Protein AF-A0A2E5RDK3-F1 (afdb_monomer_lite)

Sequence (400 aa):
MTGFHTRFQLRRRMIDSYEERNHGEEAGLKGEEIARKNLEKKLGPQGWHFLTGVLIPDPNRPVGRFEIDIVAISPKGIVLIEVKHWKGKIEVSEDGMKQTKGGVDYPFGRLDDRINQVSRILRPSIILSGVAEDSPPIKAAIILTHRSSEVSADTMGQHKILNLKNSTAIKSLFDGEDKMNNETRNHILEKLMLFGTWDTIQHKGREESGLIRWGQIPEEKQEMIVEGIDILDRTRVSGFTIEPICGWFRTLFKTPYLKILIKLRTNETIESEISIDSRIPWIQPGIGHMSEGIPLIGVKHLDYGRETDEDPRDFARLEGIPYSKGDVIRGTVDGWHDKHGLFIELQPNMNGLIPMSLLPSLGLDNLKILYPRGTSVRVVVTRVDHRRSRIALNFPEGDE

Radius of gyration: 25.57 Å; chains: 1; bounding box: 62×56×75 Å

Structure (mmCIF, N/CA/C/O backbone):
data_AF-A0A2E5RDK3-F1
#
_entry.id   AF-A0A2E5RDK3-F1
#
loop_
_atom_site.group_PDB
_atom_site.id
_atom_site.type_symbol
_atom_site.label_atom_id
_atom_site.label_alt_id
_atom_site.label_comp_id
_atom_site.label_asym_id
_atom_site.label_entity_id
_atom_site.label_seq_id
_atom_site.pdbx_PDB_ins_code
_atom_site.Cartn_x
_atom_site.Cartn_y
_atom_site.Cartn_z
_atom_site.occupancy
_atom_site.B_iso_or_equiv
_atom_site.auth_seq_id
_atom_site.auth_comp_id
_atom_site.auth_asym_id
_atom_site.auth_atom_id
_atom_site.pdbx_PDB_model_num
ATOM 1 N N . MET A 1 1 ? -30.916 -11.237 33.607 1.00 56.81 1 MET A N 1
ATOM 2 C CA . MET A 1 1 ? -30.306 -9.894 33.760 1.00 56.81 1 MET A CA 1
ATOM 3 C C . MET A 1 1 ? -28.859 -10.069 34.181 1.00 56.81 1 MET A C 1
ATOM 5 O O . MET A 1 1 ? -28.605 -10.836 35.100 1.00 56.81 1 MET A O 1
ATOM 9 N N . THR A 1 2 ? -27.919 -9.406 33.511 1.00 70.94 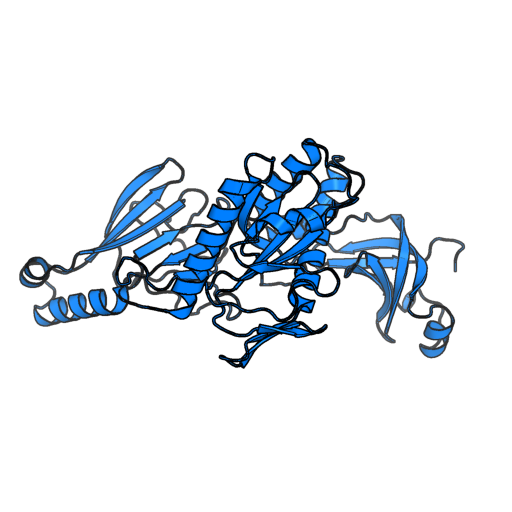2 THR A N 1
ATOM 10 C CA . THR A 1 2 ? -26.493 -9.459 33.860 1.00 70.94 2 THR A CA 1
ATOM 11 C C . THR A 1 2 ? -26.251 -8.764 35.206 1.00 70.94 2 THR A C 1
ATOM 13 O O . THR A 1 2 ? -26.741 -7.656 35.434 1.00 70.94 2 THR A O 1
ATOM 16 N N . GLY A 1 3 ? -25.515 -9.412 36.114 1.00 82.31 3 GLY A N 1
ATOM 17 C CA . GLY A 1 3 ? -25.262 -8.895 37.462 1.00 82.31 3 GLY A CA 1
ATOM 18 C C . GLY A 1 3 ? -24.516 -7.555 37.468 1.00 82.31 3 GLY A C 1
ATOM 19 O O . GLY A 1 3 ? -23.805 -7.213 36.523 1.00 82.31 3 GLY A O 1
ATOM 20 N N . PHE A 1 4 ? -24.665 -6.779 38.546 1.00 81.81 4 PHE A N 1
ATOM 21 C CA . PHE A 1 4 ? -24.020 -5.466 38.699 1.00 81.81 4 PHE A CA 1
ATOM 22 C C . PHE A 1 4 ? -22.495 -5.550 38.528 1.00 81.81 4 PHE A C 1
ATOM 24 O O . PHE A 1 4 ? -21.931 -4.839 37.704 1.00 81.81 4 PHE A O 1
ATOM 31 N N . HIS A 1 5 ? -21.842 -6.488 39.221 1.00 84.88 5 HIS A N 1
ATOM 32 C CA . HIS A 1 5 ? -20.398 -6.710 39.114 1.00 84.88 5 HIS A CA 1
ATOM 33 C C . HIS A 1 5 ? -19.955 -7.002 37.670 1.00 84.88 5 HIS A C 1
ATOM 35 O O . HIS A 1 5 ? -19.014 -6.387 37.170 1.00 84.88 5 HIS A O 1
ATOM 41 N N . THR A 1 6 ? -20.696 -7.859 36.962 1.00 88.94 6 THR A N 1
ATOM 42 C CA . THR A 1 6 ? -20.432 -8.214 35.561 1.00 88.94 6 THR A CA 1
ATOM 43 C C . THR A 1 6 ? -20.524 -7.003 34.632 1.00 88.94 6 THR A C 1
ATOM 45 O O . THR A 1 6 ? -19.697 -6.855 33.739 1.00 88.94 6 THR A O 1
ATOM 48 N N . ARG A 1 7 ? -21.477 -6.087 34.858 1.00 92.12 7 ARG A N 1
ATOM 49 C CA . ARG A 1 7 ? -21.611 -4.861 34.050 1.00 92.12 7 ARG A CA 1
ATOM 50 C C . ARG A 1 7 ? -20.418 -3.918 34.222 1.00 92.12 7 ARG A C 1
ATOM 52 O O . ARG A 1 7 ? -19.940 -3.364 33.235 1.00 92.12 7 ARG A O 1
ATOM 59 N N . PHE A 1 8 ? -19.900 -3.771 35.441 1.00 91.25 8 PHE A N 1
ATOM 60 C CA . PHE A 1 8 ? -18.705 -2.957 35.695 1.00 91.25 8 PHE A CA 1
ATOM 61 C C . PHE A 1 8 ? -17.424 -3.591 35.150 1.00 91.25 8 PHE A C 1
ATOM 63 O O . PHE A 1 8 ? -16.589 -2.878 34.590 1.00 91.25 8 PHE A O 1
ATOM 70 N N . GLN A 1 9 ? -17.286 -4.915 35.247 1.00 91.38 9 GLN A N 1
ATOM 71 C CA . GLN A 1 9 ? -16.199 -5.641 34.585 1.00 91.38 9 GLN A CA 1
ATOM 72 C C . GLN A 1 9 ? -16.250 -5.455 33.063 1.00 91.38 9 GLN A C 1
ATOM 74 O O . GLN A 1 9 ? -15.221 -5.187 32.446 1.00 91.38 9 GLN A O 1
ATOM 79 N N . LEU A 1 10 ? -17.447 -5.528 32.470 1.00 90.94 10 LEU A N 1
ATOM 80 C CA . LEU A 1 10 ? -17.644 -5.323 31.038 1.00 90.94 10 LEU A CA 1
ATOM 81 C C . LEU A 1 10 ? -17.253 -3.906 30.613 1.00 90.94 10 LEU A C 1
ATOM 83 O O . LEU A 1 10 ? -16.480 -3.740 29.676 1.00 90.94 10 LEU A O 1
ATOM 87 N N . ARG A 1 11 ? -17.709 -2.888 31.355 1.00 92.31 11 ARG A N 1
ATOM 88 C CA . ARG A 1 11 ? -17.303 -1.495 31.134 1.00 92.31 11 ARG A CA 1
ATOM 89 C C . ARG A 1 11 ? -15.783 -1.342 31.157 1.00 92.31 11 ARG A C 1
ATOM 91 O O . ARG A 1 11 ? -15.237 -0.650 30.306 1.00 92.31 11 ARG A O 1
ATOM 98 N N . ARG A 1 12 ? -15.109 -1.954 32.135 1.00 91.12 12 ARG A N 1
ATOM 99 C CA . ARG A 1 12 ? -13.649 -1.882 32.249 1.00 91.12 12 ARG A CA 1
ATOM 100 C C . ARG A 1 12 ? -12.962 -2.530 31.046 1.00 91.12 12 ARG A C 1
ATOM 102 O O . ARG A 1 12 ? -12.135 -1.872 30.434 1.00 91.12 12 ARG A O 1
ATOM 109 N N . ARG A 1 13 ? -13.371 -3.746 30.656 1.00 90.56 13 ARG A N 1
ATOM 110 C CA . ARG A 1 13 ? -12.889 -4.411 29.429 1.00 90.56 13 ARG A CA 1
ATOM 111 C C . ARG A 1 13 ? -13.036 -3.507 28.201 1.00 90.56 13 ARG A C 1
ATOM 113 O O . ARG A 1 13 ? -12.082 -3.362 27.453 1.00 90.56 13 ARG A O 1
ATOM 120 N N . MET A 1 14 ? -14.201 -2.878 28.022 1.00 90.06 14 MET A N 1
ATOM 121 C CA . MET A 1 14 ? -14.455 -1.992 26.880 1.00 90.06 14 MET A CA 1
ATOM 122 C C . MET A 1 14 ? -13.534 -0.770 26.873 1.00 90.06 14 MET A C 1
ATOM 124 O O . MET A 1 14 ? -13.018 -0.420 25.825 1.00 90.06 14 MET A O 1
ATOM 128 N N . ILE A 1 15 ? -13.305 -0.125 28.020 1.00 87.44 15 ILE A N 1
ATOM 129 C CA . ILE A 1 15 ? -12.426 1.053 28.095 1.00 87.44 15 ILE A CA 1
ATOM 130 C C . ILE A 1 15 ? -10.967 0.658 27.858 1.00 87.44 15 ILE A C 1
ATOM 132 O O . ILE A 1 15 ? -10.303 1.275 27.031 1.00 87.44 15 ILE A O 1
ATOM 136 N N . ASP A 1 16 ? -10.495 -0.382 28.547 1.00 86.81 16 ASP A N 1
ATOM 137 C CA . ASP A 1 16 ? -9.093 -0.798 28.501 1.00 86.81 16 ASP A CA 1
ATOM 138 C C . ASP A 1 16 ? -8.708 -1.286 27.089 1.00 86.81 16 ASP A C 1
ATOM 140 O O . ASP A 1 16 ? -7.649 -0.921 26.582 1.00 86.81 16 ASP A O 1
ATOM 144 N N . SER A 1 17 ? -9.575 -2.061 26.419 1.00 83.12 17 SER A N 1
ATOM 145 C CA . SER A 1 17 ? -9.332 -2.532 25.046 1.00 83.12 17 SER A CA 1
ATOM 146 C C . SER A 1 17 ? -9.433 -1.425 24.000 1.00 83.12 17 SER A C 1
ATOM 148 O O . SER A 1 17 ? -8.718 -1.463 23.002 1.00 83.12 17 SER A O 1
ATOM 150 N N . TYR A 1 18 ? -10.316 -0.447 24.205 1.00 76.94 18 TYR A N 1
ATOM 151 C CA . TYR A 1 18 ? -10.529 0.628 23.242 1.00 76.94 18 TYR A CA 1
ATOM 152 C C . TYR A 1 18 ? -9.359 1.617 23.208 1.00 76.94 18 TYR A C 1
ATOM 154 O O . TYR A 1 18 ? -9.153 2.235 22.175 1.00 76.94 18 TYR A O 1
ATOM 162 N N . GLU A 1 19 ? -8.585 1.757 24.292 1.00 77.06 19 GLU A N 1
ATOM 163 C CA . GLU A 1 19 ? -7.492 2.737 24.431 1.00 77.06 19 GLU A CA 1
ATOM 164 C C . GLU A 1 19 ? -6.083 2.246 24.000 1.00 77.06 19 GLU A C 1
ATOM 166 O O . GLU A 1 19 ? -5.082 2.846 24.408 1.00 77.06 19 GLU A O 1
ATOM 171 N N . GLU A 1 20 ? -5.961 1.180 23.196 1.00 72.12 20 GLU A N 1
ATOM 172 C CA . GLU A 1 20 ? -4.661 0.618 22.766 1.00 72.12 20 GLU A CA 1
ATOM 173 C C . GLU A 1 20 ? -3.815 1.616 21.929 1.00 72.12 20 GLU A C 1
ATOM 175 O O . GLU A 1 20 ? -4.323 2.302 21.035 1.00 72.12 20 GLU A O 1
ATOM 180 N N . ARG A 1 21 ? -2.500 1.706 22.208 1.00 68.38 21 ARG A N 1
ATOM 181 C CA . ARG A 1 21 ? -1.585 2.720 21.630 1.00 68.38 21 ARG A CA 1
ATOM 182 C C . ARG A 1 21 ? -0.314 2.136 21.033 1.00 68.38 21 ARG A C 1
ATOM 184 O O . ARG A 1 21 ? 0.235 1.175 21.571 1.00 68.38 21 ARG A O 1
ATOM 191 N N . ASN A 1 22 ? 0.224 2.825 20.024 1.00 68.06 22 ASN A N 1
ATOM 192 C CA . ASN A 1 22 ? 1.581 2.609 19.529 1.00 68.06 22 ASN A CA 1
ATOM 193 C C . ASN A 1 22 ? 2.189 3.917 19.001 1.00 68.06 22 ASN A C 1
ATOM 195 O O . ASN A 1 22 ? 2.038 4.287 17.838 1.00 68.06 22 ASN A O 1
ATOM 199 N N . HIS A 1 23 ? 2.949 4.597 19.861 1.00 69.25 23 HIS A N 1
ATOM 200 C CA . HIS A 1 23 ? 3.534 5.906 19.561 1.00 69.25 23 HIS A CA 1
ATOM 201 C C . HIS A 1 23 ? 4.469 5.928 18.340 1.00 69.25 23 HIS A C 1
ATOM 203 O O . HIS A 1 23 ? 4.610 6.976 17.709 1.00 69.25 23 HIS A O 1
ATOM 209 N N . GLY A 1 24 ? 5.127 4.809 18.018 1.00 67.88 24 GLY A N 1
ATOM 210 C CA . GLY A 1 24 ? 6.018 4.720 16.860 1.00 67.88 24 GLY A CA 1
ATOM 211 C C . GLY A 1 24 ? 5.243 4.685 15.544 1.00 67.88 24 GLY A C 1
ATOM 212 O O . GLY A 1 24 ? 5.521 5.476 14.644 1.00 67.88 24 GLY A O 1
ATOM 213 N N . GLU A 1 25 ? 4.238 3.815 15.461 1.00 68.50 25 GLU A N 1
ATOM 214 C CA . GLU A 1 25 ? 3.378 3.673 14.278 1.00 68.50 25 GLU A CA 1
ATOM 215 C C . GLU A 1 25 ? 2.501 4.908 14.061 1.00 68.50 25 GLU A C 1
ATOM 217 O O . GLU A 1 25 ? 2.415 5.407 12.942 1.00 68.50 25 GLU A O 1
ATOM 222 N N . GLU A 1 26 ? 1.948 5.484 15.135 1.00 69.12 26 GLU A N 1
ATOM 223 C CA . GLU A 1 26 ? 1.200 6.747 15.078 1.00 69.12 26 GLU A CA 1
ATOM 224 C C . GLU A 1 26 ? 2.029 7.876 14.446 1.00 69.12 26 GLU A C 1
ATOM 226 O O . GLU A 1 26 ? 1.515 8.683 13.668 1.00 69.12 26 GLU A O 1
ATOM 231 N N . ALA A 1 27 ? 3.319 7.957 14.783 1.00 72.94 27 ALA A N 1
ATOM 232 C CA . ALA A 1 27 ? 4.221 8.957 14.224 1.00 72.94 27 ALA A CA 1
ATOM 233 C C . ALA A 1 27 ? 4.603 8.648 12.765 1.00 72.94 27 ALA A C 1
ATOM 235 O O . ALA A 1 27 ? 4.730 9.579 11.968 1.00 72.94 27 ALA A O 1
ATOM 236 N N . GLY A 1 28 ? 4.753 7.365 12.416 1.00 75.75 28 GLY A N 1
ATOM 237 C CA . GLY A 1 28 ? 4.987 6.894 11.046 1.00 75.75 28 GLY A CA 1
ATOM 238 C C . GLY A 1 28 ? 3.848 7.279 10.103 1.00 75.75 28 GLY A C 1
ATOM 239 O O . GLY A 1 28 ? 4.072 8.039 9.163 1.00 75.75 28 GLY A O 1
ATOM 240 N N . LEU A 1 29 ? 2.621 6.886 10.450 1.00 72.56 29 LEU A N 1
ATOM 241 C CA . LEU A 1 29 ? 1.393 7.181 9.701 1.00 72.56 29 LEU A CA 1
ATOM 242 C C . LEU A 1 29 ? 1.131 8.679 9.544 1.00 72.56 29 LEU A C 1
ATOM 244 O O . LEU A 1 29 ? 0.831 9.170 8.455 1.00 72.56 29 LEU A O 1
ATOM 248 N N . LYS A 1 30 ? 1.298 9.449 10.628 1.00 78.00 30 LYS A N 1
ATOM 249 C CA . LYS A 1 30 ? 1.235 10.917 10.543 1.00 78.00 30 LYS A CA 1
ATOM 250 C C . LYS A 1 30 ? 2.305 11.452 9.590 1.00 78.00 30 LYS A C 1
ATOM 252 O O . LYS A 1 30 ? 2.040 12.399 8.854 1.00 78.00 30 LYS A O 1
ATOM 257 N N . GLY A 1 31 ? 3.500 10.864 9.598 1.00 84.38 31 GLY A N 1
ATOM 258 C CA . GLY A 1 31 ? 4.575 11.182 8.665 1.00 84.38 31 GLY A CA 1
ATOM 259 C C . GLY A 1 31 ? 4.175 10.951 7.207 1.00 84.38 31 GLY A C 1
ATOM 260 O O . GLY A 1 31 ? 4.334 11.864 6.397 1.00 84.38 31 GLY A O 1
ATOM 261 N N . GLU A 1 32 ? 3.630 9.780 6.887 1.00 87.25 32 GLU A N 1
ATOM 262 C CA . GLU A 1 32 ? 3.136 9.417 5.550 1.00 87.25 32 GLU A CA 1
ATOM 263 C C . GLU A 1 32 ? 2.085 10.401 5.042 1.00 87.25 32 GLU A C 1
ATOM 265 O O . GLU A 1 32 ? 2.254 10.988 3.970 1.00 87.25 32 GLU A O 1
ATOM 270 N N . GLU A 1 33 ? 1.063 10.692 5.850 1.00 83.00 33 GLU A N 1
ATOM 271 C CA . GLU A 1 33 ? -0.002 11.615 5.453 1.00 83.00 33 GLU A CA 1
ATOM 272 C C . GLU A 1 33 ? 0.517 13.051 5.276 1.00 83.00 33 GLU A C 1
ATOM 274 O O . GLU A 1 33 ? 0.128 13.764 4.345 1.00 83.00 33 GLU A O 1
ATOM 279 N N . ILE A 1 34 ? 1.447 13.491 6.132 1.00 89.88 34 ILE A N 1
ATOM 280 C CA . ILE A 1 34 ? 2.115 14.790 5.981 1.00 89.88 34 ILE A CA 1
ATOM 281 C C . ILE A 1 34 ? 2.926 14.834 4.679 1.00 89.88 34 ILE A C 1
ATOM 283 O O . ILE A 1 34 ? 2.874 15.845 3.970 1.00 89.88 34 ILE A O 1
ATOM 287 N N . ALA A 1 35 ? 3.671 13.773 4.356 1.00 93.38 35 ALA A N 1
ATOM 288 C CA . ALA A 1 35 ? 4.450 13.683 3.125 1.00 93.38 35 ALA A CA 1
ATOM 289 C C . ALA A 1 35 ? 3.539 13.739 1.893 1.00 93.38 35 ALA A C 1
ATOM 291 O O . ALA A 1 35 ? 3.755 14.583 1.018 1.00 93.38 35 ALA A O 1
ATOM 292 N N . ARG A 1 36 ? 2.475 12.928 1.877 1.00 93.56 36 ARG A N 1
ATOM 293 C CA . ARG A 1 36 ? 1.466 12.884 0.814 1.00 93.56 36 ARG A CA 1
ATOM 294 C C . ARG A 1 36 ? 0.824 14.250 0.585 1.00 93.56 36 ARG A C 1
ATOM 296 O O . ARG A 1 36 ? 0.933 14.787 -0.516 1.00 93.56 36 ARG A O 1
ATOM 303 N N . LYS A 1 37 ? 0.250 14.875 1.625 1.00 91.88 37 LYS A N 1
ATOM 304 C CA . LYS A 1 37 ? -0.361 16.218 1.522 1.00 91.88 37 LYS A CA 1
ATOM 305 C C . LYS A 1 37 ? 0.633 17.269 1.033 1.00 91.88 37 LYS A C 1
ATOM 307 O O . LYS A 1 37 ? 0.265 18.167 0.277 1.00 91.88 37 LYS A O 1
ATOM 312 N N . ASN A 1 38 ? 1.891 17.198 1.478 1.00 95.12 38 ASN A N 1
ATOM 313 C CA . ASN A 1 38 ? 2.922 18.146 1.058 1.00 95.12 38 ASN A CA 1
ATOM 314 C C . ASN A 1 38 ? 3.239 18.019 -0.435 1.00 95.12 38 ASN A C 1
ATOM 316 O O . ASN A 1 38 ? 3.326 19.037 -1.126 1.00 95.12 38 ASN A O 1
ATOM 320 N N . LEU A 1 39 ? 3.407 16.785 -0.913 1.00 97.06 39 LEU A N 1
ATOM 321 C CA . LEU A 1 39 ? 3.675 16.481 -2.312 1.00 97.06 39 LEU A CA 1
ATOM 322 C C . LEU A 1 39 ? 2.485 16.843 -3.197 1.00 97.06 39 LEU A C 1
ATOM 324 O O . LEU A 1 39 ? 2.663 17.586 -4.157 1.00 97.06 39 LEU A O 1
ATOM 328 N N . GLU A 1 40 ? 1.279 16.409 -2.838 1.00 96.38 40 GLU A N 1
ATOM 329 C CA . GLU A 1 40 ? 0.053 16.691 -3.586 1.00 96.38 40 GLU A CA 1
ATOM 330 C C . GLU A 1 40 ? -0.191 18.197 -3.714 1.00 96.38 40 GLU A C 1
ATOM 332 O O . GLU A 1 40 ? -0.358 18.707 -4.820 1.00 96.38 40 GLU A O 1
ATOM 337 N N . LYS A 1 41 ? -0.083 18.949 -2.611 1.00 96.62 41 LYS A N 1
ATOM 338 C CA . LYS A 1 41 ? -0.240 20.410 -2.633 1.00 96.62 41 LYS A CA 1
ATOM 339 C C . LYS A 1 41 ? 0.742 21.097 -3.588 1.00 96.62 41 LYS A C 1
ATOM 341 O O . LYS A 1 41 ? 0.393 22.098 -4.208 1.00 96.62 41 LYS A O 1
ATOM 346 N N . LYS A 1 42 ? 1.988 20.621 -3.663 1.00 96.81 42 LYS A N 1
ATOM 347 C CA . LYS A 1 42 ? 3.057 21.286 -4.427 1.00 96.81 42 LYS A CA 1
ATOM 348 C C . LYS A 1 42 ? 3.160 20.796 -5.871 1.00 96.81 42 LYS A C 1
ATOM 350 O O . LYS A 1 42 ? 3.516 21.581 -6.748 1.00 96.81 42 LYS A O 1
ATOM 355 N N . LEU A 1 43 ? 2.913 19.512 -6.111 1.00 97.69 43 LEU A N 1
ATOM 356 C CA . LEU A 1 43 ? 3.146 18.834 -7.388 1.00 97.69 43 LEU A CA 1
ATOM 357 C C . LEU A 1 43 ? 1.855 18.422 -8.094 1.00 97.69 43 LEU A C 1
ATOM 359 O O . LEU A 1 43 ? 1.876 18.291 -9.314 1.00 97.69 43 LEU A O 1
ATOM 363 N N . GLY A 1 44 ? 0.737 18.288 -7.378 1.00 95.94 44 GLY A N 1
ATOM 364 C CA . GLY A 1 44 ? -0.577 17.994 -7.959 1.00 95.94 44 GLY A CA 1
ATOM 365 C C . GLY A 1 44 ? -0.952 18.934 -9.111 1.00 95.94 44 GLY A C 1
ATOM 366 O O . GLY A 1 44 ? -1.220 18.450 -10.210 1.00 95.94 44 GLY A O 1
ATOM 367 N N . PRO A 1 45 ? -0.829 20.270 -8.953 1.00 97.31 45 PRO A N 1
ATOM 368 C CA . PRO A 1 45 ? -1.071 21.224 -10.044 1.00 97.31 45 PRO A CA 1
ATOM 369 C C . PRO A 1 45 ? -0.153 21.058 -11.267 1.00 97.31 45 PRO A C 1
ATOM 371 O O . PRO A 1 45 ? -0.420 21.621 -12.321 1.00 97.31 45 PRO A O 1
ATOM 374 N N . GLN A 1 46 ? 0.942 20.305 -11.135 1.00 95.75 46 GLN A N 1
ATOM 375 C CA . GLN A 1 46 ? 1.899 20.009 -12.206 1.00 95.75 46 GLN A CA 1
ATOM 376 C C . GLN A 1 46 ? 1.606 18.653 -12.878 1.00 95.75 46 GLN A C 1
ATOM 378 O O . GLN A 1 46 ? 2.454 18.137 -13.606 1.00 95.75 46 GLN A O 1
ATOM 383 N N . GLY A 1 47 ? 0.437 18.056 -12.620 1.00 94.44 47 GLY A N 1
ATOM 384 C CA . GLY A 1 47 ? 0.018 16.776 -13.193 1.00 94.44 47 GLY A CA 1
ATOM 385 C C . GLY A 1 47 ? 0.587 15.553 -12.474 1.00 94.44 47 GLY A C 1
ATOM 386 O O . GLY A 1 47 ? 0.705 14.493 -13.083 1.00 94.44 47 GLY A O 1
ATOM 387 N N . TRP A 1 48 ? 0.987 15.687 -11.209 1.00 97.19 48 TRP A N 1
ATOM 388 C CA . TRP A 1 48 ? 1.358 14.534 -10.389 1.00 97.19 48 TRP A CA 1
ATOM 389 C C . TRP A 1 48 ? 0.128 13.969 -9.679 1.00 97.19 48 TRP A C 1
ATOM 391 O O . TRP A 1 48 ? -0.645 14.725 -9.095 1.00 97.19 48 TRP A O 1
ATOM 401 N N . HIS A 1 49 ? -0.010 12.648 -9.674 1.00 96.50 49 HIS A N 1
ATOM 402 C CA . HIS A 1 49 ? -1.029 11.931 -8.908 1.00 96.50 49 HIS A CA 1
ATOM 403 C C . HIS A 1 49 ? -0.354 11.098 -7.822 1.00 96.50 49 HIS A C 1
ATOM 405 O O . HIS A 1 49 ? 0.704 10.522 -8.065 1.00 96.50 49 HIS A O 1
ATOM 411 N N . PHE A 1 50 ? -0.945 11.046 -6.630 1.00 94.56 50 PHE A N 1
ATOM 412 C CA . PHE A 1 50 ? -0.378 10.354 -5.474 1.00 94.56 50 PHE A CA 1
ATOM 413 C C . PHE A 1 50 ? -1.395 9.353 -4.939 1.00 94.56 50 PHE A C 1
ATOM 415 O O . PHE A 1 50 ? -2.474 9.746 -4.504 1.00 94.56 50 PHE A O 1
ATOM 422 N N . LEU A 1 51 ? -1.033 8.077 -4.969 1.00 90.44 51 LEU A N 1
ATOM 423 C CA . LEU A 1 51 ? -1.796 6.977 -4.389 1.00 90.44 51 LEU A CA 1
ATOM 424 C C . LEU A 1 51 ? -1.082 6.509 -3.124 1.00 90.44 51 LEU A C 1
ATOM 426 O O . LEU A 1 51 ? 0.146 6.473 -3.110 1.00 90.44 51 LEU A O 1
ATOM 430 N N . THR A 1 52 ? -1.814 6.150 -2.076 1.00 85.94 52 THR A N 1
ATOM 431 C CA . THR A 1 52 ? -1.217 5.733 -0.797 1.00 85.94 52 THR A CA 1
ATOM 432 C C . THR A 1 52 ? -1.618 4.347 -0.381 1.00 85.94 52 THR A C 1
ATOM 434 O O . THR A 1 52 ? -2.728 3.921 -0.682 1.00 85.94 52 THR A O 1
ATOM 437 N N . GLY A 1 53 ? -0.714 3.673 0.330 1.00 79.12 53 GLY A N 1
ATOM 438 C CA . GLY A 1 53 ? -0.941 2.325 0.839 1.00 79.12 53 GLY A CA 1
ATOM 439 C C . GLY A 1 53 ? -1.235 1.315 -0.270 1.00 79.12 53 GLY A C 1
ATOM 440 O O . GLY A 1 53 ? -1.950 0.344 -0.032 1.00 79.12 53 GLY A O 1
ATOM 441 N N . VAL A 1 54 ? -0.747 1.563 -1.494 1.00 83.88 54 VAL A N 1
ATOM 442 C CA . VAL A 1 54 ? -1.058 0.724 -2.657 1.00 83.88 54 VAL A CA 1
ATOM 443 C C . VAL A 1 54 ? -0.466 -0.660 -2.435 1.00 83.88 54 VAL A C 1
ATOM 445 O O . VAL A 1 54 ? 0.727 -0.806 -2.143 1.00 83.88 54 VAL A O 1
ATOM 448 N N . LEU A 1 55 ? -1.304 -1.680 -2.606 1.00 81.19 55 LEU A N 1
ATOM 449 C CA . LEU A 1 55 ? -0.916 -3.071 -2.449 1.00 81.19 55 LEU A CA 1
ATOM 450 C C . LEU A 1 55 ? -0.398 -3.650 -3.736 1.00 81.19 55 LEU A C 1
ATOM 452 O O . LEU A 1 55 ? -1.155 -4.170 -4.542 1.00 81.19 55 LEU A O 1
ATOM 456 N N . ILE A 1 56 ? 0.910 -3.670 -3.904 1.00 79.19 56 ILE A N 1
ATOM 457 C CA . ILE A 1 56 ? 1.451 -4.314 -5.087 1.00 79.19 56 ILE A CA 1
ATOM 458 C C . ILE A 1 56 ? 1.411 -5.840 -4.884 1.00 79.19 56 ILE A C 1
ATOM 460 O O . ILE A 1 56 ? 1.985 -6.352 -3.909 1.00 79.19 56 ILE A O 1
ATOM 464 N N . PRO A 1 57 ? 0.703 -6.587 -5.756 1.00 73.81 57 PRO A N 1
ATOM 465 C CA . PRO A 1 57 ? 0.638 -8.037 -5.652 1.00 73.81 57 PRO A CA 1
ATOM 466 C C . PRO A 1 57 ? 2.007 -8.653 -5.957 1.00 73.81 57 PRO A C 1
ATOM 468 O O . PRO A 1 57 ? 2.661 -8.255 -6.910 1.00 73.81 57 PRO A O 1
ATOM 471 N N . ASP A 1 58 ? 2.434 -9.668 -5.205 1.00 70.94 58 ASP A N 1
ATOM 472 C CA . ASP A 1 58 ? 3.576 -10.498 -5.611 1.00 70.94 58 ASP A CA 1
ATOM 473 C C . ASP A 1 58 ? 3.043 -11.783 -6.269 1.00 70.94 58 ASP A C 1
ATOM 475 O O . ASP A 1 58 ? 2.539 -12.667 -5.563 1.00 70.94 58 ASP A O 1
ATOM 479 N N . PRO A 1 59 ? 3.121 -11.924 -7.608 1.00 60.25 59 PRO A N 1
ATOM 480 C CA . PRO A 1 59 ? 2.574 -13.090 -8.297 1.00 60.25 59 PRO A CA 1
ATOM 481 C C . PRO A 1 59 ? 3.306 -14.388 -7.930 1.00 60.25 59 PRO A C 1
ATOM 483 O O . PRO A 1 59 ? 2.736 -15.467 -8.088 1.00 60.25 59 PRO A O 1
ATOM 486 N N . ASN A 1 60 ? 4.542 -14.309 -7.419 1.00 59.47 60 ASN A N 1
ATOM 487 C CA . ASN A 1 60 ? 5.356 -15.477 -7.076 1.00 59.47 60 ASN A CA 1
ATOM 488 C C . ASN A 1 60 ? 5.128 -15.972 -5.642 1.00 59.47 60 ASN A C 1
ATOM 490 O O . ASN A 1 60 ? 5.563 -17.075 -5.306 1.00 59.47 60 ASN A O 1
ATOM 494 N N . ARG A 1 61 ? 4.454 -15.192 -4.787 1.00 55.78 61 ARG A N 1
ATOM 495 C CA . ARG A 1 61 ? 4.148 -15.609 -3.415 1.00 55.78 61 ARG A CA 1
ATOM 496 C C . ARG A 1 61 ? 2.729 -16.178 -3.313 1.00 55.78 61 ARG A C 1
ATOM 498 O O . ARG A 1 61 ? 1.779 -15.564 -3.809 1.00 55.78 61 ARG A O 1
ATOM 505 N N . PRO A 1 62 ? 2.538 -17.325 -2.630 1.00 48.41 62 PRO A N 1
ATOM 506 C CA . PRO A 1 62 ? 1.203 -17.860 -2.361 1.00 48.41 62 PRO A CA 1
ATOM 507 C C . PRO A 1 62 ? 0.413 -16.950 -1.411 1.00 48.41 62 PRO A C 1
ATOM 509 O O . PRO A 1 62 ? -0.797 -16.814 -1.568 1.00 48.41 62 PRO A O 1
ATOM 512 N N . VAL A 1 63 ? 1.105 -16.269 -0.489 1.00 51.12 63 VAL A N 1
ATOM 513 C CA . VAL A 1 63 ? 0.584 -15.241 0.424 1.00 51.12 63 VAL A CA 1
ATOM 514 C C . VAL A 1 63 ? 1.618 -14.124 0.523 1.00 51.12 63 VAL A C 1
ATOM 516 O O . VAL A 1 63 ? 2.812 -14.394 0.647 1.00 51.12 63 VAL A O 1
ATOM 519 N N . GLY A 1 64 ? 1.169 -12.875 0.467 1.00 53.88 64 GLY A N 1
ATOM 520 C CA . GLY A 1 64 ? 2.043 -11.717 0.605 1.00 53.88 64 GLY A CA 1
ATOM 521 C C . GLY A 1 64 ? 1.767 -10.665 -0.454 1.00 53.88 64 GLY A C 1
ATOM 522 O O . GLY A 1 64 ? 1.736 -10.945 -1.650 1.00 53.88 64 GLY A O 1
ATOM 523 N N . ARG A 1 65 ? 1.580 -9.444 0.026 1.00 65.00 65 ARG A N 1
ATOM 524 C CA . ARG A 1 65 ? 1.620 -8.206 -0.745 1.00 65.00 65 ARG A CA 1
ATOM 525 C C . ARG A 1 65 ? 2.635 -7.322 -0.048 1.00 65.00 65 ARG A C 1
ATOM 527 O O . ARG A 1 65 ? 2.899 -7.511 1.145 1.00 65.00 65 ARG A O 1
ATOM 534 N N . PHE A 1 66 ? 3.183 -6.365 -0.769 1.00 70.75 66 PHE A N 1
ATOM 535 C CA . PHE A 1 66 ? 3.960 -5.322 -0.133 1.00 70.75 66 PHE A CA 1
ATOM 536 C C . PHE A 1 66 ? 3.239 -3.997 -0.291 1.00 70.75 66 PHE A C 1
ATOM 538 O O . PHE A 1 66 ? 2.697 -3.673 -1.346 1.00 70.75 66 PHE A O 1
ATOM 545 N N . GLU A 1 67 ? 3.244 -3.239 0.792 1.00 77.06 67 GLU A N 1
ATOM 546 C CA . GLU A 1 67 ? 2.721 -1.887 0.801 1.00 77.06 67 GLU A CA 1
ATOM 547 C C . GLU A 1 67 ? 3.783 -0.932 0.305 1.00 77.06 67 GLU A C 1
ATOM 549 O O . GLU A 1 67 ? 4.920 -0.966 0.791 1.00 77.06 67 GLU A O 1
ATOM 554 N N . ILE A 1 68 ? 3.415 -0.095 -0.654 1.00 86.19 68 ILE A N 1
ATOM 555 C CA . ILE A 1 68 ? 4.164 1.117 -0.952 1.00 86.19 68 ILE A CA 1
ATOM 556 C C . ILE A 1 68 ? 3.420 2.280 -0.305 1.00 86.19 68 ILE A C 1
ATOM 558 O O . ILE A 1 68 ? 2.270 2.541 -0.664 1.00 86.19 68 ILE A O 1
ATOM 562 N N . ASP A 1 69 ? 4.099 2.984 0.602 1.00 89.50 69 ASP A N 1
ATOM 563 C CA . ASP A 1 69 ? 3.520 4.088 1.370 1.00 89.50 69 ASP A CA 1
ATOM 564 C C . ASP A 1 69 ? 2.879 5.122 0.433 1.00 89.50 69 ASP A C 1
ATOM 566 O O . ASP A 1 69 ? 1.714 5.487 0.602 1.00 89.50 69 ASP A O 1
ATOM 570 N N . ILE A 1 70 ? 3.614 5.559 -0.601 1.00 93.00 70 ILE A N 1
ATOM 571 C CA . ILE A 1 70 ? 3.096 6.454 -1.640 1.00 93.00 70 ILE A CA 1
ATOM 572 C C . ILE A 1 70 ? 3.608 6.026 -3.026 1.00 93.00 70 ILE A C 1
ATOM 574 O O . ILE A 1 70 ? 4.812 5.955 -3.269 1.00 93.00 70 ILE A O 1
ATOM 578 N N . VAL A 1 71 ? 2.700 5.819 -3.978 1.00 94.75 71 VAL A N 1
ATOM 579 C CA . VAL A 1 71 ? 3.006 5.699 -5.410 1.00 94.75 71 VAL A CA 1
ATOM 580 C C . VAL A 1 71 ? 2.675 7.023 -6.088 1.00 94.75 71 VAL A C 1
ATOM 582 O O . VAL A 1 71 ? 1.524 7.459 -6.099 1.00 94.75 71 VAL A O 1
ATOM 585 N N . ALA A 1 72 ? 3.685 7.681 -6.653 1.00 96.31 72 ALA A N 1
ATOM 586 C CA . ALA A 1 72 ? 3.522 8.939 -7.364 1.00 96.31 72 ALA A CA 1
ATOM 587 C C . ALA A 1 72 ? 3.606 8.726 -8.880 1.00 96.31 72 ALA A C 1
ATOM 589 O O . ALA A 1 72 ? 4.635 8.295 -9.397 1.00 96.31 72 ALA A O 1
ATOM 590 N N . ILE A 1 73 ? 2.547 9.080 -9.604 1.00 96.81 73 ILE A N 1
ATOM 591 C CA . ILE A 1 73 ? 2.501 9.055 -11.068 1.00 96.81 73 ILE A CA 1
ATOM 592 C C . ILE A 1 73 ? 2.749 10.478 -11.558 1.00 96.81 73 ILE A C 1
ATOM 594 O O . ILE A 1 73 ? 1.904 11.364 -11.409 1.00 96.81 73 ILE A O 1
ATOM 598 N N . SER A 1 74 ? 3.927 10.711 -12.124 1.00 96.81 74 SER A N 1
ATOM 599 C CA . SER A 1 74 ? 4.298 12.001 -12.705 1.00 96.81 74 SER A CA 1
ATOM 600 C C . SER A 1 74 ? 3.909 12.076 -14.189 1.00 96.81 74 SER A C 1
ATOM 602 O O . SER A 1 74 ? 3.452 11.091 -14.767 1.00 96.81 74 SER A O 1
ATOM 604 N N . PRO A 1 75 ? 4.133 13.215 -14.863 1.00 96.81 75 PRO A N 1
ATOM 605 C CA . PRO A 1 75 ? 4.048 13.273 -16.321 1.00 96.81 75 PRO A CA 1
ATOM 606 C C . PRO A 1 75 ? 5.108 12.448 -17.073 1.00 96.81 75 PRO A C 1
ATOM 608 O O . PRO A 1 75 ? 4.958 12.277 -18.276 1.00 96.81 75 PRO A O 1
ATOM 611 N N . LYS A 1 76 ? 6.186 11.987 -16.420 1.00 96.81 76 LYS A N 1
ATOM 612 C CA . LYS A 1 76 ? 7.345 11.344 -17.079 1.00 96.81 76 LYS A CA 1
ATOM 613 C C . LYS A 1 76 ? 7.641 9.905 -16.633 1.00 96.81 76 LYS A C 1
ATOM 615 O O . LYS A 1 76 ? 8.323 9.174 -17.329 1.00 96.81 76 LYS A O 1
ATOM 620 N N . GLY A 1 77 ? 7.129 9.493 -15.481 1.00 96.12 77 GLY A N 1
ATOM 621 C CA . GLY A 1 77 ? 7.261 8.130 -14.976 1.00 96.12 77 GLY A CA 1
ATOM 622 C C . GLY A 1 77 ? 6.644 7.961 -13.592 1.00 96.12 77 GLY A C 1
ATOM 623 O O . GLY A 1 77 ? 5.907 8.836 -13.117 1.00 96.12 77 GLY A O 1
ATOM 624 N N . ILE A 1 78 ? 6.966 6.848 -12.935 1.00 96.75 78 ILE A N 1
ATOM 625 C CA . ILE A 1 78 ? 6.436 6.464 -11.620 1.00 96.75 78 ILE A CA 1
ATOM 626 C C . ILE A 1 78 ? 7.537 6.591 -10.561 1.00 96.75 78 ILE A C 1
ATOM 628 O O . ILE A 1 78 ? 8.666 6.157 -10.782 1.00 96.75 78 ILE A O 1
ATOM 632 N N . VAL A 1 79 ? 7.219 7.162 -9.396 1.00 96.50 79 VAL A N 1
ATOM 633 C CA . VAL A 1 79 ? 8.099 7.149 -8.217 1.00 96.50 79 VAL A CA 1
ATOM 634 C C . VAL A 1 79 ? 7.446 6.345 -7.104 1.00 96.50 79 VAL A C 1
ATOM 636 O O . VAL A 1 79 ? 6.355 6.687 -6.647 1.00 96.50 79 VAL A O 1
ATOM 639 N N . LEU A 1 80 ? 8.136 5.309 -6.639 1.00 95.19 80 LEU A N 1
ATOM 640 C CA . LEU A 1 80 ? 7.782 4.570 -5.432 1.00 95.19 80 LEU A CA 1
ATOM 641 C C . LEU A 1 80 ? 8.430 5.284 -4.245 1.00 95.19 80 LEU A C 1
ATOM 643 O O . LEU A 1 80 ? 9.655 5.385 -4.166 1.00 95.19 80 LEU A O 1
ATOM 647 N N . ILE A 1 81 ? 7.617 5.847 -3.361 1.00 95.50 81 ILE A N 1
ATOM 648 C CA . ILE A 1 81 ? 8.083 6.683 -2.261 1.00 95.50 81 ILE A CA 1
ATOM 649 C C . ILE A 1 81 ? 7.871 5.928 -0.954 1.00 95.50 81 ILE A C 1
ATOM 651 O O . ILE A 1 81 ? 6.739 5.647 -0.564 1.00 95.50 81 ILE A O 1
ATOM 655 N N . GLU A 1 82 ? 8.972 5.654 -0.265 1.00 93.94 82 GLU A N 1
ATOM 656 C CA . GLU A 1 82 ? 8.963 5.165 1.110 1.00 93.94 82 GLU A CA 1
ATOM 657 C C . GLU A 1 82 ? 9.083 6.360 2.065 1.00 93.94 82 GLU A C 1
ATOM 659 O O . GLU A 1 82 ? 9.896 7.267 1.864 1.00 93.94 82 GLU A O 1
ATOM 664 N N . VAL A 1 83 ? 8.301 6.375 3.135 1.00 92.81 83 VAL A N 1
ATOM 665 C CA . VAL A 1 83 ? 8.314 7.430 4.140 1.00 92.81 83 VAL A CA 1
ATOM 666 C C . VAL A 1 83 ? 8.915 6.896 5.436 1.00 92.81 83 VAL A C 1
ATOM 668 O O . VAL A 1 83 ? 8.652 5.780 5.891 1.00 92.81 83 VAL A O 1
ATOM 671 N N . LYS A 1 84 ? 9.784 7.701 6.053 1.00 91.88 84 LYS A N 1
ATOM 672 C CA . LYS A 1 84 ? 10.426 7.364 7.326 1.00 91.88 84 LYS A CA 1
ATOM 673 C C . LYS A 1 84 ? 10.381 8.545 8.286 1.00 91.88 84 LYS A C 1
ATOM 675 O O . LYS A 1 84 ? 10.791 9.661 7.969 1.00 91.88 84 LYS A O 1
ATOM 680 N N . HIS A 1 85 ? 9.905 8.299 9.504 1.00 90.62 85 HIS A N 1
ATOM 681 C CA . HIS A 1 85 ? 9.849 9.305 10.568 1.00 90.62 85 HIS A CA 1
ATOM 682 C C . HIS A 1 85 ? 11.055 9.203 11.521 1.00 90.62 85 HIS A C 1
ATOM 684 O O . HIS A 1 85 ? 10.914 9.025 12.729 1.00 90.62 85 HIS A O 1
ATOM 690 N N . TRP A 1 86 ? 12.272 9.266 10.976 1.00 91.00 86 TRP A N 1
ATOM 691 C CA . TRP A 1 86 ? 13.505 9.016 11.734 1.00 91.00 86 TRP A CA 1
ATOM 692 C C . TRP A 1 86 ? 14.108 10.279 12.339 1.00 91.00 86 TRP A C 1
ATOM 694 O O . TRP A 1 86 ? 14.415 11.240 11.641 1.00 91.00 86 TRP A O 1
ATOM 704 N N . LYS A 1 87 ? 14.345 10.278 13.649 1.00 90.25 87 LYS A N 1
ATOM 705 C CA . LYS A 1 87 ? 14.952 11.403 14.370 1.00 90.25 87 LYS A CA 1
ATOM 706 C C . LYS A 1 87 ? 16.481 11.306 14.404 1.00 90.25 87 LYS A C 1
ATOM 708 O O . LYS A 1 87 ? 17.016 10.286 14.829 1.00 90.25 87 LYS A O 1
ATOM 713 N N . GLY A 1 88 ? 17.169 12.410 14.113 1.00 91.62 88 GLY A N 1
ATOM 714 C CA . GLY A 1 88 ? 18.617 12.545 14.293 1.00 91.62 88 GLY A CA 1
ATOM 715 C C . GLY A 1 88 ? 19.415 12.191 13.041 1.00 91.62 88 GLY A C 1
ATOM 716 O O . GLY A 1 88 ? 18.888 12.261 11.932 1.00 91.62 88 GLY A O 1
ATOM 717 N N . LYS A 1 89 ? 20.688 11.837 13.247 1.00 93.69 89 LYS A N 1
ATOM 718 C CA . LYS A 1 89 ? 21.632 11.506 12.176 1.00 93.69 89 LYS A CA 1
ATOM 719 C C . LYS A 1 89 ? 21.294 10.174 11.508 1.00 93.69 89 LYS A C 1
ATOM 721 O O . LYS A 1 89 ? 20.944 9.204 12.189 1.00 93.69 89 LYS A O 1
ATOM 726 N N . ILE A 1 90 ? 21.391 10.170 10.185 1.00 95.06 90 ILE A N 1
ATOM 727 C CA . ILE A 1 90 ? 21.111 9.047 9.298 1.00 95.06 90 ILE A CA 1
ATOM 728 C C . ILE A 1 90 ? 22.295 8.934 8.344 1.00 95.06 90 ILE A C 1
ATOM 730 O O . ILE A 1 90 ? 22.532 9.814 7.515 1.00 95.06 90 ILE A O 1
ATOM 734 N N . GLU A 1 91 ? 23.053 7.862 8.508 1.00 93.56 91 GLU A N 1
ATOM 735 C CA . GLU A 1 91 ? 24.183 7.530 7.653 1.00 93.56 91 GLU A CA 1
ATOM 736 C C . GLU A 1 91 ? 23.674 6.778 6.428 1.00 93.56 91 GLU A C 1
ATOM 738 O O . GLU A 1 91 ? 22.796 5.924 6.535 1.00 93.56 91 GLU A O 1
ATOM 743 N N . VAL A 1 92 ? 24.206 7.124 5.263 1.00 92.81 92 VAL A N 1
ATOM 744 C CA . VAL A 1 92 ? 23.867 6.510 3.978 1.00 92.81 92 VAL A CA 1
ATOM 745 C C . VAL A 1 92 ? 25.116 5.835 3.430 1.00 92.81 92 VAL A C 1
ATOM 747 O O . VAL A 1 92 ? 26.168 6.469 3.337 1.00 92.81 92 VAL A O 1
ATOM 750 N N . SER A 1 93 ? 24.986 4.568 3.058 1.00 90.69 93 SER A N 1
ATOM 751 C CA . SER A 1 93 ? 25.993 3.767 2.363 1.00 90.69 93 SER A CA 1
ATOM 752 C C . SER A 1 93 ? 25.385 3.152 1.103 1.00 90.69 93 SER A C 1
ATOM 754 O O . SER A 1 93 ? 24.187 3.282 0.867 1.00 90.69 93 SER A O 1
ATOM 756 N N . GLU A 1 94 ? 26.198 2.478 0.289 1.00 86.06 94 GLU A N 1
ATOM 757 C CA . GLU A 1 94 ? 25.710 1.758 -0.897 1.00 86.06 94 GLU A CA 1
ATOM 758 C C . GLU A 1 94 ? 24.657 0.696 -0.542 1.00 86.06 94 GLU A C 1
ATOM 760 O O . GLU A 1 94 ? 23.688 0.519 -1.274 1.00 86.06 94 GLU A O 1
ATOM 765 N N . ASP A 1 95 ? 24.794 0.053 0.620 1.00 85.38 95 ASP A N 1
ATOM 766 C CA . ASP A 1 95 ? 23.876 -0.995 1.075 1.00 85.38 95 ASP A CA 1
ATOM 767 C C . ASP A 1 95 ? 22.521 -0.455 1.563 1.00 85.38 95 ASP A C 1
ATOM 769 O O . ASP A 1 95 ? 21.528 -1.191 1.597 1.00 85.38 95 ASP A O 1
ATOM 773 N N . GLY A 1 96 ? 22.449 0.812 1.984 1.00 90.06 96 GLY A N 1
ATOM 774 C CA . GLY A 1 96 ? 21.243 1.345 2.606 1.00 90.06 96 GLY A CA 1
ATOM 775 C C . GLY A 1 96 ? 21.441 2.577 3.482 1.00 90.06 96 GLY A C 1
ATOM 776 O O . GLY A 1 96 ? 22.395 3.342 3.360 1.00 90.06 96 GLY A O 1
ATOM 777 N N . MET A 1 97 ? 20.498 2.766 4.403 1.00 92.88 97 MET A N 1
ATOM 778 C CA . MET A 1 97 ? 20.532 3.828 5.404 1.00 92.88 97 MET A CA 1
ATOM 779 C C . MET A 1 97 ? 20.535 3.259 6.816 1.00 92.88 97 MET A C 1
ATOM 781 O O . MET A 1 97 ? 19.813 2.307 7.106 1.00 92.88 97 MET A O 1
ATOM 785 N N . LYS A 1 98 ? 21.251 3.922 7.719 1.00 92.25 98 LYS A N 1
ATOM 786 C CA . LYS A 1 98 ? 21.341 3.564 9.132 1.00 92.25 98 LYS A CA 1
ATOM 787 C C . LYS A 1 98 ? 21.057 4.757 10.026 1.00 92.25 98 LYS A C 1
ATOM 789 O O . LYS A 1 98 ? 21.718 5.792 9.944 1.00 92.25 98 LYS A O 1
ATOM 794 N N . GLN A 1 99 ? 20.095 4.614 10.931 1.00 91.50 99 GLN A N 1
ATOM 795 C CA . GLN A 1 99 ? 19.822 5.631 11.941 1.00 91.50 99 GLN A CA 1
ATOM 796 C C . GLN A 1 99 ? 20.787 5.482 13.126 1.00 91.50 99 GLN A C 1
ATOM 798 O O . GLN A 1 99 ? 20.700 4.520 13.897 1.00 91.50 99 GLN A O 1
ATOM 803 N N . THR A 1 100 ? 21.652 6.479 13.344 1.00 81.75 100 THR A N 1
ATOM 804 C CA . THR A 1 100 ? 22.667 6.452 14.415 1.00 81.75 100 THR A CA 1
ATOM 805 C C . THR A 1 100 ? 22.030 6.314 15.803 1.00 81.75 100 THR A C 1
ATOM 807 O O . THR A 1 100 ? 22.523 5.588 16.663 1.00 81.75 100 THR A O 1
ATOM 810 N N . LYS A 1 101 ? 20.904 7.003 16.036 1.00 68.44 101 LYS A N 1
ATOM 811 C CA . LYS A 1 101 ? 20.152 6.956 17.297 1.00 68.44 101 LYS A CA 1
ATOM 812 C C . LYS A 1 101 ? 18.898 6.101 17.119 1.00 68.44 101 LYS A C 1
ATOM 814 O O . LYS A 1 101 ? 17.837 6.631 16.813 1.00 68.44 101 LYS A O 1
ATOM 819 N N . GLY A 1 102 ? 19.045 4.793 17.303 1.00 65.56 102 GLY A N 1
ATOM 820 C CA . GLY A 1 102 ? 17.959 3.816 17.166 1.00 65.56 102 GLY A CA 1
ATOM 821 C C . GLY A 1 102 ? 18.435 2.458 16.659 1.00 65.56 102 GLY A C 1
ATOM 822 O O . GLY A 1 102 ? 17.799 1.457 16.962 1.00 65.56 102 GLY A O 1
ATOM 823 N N . GLY A 1 103 ? 19.568 2.419 15.943 1.00 74.12 103 GLY A N 1
ATOM 824 C CA . GLY A 1 103 ? 20.127 1.176 15.405 1.00 74.12 103 GLY A CA 1
ATOM 825 C C . GLY A 1 103 ? 19.237 0.531 14.341 1.00 74.12 103 GLY A C 1
ATOM 826 O O . GLY A 1 103 ? 19.281 -0.682 14.175 1.00 74.12 103 GLY A O 1
ATOM 827 N N . VAL A 1 104 ? 18.397 1.329 13.674 1.00 79.44 104 VAL A N 1
ATOM 828 C CA . VAL A 1 104 ? 17.490 0.862 12.623 1.00 79.44 104 VAL A CA 1
ATOM 829 C C . VAL A 1 104 ? 18.187 1.002 11.278 1.00 79.44 104 VAL A C 1
ATOM 831 O O . VAL A 1 104 ? 18.629 2.098 10.926 1.00 79.44 104 VAL A O 1
ATOM 834 N N . ASP A 1 105 ? 18.231 -0.100 10.537 1.00 86.50 105 ASP A N 1
ATOM 835 C CA . ASP A 1 105 ? 18.806 -0.181 9.199 1.00 86.50 105 ASP A CA 1
ATOM 836 C C . ASP A 1 105 ? 17.683 -0.304 8.153 1.00 86.50 105 ASP A C 1
ATOM 838 O O . ASP A 1 105 ? 16.659 -0.958 8.377 1.00 86.50 105 ASP A O 1
ATOM 842 N N . TYR A 1 106 ? 17.864 0.336 6.999 1.00 87.94 106 TYR A N 1
ATOM 843 C CA . TYR A 1 106 ? 16.987 0.226 5.836 1.00 87.94 106 TYR A CA 1
ATOM 844 C C . TYR A 1 106 ? 17.825 -0.134 4.603 1.00 87.94 106 TYR A C 1
ATOM 846 O O . TYR A 1 106 ? 18.526 0.740 4.090 1.00 87.94 106 TYR A O 1
ATOM 854 N N . PRO A 1 107 ? 17.771 -1.386 4.119 1.00 89.00 107 PRO A N 1
ATOM 855 C CA . PRO A 1 107 ? 18.550 -1.814 2.961 1.00 89.00 107 PRO A CA 1
ATOM 856 C C . PRO A 1 107 ? 17.936 -1.306 1.650 1.00 89.00 107 PRO A C 1
ATOM 858 O O . PRO A 1 107 ? 16.724 -1.427 1.446 1.00 89.00 107 PRO A O 1
ATOM 861 N N . PHE A 1 108 ? 18.760 -0.792 0.732 1.00 88.12 108 PHE A N 1
ATOM 862 C CA . PHE A 1 108 ? 18.275 -0.290 -0.562 1.00 88.12 108 PHE A CA 1
ATOM 863 C C . PHE A 1 108 ? 17.793 -1.382 -1.511 1.00 88.12 108 PHE A C 1
ATOM 865 O O . PHE A 1 108 ? 16.847 -1.130 -2.254 1.00 88.12 108 PHE A O 1
ATOM 872 N N . GLY A 1 109 ? 18.293 -2.617 -1.377 1.00 83.88 109 GLY A N 1
ATOM 873 C CA . GLY A 1 109 ? 17.774 -3.759 -2.142 1.00 83.88 109 GLY A CA 1
ATOM 874 C C . GLY A 1 109 ? 16.254 -3.940 -2.008 1.00 83.88 109 GLY A C 1
ATOM 875 O O . GLY A 1 109 ? 15.593 -4.361 -2.950 1.00 83.88 109 GLY A O 1
ATOM 876 N N . ARG A 1 110 ? 15.652 -3.500 -0.889 1.00 83.44 110 ARG A N 1
ATOM 877 C CA . ARG A 1 110 ? 14.190 -3.491 -0.725 1.00 83.44 110 ARG A CA 1
ATOM 878 C C . ARG A 1 110 ? 13.484 -2.564 -1.722 1.00 83.44 110 ARG A C 1
ATOM 880 O O . ARG A 1 110 ? 12.375 -2.873 -2.143 1.00 83.44 110 ARG A O 1
ATOM 887 N N . LEU A 1 111 ? 14.063 -1.413 -2.059 1.00 85.44 111 LEU A N 1
ATOM 888 C CA . LEU A 1 111 ? 13.488 -0.496 -3.049 1.00 85.44 111 LEU A CA 1
ATOM 889 C C . LEU A 1 111 ? 13.651 -1.036 -4.464 1.00 85.44 111 LEU A C 1
ATOM 891 O O . LEU A 1 111 ? 12.704 -0.949 -5.243 1.00 85.44 111 LEU A O 1
ATOM 895 N N . ASP A 1 112 ? 14.809 -1.616 -4.772 1.00 84.56 112 ASP A N 1
ATOM 896 C CA . ASP A 1 112 ? 15.058 -2.252 -6.066 1.00 84.56 112 ASP A CA 1
ATOM 897 C C . ASP A 1 112 ? 14.070 -3.396 -6.320 1.00 84.56 112 ASP A C 1
ATOM 899 O O . ASP A 1 112 ? 13.440 -3.450 -7.377 1.00 84.56 112 ASP A O 1
ATOM 903 N N . ASP A 1 113 ? 13.839 -4.246 -5.316 1.00 81.50 113 ASP A N 1
ATOM 904 C CA . ASP A 1 113 ? 12.835 -5.311 -5.376 1.00 81.50 113 ASP A CA 1
ATOM 905 C C . ASP A 1 113 ? 11.441 -4.759 -5.701 1.00 81.50 113 ASP A C 1
ATOM 907 O O . ASP A 1 113 ? 10.753 -5.280 -6.583 1.00 81.50 113 ASP A O 1
ATOM 911 N N . ARG A 1 114 ? 11.036 -3.662 -5.044 1.00 83.69 114 ARG A N 1
ATOM 912 C CA . ARG A 1 114 ? 9.739 -3.008 -5.287 1.00 83.69 114 ARG A CA 1
ATOM 913 C C . ARG A 1 114 ? 9.646 -2.444 -6.707 1.00 83.69 114 ARG A C 1
ATOM 915 O O . ARG A 1 114 ? 8.612 -2.617 -7.349 1.00 83.69 114 ARG A O 1
ATOM 922 N N . ILE A 1 115 ? 10.698 -1.784 -7.206 1.00 86.88 115 ILE A N 1
ATOM 923 C CA . ILE A 1 115 ? 10.755 -1.265 -8.585 1.00 86.88 115 ILE A CA 1
ATOM 924 C C . ILE A 1 115 ? 10.557 -2.412 -9.577 1.00 86.88 115 ILE A C 1
ATOM 926 O O . ILE A 1 115 ? 9.690 -2.336 -10.450 1.00 86.88 115 ILE A O 1
ATOM 930 N N . ASN A 1 116 ? 11.322 -3.490 -9.407 1.00 80.88 116 ASN A N 1
ATOM 931 C CA . ASN A 1 116 ? 11.267 -4.663 -10.270 1.00 80.88 116 ASN A CA 1
ATOM 932 C C . ASN A 1 116 ? 9.881 -5.320 -10.249 1.00 80.88 116 ASN A C 1
ATOM 934 O O . ASN A 1 116 ? 9.346 -5.684 -11.296 1.00 80.88 116 ASN A O 1
ATOM 938 N N . GLN A 1 117 ? 9.266 -5.428 -9.071 1.00 79.06 117 GLN A N 1
ATOM 939 C CA . GLN A 1 117 ? 7.928 -5.994 -8.910 1.00 79.06 117 GLN A CA 1
ATOM 940 C C . GLN A 1 117 ? 6.854 -5.139 -9.588 1.00 79.06 117 GLN A C 1
ATOM 942 O O . GLN A 1 117 ? 6.057 -5.675 -10.355 1.00 79.06 117 GLN A O 1
ATOM 947 N N . VAL A 1 118 ? 6.847 -3.820 -9.367 1.00 85.06 118 VAL A N 1
ATOM 948 C CA . VAL A 1 118 ? 5.885 -2.923 -10.030 1.00 85.06 118 VAL A CA 1
ATOM 949 C C . VAL A 1 118 ? 6.074 -2.961 -11.548 1.00 85.06 118 VAL A C 1
ATOM 951 O O . VAL A 1 118 ? 5.088 -3.082 -12.273 1.00 85.06 118 VAL A O 1
ATOM 954 N N . SER A 1 119 ? 7.322 -2.940 -12.029 1.00 84.06 119 SER A N 1
ATOM 955 C CA . SER A 1 119 ? 7.640 -3.067 -13.458 1.00 84.06 119 SER A CA 1
ATOM 956 C C . SER A 1 119 ? 7.067 -4.357 -14.048 1.00 84.06 119 SER A C 1
ATOM 958 O O . SER A 1 119 ? 6.330 -4.320 -15.033 1.00 84.06 119 SER A O 1
ATOM 960 N N . ARG A 1 120 ? 7.302 -5.496 -13.386 1.00 76.69 120 ARG A N 1
ATOM 961 C CA . ARG A 1 120 ? 6.811 -6.813 -13.816 1.00 76.69 120 ARG A CA 1
ATOM 962 C C . ARG A 1 120 ? 5.289 -6.887 -13.936 1.00 76.69 120 ARG A C 1
ATOM 964 O O . ARG A 1 120 ? 4.788 -7.655 -14.750 1.00 76.69 120 ARG A O 1
ATOM 971 N N . ILE A 1 121 ? 4.559 -6.133 -13.123 1.00 78.56 121 ILE A N 1
ATOM 972 C CA . ILE A 1 121 ? 3.093 -6.165 -13.104 1.00 78.56 121 ILE A CA 1
ATOM 973 C C . ILE A 1 121 ? 2.508 -5.180 -14.113 1.00 78.56 121 ILE A C 1
ATOM 975 O O . ILE A 1 121 ? 1.550 -5.506 -14.812 1.00 78.56 121 ILE A O 1
ATOM 979 N N . LEU A 1 122 ? 3.065 -3.971 -14.195 1.00 83.81 122 LEU A N 1
ATOM 980 C CA . LEU A 1 122 ? 2.530 -2.933 -15.069 1.00 83.81 122 LEU A CA 1
ATOM 981 C C . LEU A 1 122 ? 2.893 -3.181 -16.532 1.00 83.81 122 LEU A C 1
ATOM 983 O O . LEU A 1 122 ? 2.020 -3.038 -17.390 1.00 83.81 122 LEU A O 1
ATOM 987 N N . ARG A 1 123 ? 4.138 -3.595 -16.812 1.00 83.69 123 ARG A N 1
ATOM 988 C CA . ARG A 1 123 ? 4.667 -3.754 -18.173 1.00 83.69 123 ARG A CA 1
ATOM 989 C C . ARG A 1 123 ? 3.793 -4.652 -19.059 1.00 83.69 123 ARG A C 1
ATOM 991 O O . ARG A 1 123 ? 3.420 -4.185 -20.132 1.00 83.69 123 ARG A O 1
ATOM 998 N N . PRO A 1 124 ? 3.403 -5.879 -18.650 1.00 76.62 124 PRO A N 1
ATOM 999 C CA . PRO A 1 124 ? 2.543 -6.724 -19.476 1.00 76.62 124 PRO A CA 1
ATOM 1000 C C . PRO A 1 124 ? 1.203 -6.061 -19.780 1.00 76.62 124 PRO A C 1
ATOM 1002 O O . PRO A 1 124 ? 0.783 -6.047 -20.931 1.00 76.62 124 PRO A O 1
ATOM 1005 N N . SER A 1 125 ? 0.564 -5.457 -18.772 1.00 80.69 125 SER A N 1
ATOM 1006 C CA . SER A 1 125 ? -0.743 -4.824 -18.966 1.00 80.69 125 SER A CA 1
ATOM 1007 C C . SER A 1 125 ? -0.674 -3.636 -19.929 1.00 80.69 125 SER A C 1
ATOM 1009 O O . SER A 1 125 ? -1.608 -3.442 -20.692 1.00 80.69 125 SER A O 1
ATOM 1011 N N . ILE A 1 126 ? 0.430 -2.877 -19.913 1.00 83.88 126 ILE A N 1
ATOM 1012 C CA . ILE A 1 126 ? 0.675 -1.723 -20.790 1.00 83.88 126 ILE A CA 1
ATOM 1013 C C . ILE A 1 126 ? 0.871 -2.170 -22.245 1.00 83.88 126 ILE A C 1
ATOM 1015 O O . ILE A 1 126 ? 0.295 -1.584 -23.159 1.00 83.88 126 ILE A O 1
ATOM 1019 N N . ILE A 1 127 ? 1.673 -3.217 -22.457 1.00 79.44 127 ILE A N 1
ATOM 1020 C CA . ILE A 1 127 ? 1.960 -3.738 -23.799 1.00 79.44 127 ILE A CA 1
ATOM 1021 C C . ILE A 1 127 ? 0.712 -4.405 -24.387 1.00 79.44 127 ILE A C 1
ATOM 1023 O O . ILE A 1 127 ? 0.355 -4.149 -25.534 1.00 79.44 127 ILE A O 1
ATOM 1027 N N . LEU A 1 128 ? 0.020 -5.237 -23.600 1.00 75.94 128 LEU A N 1
ATOM 1028 C CA . LEU A 1 128 ? -1.168 -5.969 -24.049 1.00 75.94 128 LEU A CA 1
ATOM 1029 C C . LEU A 1 128 ? -2.363 -5.052 -24.328 1.00 75.94 128 LEU A C 1
ATOM 1031 O O . LEU A 1 128 ? -3.151 -5.355 -25.221 1.00 75.94 128 LEU A O 1
ATOM 1035 N N . SER A 1 129 ? -2.501 -3.937 -23.600 1.00 81.25 129 SER A N 1
ATOM 1036 C CA . SER A 1 129 ? -3.522 -2.928 -23.904 1.00 81.25 129 SER A CA 1
ATOM 1037 C C . SER A 1 129 ? -3.157 -2.043 -25.099 1.00 81.25 129 SER A C 1
ATOM 1039 O O . SER A 1 129 ? -4.008 -1.301 -25.582 1.00 81.25 129 SER A O 1
ATOM 1041 N N . GLY A 1 130 ? -1.918 -2.125 -25.598 1.00 81.25 130 GLY A N 1
ATOM 1042 C CA . GLY A 1 130 ? -1.435 -1.336 -26.730 1.00 81.25 130 GLY A CA 1
ATOM 1043 C C . GLY A 1 130 ? -1.184 0.139 -26.406 1.00 81.25 130 GLY A C 1
ATOM 1044 O O . GLY A 1 130 ? -0.968 0.924 -27.326 1.00 81.25 130 GLY A O 1
ATOM 1045 N N . VAL A 1 131 ? -1.196 0.534 -25.126 1.00 88.38 131 VAL A N 1
ATOM 1046 C CA . VAL A 1 131 ? -1.067 1.950 -24.724 1.00 88.38 131 VAL A CA 1
ATOM 1047 C C . VAL A 1 131 ? 0.380 2.456 -24.746 1.00 88.38 131 VAL A C 1
ATOM 1049 O O . VAL A 1 131 ? 0.600 3.670 -24.776 1.00 88.38 131 VAL A O 1
ATOM 1052 N N . ALA A 1 132 ? 1.369 1.555 -24.695 1.00 86.56 132 ALA A N 1
ATOM 1053 C CA . ALA A 1 132 ? 2.782 1.841 -24.956 1.00 86.56 132 ALA A CA 1
ATOM 1054 C C . ALA A 1 132 ? 3.566 0.560 -25.297 1.00 86.56 132 ALA A C 1
ATOM 1056 O O . ALA A 1 132 ? 3.159 -0.545 -24.945 1.00 86.56 132 ALA A O 1
ATOM 1057 N N . GLU A 1 133 ? 4.722 0.721 -25.945 1.00 80.19 133 GLU A N 1
ATOM 1058 C CA . GLU A 1 133 ? 5.622 -0.389 -26.298 1.00 80.19 133 GLU A CA 1
ATOM 1059 C C . GLU A 1 133 ? 6.397 -0.949 -25.091 1.00 80.19 133 GLU A C 1
ATOM 1061 O O . GLU A 1 133 ? 6.871 -2.084 -25.133 1.00 80.19 133 GLU A O 1
ATOM 1066 N N . ASP A 1 134 ? 6.526 -0.173 -24.009 1.00 82.50 134 ASP A N 1
ATOM 1067 C CA . ASP A 1 134 ? 7.209 -0.590 -22.784 1.00 82.50 134 ASP A CA 1
ATOM 1068 C C . ASP A 1 134 ? 6.658 0.122 -21.531 1.00 82.50 134 ASP A C 1
ATOM 1070 O O . ASP A 1 134 ? 5.908 1.099 -21.617 1.00 82.50 134 ASP A O 1
ATOM 1074 N N . SER A 1 135 ? 7.041 -0.365 -20.348 1.00 84.25 135 SER A N 1
ATOM 1075 C CA . SER A 1 135 ? 6.786 0.303 -19.072 1.00 84.25 135 SER A CA 1
ATOM 1076 C C . SER A 1 135 ? 7.535 1.635 -19.004 1.00 84.25 135 SER A C 1
ATOM 1078 O O . SER A 1 135 ? 8.703 1.701 -19.392 1.00 84.25 135 SER A O 1
ATOM 1080 N N . PRO A 1 136 ? 6.927 2.690 -18.433 1.00 91.12 136 PRO A N 1
ATOM 1081 C CA . PRO A 1 136 ? 7.647 3.931 -18.199 1.00 91.12 136 PRO A CA 1
ATOM 1082 C C . PRO A 1 136 ? 8.770 3.747 -17.169 1.00 91.12 136 PRO A C 1
ATOM 1084 O O . PRO A 1 136 ? 8.757 2.772 -16.406 1.00 91.12 136 PRO A O 1
ATOM 1087 N N . PRO A 1 137 ? 9.692 4.721 -17.064 1.00 92.69 137 PRO A N 1
ATOM 1088 C CA . PRO A 1 137 ? 10.693 4.739 -16.011 1.00 92.69 137 PRO A CA 1
ATOM 1089 C C . PRO A 1 137 ? 10.041 4.659 -14.625 1.00 92.69 137 PRO A C 1
ATOM 1091 O O . PRO A 1 137 ? 9.201 5.489 -14.260 1.00 92.69 137 PRO A O 1
ATOM 1094 N N . ILE A 1 138 ? 10.460 3.669 -13.837 1.00 94.25 138 ILE A N 1
ATOM 1095 C CA . ILE A 1 138 ? 10.068 3.508 -12.435 1.00 94.25 138 ILE A CA 1
ATOM 1096 C C . ILE A 1 138 ? 11.295 3.791 -11.577 1.00 94.25 138 ILE A C 1
ATOM 1098 O O . ILE A 1 138 ? 12.345 3.175 -11.747 1.00 94.25 138 ILE A O 1
ATOM 1102 N N . LYS A 1 139 ? 11.169 4.753 -10.668 1.00 94.56 139 LYS A N 1
ATOM 1103 C CA . LYS A 1 139 ? 12.235 5.195 -9.763 1.00 94.56 139 LYS A CA 1
ATOM 1104 C C . LYS A 1 139 ? 11.762 5.059 -8.320 1.00 94.56 139 LYS A C 1
ATOM 1106 O O . LYS A 1 139 ? 10.566 4.926 -8.063 1.00 94.56 139 LYS A O 1
ATOM 1111 N N . ALA A 1 140 ? 12.684 5.138 -7.367 1.00 93.44 140 ALA A N 1
ATOM 1112 C CA . ALA A 1 140 ? 12.341 5.137 -5.950 1.00 93.44 140 ALA A CA 1
ATOM 1113 C C . ALA A 1 140 ? 12.942 6.331 -5.211 1.00 93.44 140 ALA A C 1
ATOM 1115 O O . ALA A 1 140 ? 14.031 6.813 -5.536 1.00 93.44 140 ALA A O 1
ATOM 1116 N N . ALA A 1 141 ? 12.227 6.789 -4.189 1.00 95.50 141 ALA A N 1
ATOM 1117 C CA . ALA A 1 141 ? 12.693 7.822 -3.283 1.00 95.50 141 ALA A CA 1
ATOM 1118 C C . ALA A 1 141 ? 12.326 7.484 -1.839 1.00 95.50 141 ALA A C 1
ATOM 1120 O O . ALA A 1 141 ? 11.337 6.803 -1.575 1.00 95.50 141 ALA A O 1
ATOM 1121 N N . ILE A 1 142 ? 13.097 8.018 -0.900 1.00 95.75 142 ILE A N 1
ATOM 1122 C CA . ILE A 1 142 ? 12.772 7.984 0.521 1.00 95.75 142 ILE A CA 1
ATOM 1123 C C . ILE A 1 142 ? 12.532 9.407 1.008 1.00 95.75 142 ILE A C 1
ATOM 1125 O O . ILE A 1 142 ? 13.337 10.304 0.747 1.00 95.75 142 ILE A O 1
ATOM 1129 N N . ILE A 1 143 ? 11.434 9.618 1.734 1.00 96.31 143 ILE A N 1
ATOM 1130 C CA . ILE A 1 143 ? 11.100 10.898 2.357 1.00 96.31 143 ILE A CA 1
ATOM 1131 C C . ILE A 1 143 ? 11.176 10.792 3.878 1.00 96.31 143 ILE A C 1
ATOM 1133 O O . ILE A 1 143 ? 10.415 10.080 4.531 1.00 96.31 143 ILE A O 1
ATOM 1137 N N . LEU A 1 144 ? 12.071 11.589 4.447 1.00 95.62 144 LEU A N 1
ATOM 1138 C CA . LEU A 1 144 ? 12.272 11.780 5.871 1.00 95.62 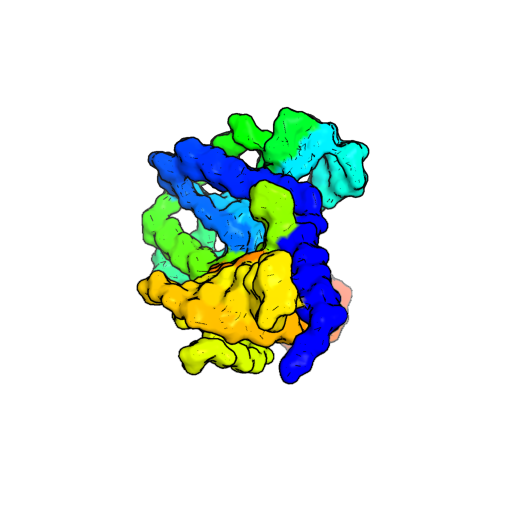144 LEU A CA 1
ATOM 1139 C C . LEU A 1 144 ? 11.375 12.914 6.378 1.00 95.62 144 LEU A C 1
ATOM 1141 O O . LEU A 1 144 ? 11.453 14.063 5.925 1.00 95.62 144 LEU A O 1
ATOM 1145 N N . THR A 1 145 ? 10.491 12.595 7.321 1.00 94.50 145 THR A N 1
ATOM 1146 C CA . THR A 1 145 ? 9.437 13.527 7.767 1.00 94.50 145 THR A CA 1
ATOM 1147 C C . THR A 1 145 ? 9.716 14.174 9.115 1.00 94.50 145 THR A C 1
ATOM 1149 O O . THR A 1 145 ? 9.116 15.202 9.439 1.00 94.50 145 THR A O 1
ATOM 1152 N N . HIS A 1 146 ? 10.642 13.631 9.908 1.00 92.88 146 HIS A N 1
ATOM 1153 C CA . HIS A 1 146 ? 10.987 14.228 11.191 1.00 92.88 146 HIS A CA 1
ATOM 1154 C C . HIS A 1 146 ? 11.828 15.501 10.979 1.00 92.88 146 HIS A C 1
ATOM 1156 O O . HIS A 1 146 ? 12.806 15.533 10.241 1.00 92.88 146 HIS A O 1
ATOM 1162 N N . ARG A 1 147 ? 11.487 16.591 11.675 1.00 91.00 147 ARG A N 1
ATOM 1163 C CA . ARG A 1 147 ? 12.121 17.915 11.471 1.00 91.00 147 ARG A CA 1
ATOM 1164 C C . ARG A 1 147 ? 13.626 17.982 11.759 1.00 91.00 147 ARG A C 1
ATOM 1166 O O . ARG A 1 147 ? 14.269 18.949 11.372 1.00 91.00 147 ARG A O 1
ATOM 1173 N N . SER A 1 148 ? 14.140 17.009 12.504 1.00 91.88 148 SER A N 1
ATOM 1174 C CA . SER A 1 148 ? 15.555 16.886 12.878 1.00 91.88 148 SER A CA 1
ATOM 1175 C C . SER A 1 148 ? 16.227 15.664 12.243 1.00 91.88 148 SER A C 1
ATOM 1177 O O . SER A 1 148 ? 17.155 15.112 12.832 1.00 91.88 148 SER A O 1
ATOM 1179 N N . SER A 1 149 ? 15.679 15.146 11.142 1.00 93.06 149 SER A N 1
ATOM 1180 C CA . SER A 1 149 ? 16.379 14.165 10.315 1.00 93.06 149 SER A CA 1
ATOM 1181 C C . SER A 1 149 ? 17.561 14.851 9.633 1.00 93.06 149 SER A C 1
ATOM 1183 O O . SER A 1 149 ? 17.389 15.867 8.958 1.00 93.06 149 SER A O 1
ATOM 1185 N N . GLU A 1 150 ? 18.755 14.303 9.820 1.00 92.06 150 GLU A N 1
ATOM 1186 C CA . GLU A 1 150 ? 19.997 14.801 9.228 1.00 92.06 150 GLU A CA 1
ATOM 1187 C C . GLU A 1 150 ? 20.645 13.655 8.460 1.00 92.06 150 GLU A C 1
ATOM 1189 O O . GLU A 1 150 ? 21.164 12.721 9.064 1.00 92.06 150 GLU A O 1
ATOM 1194 N N . VAL A 1 151 ? 20.565 13.705 7.132 1.00 92.31 151 VAL A N 1
ATOM 1195 C CA . VAL A 1 151 ? 21.083 12.654 6.253 1.00 92.31 151 VAL A CA 1
ATOM 1196 C C . VAL A 1 151 ? 22.493 13.003 5.774 1.00 92.31 151 VAL A C 1
ATOM 1198 O O . VAL A 1 151 ? 22.755 14.160 5.443 1.00 92.31 151 VAL A O 1
ATOM 1201 N N . SER A 1 152 ? 23.405 12.026 5.751 1.00 91.62 152 SER A N 1
ATOM 1202 C CA . SER A 1 152 ? 24.793 12.237 5.311 1.00 91.62 152 SER A CA 1
ATOM 1203 C C . SER A 1 152 ? 24.950 12.411 3.794 1.00 91.62 152 SER A C 1
ATOM 1205 O O . SER A 1 152 ? 25.927 13.015 3.364 1.00 91.62 152 SER A O 1
ATOM 1207 N N . ALA A 1 153 ? 24.002 11.906 2.998 1.00 89.38 153 ALA A N 1
ATOM 1208 C CA . ALA A 1 153 ? 23.929 12.063 1.544 1.00 89.38 153 ALA A CA 1
ATOM 1209 C C . ALA A 1 153 ? 22.460 12.103 1.083 1.00 89.38 153 ALA A C 1
ATOM 1211 O O . ALA A 1 153 ? 21.616 11.402 1.636 1.00 89.38 153 ALA A O 1
ATOM 1212 N N . ASP A 1 154 ? 22.132 12.914 0.078 1.00 86.00 154 ASP A N 1
ATOM 1213 C CA . ASP A 1 154 ? 20.767 13.049 -0.461 1.00 86.00 154 ASP A CA 1
ATOM 1214 C C . ASP A 1 154 ? 20.489 12.130 -1.667 1.00 86.00 154 ASP A C 1
ATOM 1216 O O . ASP A 1 154 ? 19.367 12.071 -2.183 1.00 86.00 154 ASP A O 1
ATOM 1220 N N . THR A 1 155 ? 21.509 11.395 -2.106 1.00 84.31 155 THR A N 1
ATOM 1221 C CA . THR A 1 155 ? 21.482 10.455 -3.226 1.00 84.31 155 THR A CA 1
ATOM 1222 C C . THR A 1 155 ? 22.409 9.273 -2.947 1.00 84.31 155 THR A C 1
ATOM 1224 O O . THR A 1 155 ? 23.466 9.434 -2.336 1.00 84.31 155 THR A O 1
ATOM 1227 N N . MET A 1 156 ? 22.004 8.081 -3.388 1.00 83.31 156 MET A N 1
ATOM 1228 C CA . MET A 1 156 ? 22.859 6.893 -3.433 1.00 83.31 156 MET A CA 1
ATOM 1229 C C . MET A 1 156 ? 22.427 5.999 -4.594 1.00 83.31 156 MET A C 1
ATOM 1231 O O . MET A 1 156 ? 21.271 5.571 -4.654 1.00 83.31 156 MET A O 1
ATOM 1235 N N . GLY A 1 157 ? 23.340 5.742 -5.534 1.00 80.56 157 GLY A N 1
ATOM 1236 C CA . GLY A 1 157 ? 23.014 5.050 -6.780 1.00 80.56 157 GLY A CA 1
ATOM 1237 C C . GLY A 1 157 ? 21.857 5.738 -7.515 1.00 80.56 157 GLY A C 1
ATOM 1238 O O . GLY A 1 157 ? 21.936 6.918 -7.852 1.00 80.56 157 GLY A O 1
ATOM 1239 N N . GLN A 1 158 ? 20.765 5.004 -7.729 1.00 80.50 158 GLN A N 1
ATOM 1240 C CA . GLN A 1 158 ? 19.542 5.505 -8.371 1.00 80.50 158 GLN A CA 1
ATOM 1241 C C . GLN A 1 158 ? 18.480 6.037 -7.392 1.00 80.50 158 GLN A C 1
ATOM 1243 O O . GLN A 1 158 ? 17.432 6.527 -7.822 1.00 80.50 158 GLN A O 1
ATOM 1248 N N . HIS A 1 159 ? 18.717 5.931 -6.084 1.00 87.44 159 HIS A N 1
ATOM 1249 C CA . HIS A 1 159 ? 17.749 6.304 -5.059 1.00 87.44 159 HIS A CA 1
ATOM 1250 C C . HIS A 1 159 ? 17.967 7.733 -4.578 1.00 87.44 159 HIS A C 1
ATOM 1252 O O . HIS A 1 159 ? 19.096 8.181 -4.356 1.00 87.44 159 HIS A O 1
ATOM 1258 N N . LYS A 1 160 ? 16.858 8.443 -4.354 1.00 92.62 160 LYS A N 1
ATOM 1259 C CA . LYS A 1 160 ? 16.877 9.803 -3.811 1.00 92.62 160 LYS A CA 1
ATOM 1260 C C . LYS A 1 160 ? 16.363 9.840 -2.381 1.00 92.62 160 LYS A C 1
ATOM 1262 O O . LYS A 1 160 ? 15.296 9.302 -2.099 1.00 92.62 160 LYS A O 1
ATOM 1267 N N . ILE A 1 161 ? 17.087 10.511 -1.492 1.00 95.19 161 ILE A N 1
ATOM 1268 C CA . ILE A 1 161 ? 16.778 10.589 -0.063 1.00 95.19 161 ILE A CA 1
ATOM 1269 C C . ILE A 1 161 ? 16.528 12.052 0.281 1.00 95.19 161 ILE A C 1
ATOM 1271 O O . ILE A 1 161 ? 17.409 12.904 0.189 1.00 95.19 161 ILE A O 1
ATOM 1275 N N . LEU A 1 162 ? 15.289 12.367 0.638 1.00 95.44 162 LEU A N 1
ATOM 1276 C CA . LEU A 1 162 ? 14.817 13.739 0.764 1.00 95.44 162 LEU A CA 1
ATOM 1277 C C . LEU A 1 162 ? 14.212 13.977 2.133 1.00 95.44 162 LEU A C 1
ATOM 1279 O O . LEU A 1 162 ? 13.556 13.118 2.704 1.00 95.44 162 LEU A O 1
ATOM 1283 N N . ASN A 1 163 ? 14.349 15.197 2.627 1.00 94.88 163 ASN A N 1
ATOM 1284 C CA . ASN A 1 163 ? 13.557 15.676 3.744 1.00 94.88 163 ASN A CA 1
ATOM 1285 C C . ASN A 1 163 ? 12.229 16.255 3.234 1.00 94.88 163 ASN A C 1
ATOM 1287 O O . ASN A 1 163 ? 12.096 16.694 2.092 1.00 94.88 163 ASN A O 1
ATOM 1291 N N . LEU A 1 164 ? 11.242 16.380 4.119 1.00 93.50 164 LEU A N 1
ATOM 1292 C CA . LEU A 1 164 ? 9.949 16.982 3.771 1.00 93.50 164 LEU A CA 1
ATOM 1293 C C . LEU A 1 164 ? 10.068 18.399 3.163 1.00 93.50 164 LEU A C 1
ATOM 1295 O O . LEU A 1 164 ? 9.247 18.807 2.341 1.00 93.50 164 LEU A O 1
ATOM 1299 N N . LYS A 1 165 ? 11.092 19.169 3.556 1.00 91.94 165 LYS A N 1
ATOM 1300 C CA . LYS A 1 165 ? 11.321 20.531 3.044 1.00 91.94 165 LYS A CA 1
ATOM 1301 C C . LYS A 1 165 ? 11.695 20.545 1.557 1.00 91.94 165 LYS A C 1
ATOM 1303 O O . LYS A 1 165 ? 11.189 21.398 0.832 1.00 91.94 165 LYS A O 1
ATOM 1308 N N . ASN A 1 166 ? 12.536 19.608 1.116 1.00 94.06 166 ASN A N 1
ATOM 1309 C CA . ASN A 1 166 ? 13.037 19.500 -0.258 1.00 94.06 166 ASN A CA 1
ATOM 1310 C C . ASN A 1 166 ? 12.403 18.332 -1.040 1.00 94.06 166 ASN A C 1
ATOM 1312 O O . ASN A 1 166 ? 12.885 17.986 -2.115 1.00 94.06 166 ASN A O 1
ATOM 1316 N N . SER A 1 167 ? 11.289 17.775 -0.555 1.00 95.31 167 SER A N 1
ATOM 1317 C CA . SER A 1 167 ? 10.578 16.633 -1.150 1.00 95.31 167 SER A CA 1
ATOM 1318 C C . SER A 1 167 ? 10.223 16.814 -2.629 1.00 95.31 167 SER A C 1
ATOM 1320 O O . SER A 1 167 ? 10.216 15.856 -3.387 1.00 95.31 167 SER A O 1
ATOM 1322 N N . THR A 1 168 ? 10.001 18.043 -3.102 1.00 96.25 168 THR A N 1
ATOM 1323 C CA . THR A 1 168 ? 9.706 18.313 -4.520 1.00 96.25 168 THR A CA 1
ATOM 1324 C C . THR A 1 168 ? 10.877 18.053 -5.462 1.00 96.25 168 THR A C 1
ATOM 1326 O O . THR A 1 168 ? 10.679 18.022 -6.677 1.00 96.25 168 THR A O 1
ATOM 1329 N N . ALA A 1 169 ? 12.087 17.872 -4.927 1.00 95.62 169 ALA A N 1
ATOM 1330 C CA . ALA A 1 169 ? 13.259 17.498 -5.702 1.00 95.62 169 ALA A CA 1
ATOM 1331 C C . ALA A 1 169 ? 13.157 16.076 -6.282 1.00 95.62 169 ALA A C 1
ATOM 1333 O O . ALA A 1 169 ? 13.981 15.743 -7.129 1.00 95.62 169 ALA A O 1
ATOM 1334 N N . ILE A 1 170 ? 12.147 15.266 -5.915 1.00 95.94 170 ILE A N 1
ATOM 1335 C CA . ILE A 1 170 ? 11.846 13.992 -6.601 1.00 95.94 170 ILE A CA 1
ATOM 1336 C C . ILE A 1 170 ? 11.663 14.158 -8.113 1.00 95.94 170 ILE A C 1
ATOM 1338 O O . ILE A 1 170 ? 11.910 13.222 -8.857 1.00 95.94 170 ILE A O 1
ATOM 1342 N N . LYS A 1 171 ? 11.283 15.353 -8.586 1.00 95.62 171 LYS A N 1
ATOM 1343 C CA . LYS A 1 171 ? 11.133 15.644 -10.018 1.00 95.62 171 LYS A CA 1
ATOM 1344 C C . LYS A 1 171 ? 12.401 15.375 -10.828 1.00 95.62 171 LYS A C 1
ATOM 1346 O O . LYS A 1 171 ? 12.287 14.941 -11.967 1.00 95.62 171 LYS A O 1
ATOM 1351 N N . SER A 1 172 ? 13.575 15.587 -10.230 1.00 94.50 172 SER A N 1
ATOM 1352 C CA . SER A 1 172 ? 14.850 15.402 -10.930 1.00 94.50 172 SER A CA 1
ATOM 1353 C C . SER A 1 172 ? 15.168 13.933 -11.228 1.00 94.50 172 SER A C 1
ATOM 1355 O O . SER A 1 172 ? 16.122 13.652 -11.939 1.00 94.50 172 SER A O 1
ATOM 1357 N N . LEU A 1 173 ? 14.407 12.980 -10.667 1.00 94.81 173 LEU A N 1
ATOM 1358 C CA . LEU A 1 173 ? 14.537 11.558 -11.004 1.00 94.81 173 LEU A CA 1
ATOM 1359 C C . LEU A 1 173 ? 14.194 11.268 -12.474 1.00 94.81 173 LEU A C 1
ATOM 1361 O O . LEU A 1 173 ? 14.531 10.197 -12.969 1.00 94.81 173 LEU A O 1
ATOM 1365 N N . PHE A 1 174 ? 13.527 12.211 -13.148 1.00 95.38 174 PHE A N 1
ATOM 1366 C CA . PHE A 1 174 ? 13.109 12.118 -14.547 1.00 95.38 174 PHE A CA 1
ATOM 1367 C C . PHE A 1 174 ? 13.730 13.221 -15.419 1.00 95.38 174 PHE A C 1
ATOM 1369 O O . PHE A 1 174 ? 13.154 13.638 -16.436 1.00 95.38 174 PHE A O 1
ATOM 1376 N N . ASP A 1 175 ? 14.876 13.758 -15.005 1.00 93.69 175 ASP A N 1
ATOM 1377 C CA . ASP A 1 175 ? 15.660 14.641 -15.863 1.00 93.69 175 ASP A CA 1
ATOM 1378 C C . ASP A 1 175 ? 16.196 13.821 -17.045 1.00 93.69 175 ASP A C 1
ATOM 1380 O O . ASP A 1 175 ? 16.752 12.744 -16.861 1.00 93.69 175 ASP A O 1
ATOM 1384 N N . GLY A 1 176 ? 15.970 14.304 -18.268 1.00 92.25 176 GLY A N 1
ATOM 1385 C CA . GLY A 1 176 ? 16.287 13.568 -19.499 1.00 92.25 176 GLY A CA 1
ATOM 1386 C C . GLY A 1 176 ? 15.208 12.593 -19.989 1.00 92.25 176 GLY A C 1
ATOM 1387 O O . GLY A 1 176 ? 15.261 12.208 -21.147 1.00 92.25 176 GLY A O 1
ATOM 1388 N N . GLU A 1 177 ? 14.205 12.259 -19.171 1.00 93.81 177 GLU A N 1
ATOM 1389 C CA . GLU A 1 177 ? 13.108 11.365 -19.580 1.00 93.81 177 GLU A CA 1
ATOM 1390 C C . GLU A 1 177 ? 12.028 12.113 -20.376 1.00 93.81 177 GLU A C 1
ATOM 1392 O O . GLU A 1 177 ? 11.713 13.283 -20.088 1.00 93.81 177 GLU A O 1
ATOM 1397 N N . ASP A 1 178 ? 11.413 11.422 -21.331 1.00 93.88 178 ASP A N 1
ATOM 1398 C CA . ASP A 1 178 ? 10.297 11.940 -22.118 1.00 93.88 178 ASP A CA 1
ATOM 1399 C C . ASP A 1 178 ? 8.979 11.951 -21.331 1.00 93.88 178 ASP A C 1
ATOM 1401 O O . ASP A 1 178 ? 8.816 11.317 -20.287 1.00 93.88 178 ASP A O 1
ATOM 1405 N N . LYS A 1 179 ? 8.007 12.735 -21.811 1.00 95.69 179 LYS A N 1
ATOM 1406 C CA . LYS A 1 179 ? 6.661 12.735 -21.224 1.00 95.69 179 LYS A CA 1
ATOM 1407 C C . LYS A 1 179 ? 5.902 11.488 -21.662 1.00 95.69 179 LYS A C 1
ATOM 1409 O O . LYS A 1 179 ? 5.825 11.195 -22.850 1.00 95.69 179 LYS A O 1
ATOM 1414 N N . MET A 1 180 ? 5.244 10.839 -20.709 1.00 95.00 180 MET A N 1
ATOM 1415 C CA . MET A 1 180 ? 4.260 9.803 -20.999 1.00 95.00 180 MET A CA 1
ATOM 1416 C C . MET A 1 180 ? 3.027 10.418 -21.663 1.00 95.00 180 MET A C 1
ATOM 1418 O O . MET A 1 180 ? 2.597 11.523 -21.307 1.00 95.00 180 MET A O 1
ATOM 1422 N N . ASN A 1 181 ? 2.421 9.675 -22.588 1.00 92.38 181 ASN A N 1
ATOM 1423 C CA . ASN A 1 181 ? 1.116 10.037 -23.125 1.00 92.38 181 ASN A CA 1
ATOM 1424 C C . ASN A 1 181 ? 0.024 9.883 -22.035 1.00 92.38 181 ASN A C 1
ATOM 1426 O O . ASN A 1 181 ? 0.226 9.242 -20.999 1.00 92.38 181 ASN A O 1
ATOM 1430 N N . ASN A 1 182 ? -1.136 10.516 -22.235 1.00 93.19 182 ASN A N 1
ATOM 1431 C CA . ASN A 1 182 ? -2.208 10.499 -21.231 1.00 93.19 182 ASN A CA 1
ATOM 1432 C C . ASN A 1 182 ? -2.892 9.131 -21.099 1.00 93.19 182 ASN A C 1
ATOM 1434 O O . ASN A 1 182 ? -3.374 8.808 -20.019 1.00 93.19 182 ASN A O 1
ATOM 1438 N N . GLU A 1 183 ? -2.920 8.336 -22.165 1.00 94.50 183 GLU A N 1
ATOM 1439 C CA . GLU A 1 183 ? -3.549 7.016 -22.179 1.00 94.50 183 GLU A CA 1
ATOM 1440 C C . GLU A 1 183 ? -2.768 6.027 -21.306 1.00 94.50 183 GLU A C 1
ATOM 1442 O O . GLU A 1 183 ? -3.335 5.433 -20.394 1.00 94.50 183 GLU A O 1
ATOM 1447 N N . THR A 1 184 ? -1.442 5.966 -21.464 1.00 92.75 184 THR A N 1
ATOM 1448 C CA . THR A 1 184 ? -0.540 5.199 -20.597 1.00 92.75 184 THR A CA 1
ATOM 1449 C C . THR A 1 184 ? -0.687 5.628 -19.137 1.00 92.75 184 THR A C 1
ATOM 1451 O O . THR A 1 184 ? -0.747 4.786 -18.244 1.00 92.75 184 THR A O 1
ATOM 1454 N N . ARG A 1 185 ? -0.781 6.939 -18.870 1.00 94.56 185 ARG A N 1
ATOM 1455 C CA . ARG A 1 185 ? -0.946 7.470 -17.504 1.00 94.56 185 ARG A CA 1
ATOM 1456 C C . ARG A 1 185 ? -2.258 7.031 -16.862 1.00 94.56 185 ARG A C 1
ATOM 1458 O O . ARG A 1 185 ? -2.245 6.634 -15.699 1.00 94.56 185 ARG A O 1
ATOM 1465 N N . ASN A 1 186 ? -3.357 7.093 -17.608 1.00 93.62 186 ASN A N 1
ATOM 1466 C CA . ASN A 1 186 ? -4.666 6.656 -17.132 1.00 93.62 186 ASN A CA 1
ATOM 1467 C C . ASN A 1 186 ? -4.694 5.139 -16.917 1.00 93.62 186 ASN A C 1
ATOM 1469 O O . ASN A 1 186 ? -5.115 4.701 -15.853 1.00 93.62 186 ASN A O 1
ATOM 1473 N N . HIS A 1 187 ? -4.139 4.358 -17.850 1.00 92.12 187 HIS A N 1
ATOM 1474 C CA . HIS A 1 187 ? -4.021 2.902 -17.720 1.00 92.12 187 HIS A CA 1
ATOM 1475 C C . HIS A 1 187 ? -3.243 2.502 -16.459 1.00 92.12 187 HIS A C 1
ATOM 1477 O O . HIS A 1 187 ? -3.677 1.639 -15.700 1.00 92.12 187 HIS A O 1
ATOM 1483 N N . ILE A 1 188 ? -2.113 3.163 -16.183 1.00 92.06 188 ILE A N 1
ATOM 1484 C CA . ILE A 1 188 ? -1.331 2.932 -14.956 1.00 92.06 188 ILE A CA 1
ATOM 1485 C C . ILE A 1 188 ? -2.152 3.268 -13.709 1.00 92.06 188 ILE A C 1
ATOM 1487 O O . ILE A 1 188 ? -2.136 2.500 -12.748 1.00 92.06 188 ILE A O 1
ATOM 1491 N N . LEU A 1 189 ? -2.850 4.409 -13.709 1.00 91.12 189 LEU A N 1
ATOM 1492 C CA . LEU A 1 189 ? -3.687 4.825 -12.587 1.00 91.12 189 LEU A CA 1
ATOM 1493 C C . LEU A 1 189 ? -4.781 3.785 -12.320 1.00 91.12 189 LEU A C 1
ATOM 1495 O O . LEU A 1 189 ? -4.900 3.314 -11.194 1.00 91.12 189 LEU A O 1
ATOM 1499 N N . GLU A 1 190 ? -5.527 3.385 -13.347 1.00 88.69 190 GLU A N 1
ATOM 1500 C CA . GLU A 1 190 ? -6.576 2.367 -13.256 1.00 88.69 190 GLU A CA 1
ATOM 1501 C C . GLU A 1 190 ? -6.017 1.038 -12.743 1.00 88.69 190 GLU A C 1
ATOM 1503 O O . GLU A 1 190 ? -6.563 0.458 -11.804 1.00 88.69 190 GLU A O 1
ATOM 1508 N N . LYS A 1 191 ? -4.872 0.593 -13.276 1.00 85.56 191 LYS A N 1
ATOM 1509 C CA . LYS A 1 191 ? -4.244 -0.661 -12.856 1.00 85.56 191 LYS A CA 1
ATOM 1510 C C . LYS A 1 191 ? -3.814 -0.640 -11.390 1.00 85.56 191 LYS A C 1
ATOM 1512 O O . LYS A 1 191 ? -4.042 -1.613 -10.678 1.00 85.56 191 LYS A O 1
ATOM 1517 N N . LEU A 1 192 ? -3.229 0.463 -10.923 1.00 86.12 192 LEU A N 1
ATOM 1518 C CA . LEU A 1 192 ? -2.846 0.620 -9.518 1.00 86.12 192 LEU A CA 1
ATOM 1519 C C . LEU A 1 192 ? -4.070 0.725 -8.597 1.00 86.12 192 LEU A C 1
ATOM 1521 O O . LEU A 1 192 ? -4.047 0.174 -7.499 1.00 86.12 192 LEU A O 1
ATOM 1525 N N . MET A 1 193 ? -5.148 1.373 -9.049 1.00 84.25 193 MET A N 1
ATOM 1526 C CA . MET A 1 193 ? -6.410 1.448 -8.305 1.00 84.25 193 MET A CA 1
ATOM 1527 C C . MET A 1 193 ? -7.084 0.077 -8.167 1.00 84.25 193 MET A C 1
ATOM 1529 O O . MET A 1 193 ? -7.629 -0.216 -7.105 1.00 84.25 193 MET A O 1
ATOM 1533 N N . LEU A 1 194 ? -6.984 -0.795 -9.179 1.00 82.69 194 LEU A N 1
ATOM 1534 C CA . LEU A 1 194 ? -7.477 -2.178 -9.103 1.00 82.69 194 LEU A CA 1
ATOM 1535 C C . LEU A 1 194 ? -6.782 -3.000 -8.011 1.00 82.69 194 LEU A C 1
ATOM 1537 O O . LEU A 1 194 ? -7.375 -3.934 -7.472 1.00 82.69 194 LEU A O 1
ATOM 1541 N N . PHE A 1 195 ? -5.537 -2.672 -7.661 1.00 80.19 195 PHE A N 1
ATOM 1542 C CA . PHE A 1 195 ? -4.848 -3.358 -6.572 1.00 80.19 195 PHE A CA 1
ATOM 1543 C C . PHE A 1 195 ? -5.369 -2.966 -5.184 1.00 80.19 195 PHE A C 1
ATOM 1545 O O . PHE A 1 195 ? -5.270 -3.762 -4.248 1.00 80.19 195 PHE A O 1
ATOM 1552 N N . GLY A 1 196 ? -5.941 -1.764 -5.066 1.00 82.12 196 GLY A N 1
ATOM 1553 C CA . GLY A 1 196 ? -6.408 -1.154 -3.823 1.00 82.12 196 GLY A CA 1
ATOM 1554 C C . GLY A 1 196 ? -5.344 -1.062 -2.727 1.00 82.12 196 GLY A C 1
ATOM 1555 O O . GLY A 1 196 ? -4.139 -1.073 -2.995 1.00 82.12 196 GLY A O 1
ATOM 1556 N N . THR A 1 197 ? -5.802 -0.942 -1.482 1.00 85.50 197 THR A N 1
ATOM 1557 C CA . THR A 1 197 ? -4.966 -0.760 -0.286 1.00 85.50 197 THR A CA 1
ATOM 1558 C C . THR A 1 197 ? -5.198 -1.859 0.752 1.00 85.50 197 THR A C 1
ATOM 1560 O O . THR A 1 197 ? -6.114 -2.678 0.608 1.00 85.50 197 THR A O 1
ATOM 1563 N N . TRP A 1 198 ? -4.370 -1.907 1.807 1.00 83.88 198 TRP A N 1
ATOM 1564 C CA . TRP A 1 198 ? -4.668 -2.752 2.972 1.00 83.88 198 TRP A CA 1
ATOM 1565 C C . TRP A 1 198 ? -6.011 -2.367 3.583 1.00 83.88 198 TRP A C 1
ATOM 1567 O O . TRP A 1 198 ? -6.399 -1.196 3.556 1.00 83.88 198 TRP A O 1
ATOM 1577 N N . ASP A 1 199 ? -6.675 -3.358 4.174 1.00 89.25 199 ASP A N 1
ATOM 1578 C CA . ASP A 1 199 ? -7.720 -3.085 5.147 1.00 89.25 199 ASP A CA 1
ATOM 1579 C C . ASP A 1 199 ? -7.044 -2.511 6.397 1.00 89.25 199 ASP A C 1
ATOM 1581 O O . ASP A 1 199 ? -5.929 -2.909 6.771 1.00 89.25 199 ASP A O 1
ATOM 1585 N N . THR A 1 200 ? -7.708 -1.571 7.055 1.00 89.69 200 THR A N 1
ATOM 1586 C CA . THR A 1 200 ? -7.174 -0.917 8.250 1.00 89.69 200 THR A CA 1
ATOM 1587 C C . THR A 1 200 ? -8.101 -1.148 9.425 1.00 89.69 200 THR A C 1
ATOM 1589 O O . THR A 1 200 ? -9.317 -1.069 9.303 1.00 89.69 200 THR A O 1
ATOM 1592 N N . ILE A 1 201 ? -7.522 -1.434 10.588 1.00 90.94 201 ILE A N 1
ATOM 1593 C CA . ILE A 1 201 ? -8.231 -1.454 11.866 1.00 90.94 201 ILE A CA 1
ATOM 1594 C C . ILE A 1 201 ? -7.590 -0.419 12.772 1.00 90.94 201 ILE A C 1
ATOM 1596 O O . ILE A 1 201 ? -6.425 -0.553 13.148 1.00 90.94 201 ILE A O 1
ATOM 1600 N N . GLN A 1 202 ? -8.364 0.577 13.183 1.00 88.44 202 GLN A N 1
ATOM 1601 C CA . GLN A 1 202 ? -7.919 1.593 14.124 1.00 88.44 202 GLN A CA 1
ATOM 1602 C C . GLN A 1 202 ? -8.538 1.369 15.505 1.00 88.44 202 GLN A C 1
ATOM 1604 O O . GLN A 1 202 ? -9.745 1.176 15.623 1.00 88.44 202 GLN A O 1
ATOM 1609 N N . HIS A 1 203 ? -7.724 1.462 16.555 1.00 87.62 203 HIS A N 1
ATOM 1610 C CA . HIS A 1 203 ? -8.147 1.523 17.959 1.00 87.62 203 HIS A CA 1
ATOM 1611 C C . HIS A 1 203 ? -8.307 2.991 18.392 1.00 87.62 203 HIS A C 1
ATOM 1613 O O . HIS A 1 203 ? -7.879 3.918 17.694 1.00 87.62 203 HIS A O 1
ATOM 1619 N N . LYS A 1 204 ? -8.927 3.266 19.545 1.00 83.00 204 LYS A N 1
ATOM 1620 C CA . LYS A 1 204 ? -8.965 4.636 20.078 1.00 83.00 204 LYS A CA 1
ATOM 1621 C C . LYS A 1 204 ? -7.650 4.959 20.786 1.00 83.00 204 LYS A C 1
ATOM 1623 O O . LYS A 1 204 ? -7.137 4.195 21.585 1.00 83.00 204 LYS A O 1
ATOM 1628 N N . GLY A 1 205 ? -7.139 6.161 20.559 1.00 72.69 205 GLY A N 1
ATOM 1629 C CA . GLY A 1 205 ? -6.033 6.728 21.329 1.00 72.69 205 GLY A CA 1
ATOM 1630 C C . GLY A 1 205 ? -6.394 8.100 21.879 1.00 72.69 205 GLY A C 1
ATOM 1631 O O . GLY A 1 205 ? -7.484 8.628 21.623 1.00 72.69 205 GLY A O 1
ATOM 1632 N N . ARG A 1 206 ? -5.467 8.713 22.623 1.00 66.38 206 ARG A N 1
ATOM 1633 C CA . ARG A 1 206 ? -5.579 10.144 22.958 1.00 66.38 206 ARG A CA 1
ATOM 1634 C C . ARG A 1 206 ? -5.568 10.957 21.672 1.00 66.38 206 ARG A C 1
ATOM 1636 O O . ARG A 1 206 ? -4.829 10.619 20.759 1.00 66.38 206 ARG A O 1
ATOM 1643 N N . GLU A 1 207 ? -6.393 12.001 21.615 1.00 66.19 207 GLU A N 1
ATOM 1644 C CA . GLU A 1 207 ? -6.508 12.860 20.422 1.00 66.19 207 GLU A CA 1
ATOM 1645 C C . GLU A 1 207 ? -6.753 12.054 19.133 1.00 66.19 207 GLU A C 1
ATOM 1647 O O . GLU A 1 207 ? -6.293 12.414 18.056 1.00 66.19 207 GLU A O 1
ATOM 1652 N N . GLU A 1 208 ? -7.462 10.927 19.264 1.00 66.12 208 GLU A N 1
ATOM 1653 C CA . GLU A 1 208 ? -7.803 10.018 18.169 1.00 66.12 208 GLU A CA 1
ATOM 1654 C C . GLU A 1 208 ? -6.627 9.296 17.495 1.00 66.12 208 GLU A C 1
ATOM 1656 O O . GLU A 1 208 ? -6.843 8.629 16.490 1.00 66.12 208 GLU A O 1
ATOM 1661 N N . SER A 1 209 ? -5.413 9.323 18.053 1.00 66.88 209 SER A N 1
ATOM 1662 C CA . SER A 1 209 ? -4.266 8.581 17.512 1.00 66.88 209 SER A CA 1
ATOM 1663 C C . SER A 1 209 ? -4.094 7.220 18.183 1.00 66.88 209 SER A C 1
ATOM 1665 O O . SER A 1 209 ? -3.135 7.007 18.905 1.00 66.88 209 SER A O 1
ATOM 1667 N N . GLY A 1 210 ? -5.061 6.315 18.050 1.00 74.69 210 GLY A N 1
ATOM 1668 C CA . GLY A 1 210 ? -4.877 4.943 18.545 1.00 74.69 210 GLY A CA 1
ATOM 1669 C C . GLY A 1 210 ? -4.038 4.096 17.595 1.00 74.69 210 GLY A C 1
ATOM 1670 O O . GLY A 1 210 ? -3.702 4.535 16.495 1.00 74.69 210 GLY A O 1
ATOM 1671 N N . LEU A 1 211 ? -3.727 2.871 18.020 1.00 81.50 211 LEU A N 1
ATOM 1672 C CA . LEU A 1 211 ? -3.028 1.888 17.192 1.00 81.50 211 LEU A CA 1
ATOM 1673 C C . LEU A 1 211 ? -3.793 1.612 15.887 1.00 81.50 211 LEU A C 1
ATOM 1675 O O . LEU A 1 211 ? -4.984 1.295 15.923 1.00 81.50 211 LEU A O 1
ATOM 1679 N N . ILE A 1 212 ? -3.092 1.673 14.755 1.00 83.38 212 ILE A N 1
ATOM 1680 C CA . ILE A 1 212 ? -3.615 1.318 13.435 1.00 83.38 212 ILE A CA 1
ATOM 1681 C C . ILE A 1 212 ? -2.913 0.045 12.977 1.00 83.38 212 ILE A C 1
ATOM 1683 O O . ILE A 1 212 ? -1.690 -0.022 12.924 1.00 83.38 212 ILE A O 1
ATOM 1687 N N . ARG A 1 213 ? -3.704 -0.980 12.671 1.00 84.00 213 ARG A N 1
ATOM 1688 C CA . ARG A 1 213 ? -3.238 -2.262 12.154 1.00 84.00 213 ARG A CA 1
ATOM 1689 C C . ARG A 1 213 ? -3.593 -2.327 10.680 1.00 84.00 213 ARG A C 1
ATOM 1691 O O . ARG A 1 213 ? -4.772 -2.281 10.336 1.00 84.00 213 ARG A O 1
ATOM 1698 N N . TRP A 1 214 ? -2.584 -2.475 9.837 1.00 84.44 214 TRP A N 1
ATOM 1699 C CA . TRP A 1 214 ? -2.781 -2.855 8.444 1.00 84.44 214 TRP A CA 1
ATOM 1700 C C . TRP A 1 214 ? -2.815 -4.362 8.315 1.00 84.44 214 TRP A C 1
ATOM 1702 O O . TRP A 1 214 ? -2.085 -5.088 9.002 1.00 84.44 214 TRP A O 1
ATOM 1712 N N . GLY A 1 215 ? -3.651 -4.821 7.405 1.00 83.88 215 GLY A N 1
ATOM 1713 C CA . GLY A 1 215 ? -3.738 -6.217 7.063 1.00 83.88 215 GLY A CA 1
ATOM 1714 C C . GLY A 1 215 ? -4.927 -6.462 6.177 1.00 83.88 215 GLY A C 1
ATOM 1715 O O . GLY A 1 215 ? -5.314 -5.614 5.374 1.00 83.88 215 GLY A O 1
ATOM 1716 N N . GLN A 1 216 ? -5.442 -7.672 6.258 1.00 86.25 216 GLN A N 1
ATOM 1717 C CA . GLN A 1 216 ? -6.432 -8.114 5.309 1.00 86.25 216 GLN A CA 1
ATOM 1718 C C . GLN A 1 216 ? -7.434 -9.048 5.962 1.00 86.25 216 GLN A C 1
ATOM 1720 O O . GLN A 1 216 ? -7.060 -9.985 6.669 1.00 86.25 216 GLN A O 1
ATOM 1725 N N . ILE A 1 217 ? -8.705 -8.854 5.627 1.00 89.44 217 ILE A N 1
ATOM 1726 C CA . ILE A 1 217 ? -9.714 -9.884 5.853 1.00 89.44 217 ILE A CA 1
ATOM 1727 C C . ILE A 1 217 ? -9.500 -11.016 4.825 1.00 89.44 217 ILE A C 1
ATOM 1729 O O . ILE A 1 217 ? -9.453 -10.732 3.621 1.00 89.44 217 ILE A O 1
ATOM 1733 N N . PRO A 1 218 ? -9.342 -12.284 5.253 1.00 83.94 218 PRO A N 1
ATOM 1734 C CA . PRO A 1 218 ? -9.192 -13.411 4.332 1.00 83.94 218 PRO A CA 1
ATOM 1735 C C . PRO A 1 218 ? -10.326 -13.475 3.308 1.00 83.94 218 PRO A C 1
ATOM 1737 O O . PRO A 1 218 ? -11.463 -13.158 3.638 1.00 83.94 218 PRO A O 1
ATOM 1740 N N . GLU A 1 219 ? -10.040 -13.912 2.086 1.00 78.19 219 GLU A N 1
ATOM 1741 C CA . GLU A 1 219 ? -11.066 -14.192 1.077 1.00 78.19 219 GLU A CA 1
ATOM 1742 C C . GLU A 1 219 ? -11.978 -15.350 1.522 1.00 78.19 219 GLU A C 1
ATOM 1744 O O . GLU A 1 219 ? -13.197 -15.246 1.441 1.00 78.19 219 GLU A O 1
ATOM 1749 N N . GLU A 1 220 ? -11.398 -16.409 2.097 1.00 79.69 220 GLU A N 1
ATOM 1750 C CA . GLU A 1 220 ? -12.113 -17.561 2.674 1.00 79.69 220 GLU A CA 1
ATOM 1751 C C . GLU A 1 220 ? -12.641 -17.266 4.095 1.00 79.69 220 GLU A C 1
ATOM 1753 O O . GLU A 1 220 ? -12.401 -18.007 5.051 1.00 79.69 220 GLU A O 1
ATOM 1758 N N . LYS A 1 221 ? -13.310 -16.125 4.269 1.00 85.88 221 LYS A N 1
ATOM 1759 C CA . LYS A 1 221 ? -13.938 -15.723 5.537 1.00 85.88 221 LYS A CA 1
ATOM 1760 C C . LYS A 1 221 ? -15.310 -16.382 5.707 1.00 85.88 221 LYS A C 1
ATOM 1762 O O . LYS A 1 221 ? -16.024 -16.625 4.738 1.00 85.88 221 LYS A O 1
ATOM 1767 N N . GLN A 1 222 ? -15.703 -16.618 6.955 1.00 88.44 222 GLN A N 1
ATOM 1768 C CA . GLN A 1 222 ? -17.097 -16.906 7.284 1.00 88.44 222 GLN A CA 1
ATOM 1769 C C . GLN A 1 222 ? -17.880 -15.590 7.339 1.00 88.44 222 GLN A C 1
ATOM 1771 O O . GLN A 1 222 ? -17.385 -14.617 7.907 1.00 88.44 222 GLN A O 1
ATOM 1776 N N . GLU A 1 223 ? -19.088 -15.576 6.774 1.00 92.31 223 GLU A N 1
ATOM 1777 C CA . GLU A 1 223 ? -19.977 -14.410 6.801 1.00 92.31 223 GLU A CA 1
ATOM 1778 C C . GLU A 1 223 ? -20.237 -13.933 8.237 1.00 92.31 223 GLU A C 1
ATOM 1780 O O . GLU A 1 223 ? -20.430 -14.737 9.158 1.00 92.31 223 GLU A O 1
ATOM 1785 N N . MET A 1 224 ? -20.301 -12.613 8.421 1.00 94.62 224 MET A N 1
ATOM 1786 C CA . MET A 1 224 ? -20.662 -11.995 9.692 1.00 94.62 224 MET A CA 1
ATOM 1787 C C . MET A 1 224 ? -21.859 -11.065 9.494 1.00 94.62 224 MET A C 1
ATOM 1789 O O . MET A 1 224 ? -21.724 -9.873 9.218 1.00 94.62 224 MET A O 1
ATOM 1793 N N . ILE A 1 225 ? -23.053 -11.644 9.638 1.00 95.88 225 ILE A N 1
ATOM 1794 C CA . ILE A 1 225 ? -24.321 -10.973 9.347 1.00 95.88 225 ILE A CA 1
ATOM 1795 C C . ILE A 1 225 ? -24.744 -10.039 10.489 1.00 95.88 225 ILE A C 1
ATOM 1797 O O . ILE A 1 225 ? -24.908 -10.471 11.631 1.00 95.88 225 ILE A O 1
ATOM 1801 N N . VAL A 1 226 ? -25.008 -8.775 10.159 1.00 95.12 226 VAL A N 1
ATOM 1802 C CA . VAL A 1 226 ? -25.626 -7.766 11.033 1.00 95.12 226 VAL A CA 1
ATOM 1803 C C . VAL A 1 226 ? -26.741 -7.081 10.246 1.00 95.12 226 VAL A C 1
ATOM 1805 O O . VAL A 1 226 ? -26.504 -6.608 9.140 1.00 95.12 226 VAL A O 1
ATOM 1808 N N . GLU A 1 227 ? -27.969 -7.062 10.777 1.00 93.56 227 GLU A N 1
ATOM 1809 C CA . GLU A 1 227 ? -29.156 -6.524 10.074 1.00 93.56 227 GLU A CA 1
ATOM 1810 C C . GLU A 1 227 ? -29.331 -7.071 8.639 1.00 93.56 227 GLU A C 1
ATOM 1812 O O . GLU A 1 227 ? -29.695 -6.352 7.711 1.00 93.56 227 GLU A O 1
ATOM 1817 N N . GLY A 1 228 ? -29.034 -8.359 8.427 1.00 93.25 228 GLY A N 1
ATOM 1818 C CA . GLY A 1 228 ? -29.151 -9.003 7.110 1.00 93.25 228 GLY A CA 1
ATOM 1819 C C . GLY A 1 228 ? -28.041 -8.647 6.111 1.00 93.25 228 GLY A C 1
ATOM 1820 O O . GLY A 1 228 ? -28.145 -8.991 4.934 1.00 93.25 228 GLY A O 1
ATOM 1821 N N . ILE A 1 229 ? -26.978 -7.974 6.556 1.00 94.38 229 ILE A N 1
ATOM 1822 C CA . ILE A 1 229 ? -25.816 -7.618 5.737 1.00 94.38 229 ILE A CA 1
ATOM 1823 C C . ILE A 1 229 ? -24.593 -8.348 6.271 1.00 94.38 229 ILE A C 1
ATOM 1825 O O . ILE A 1 229 ? -24.281 -8.229 7.454 1.00 94.38 229 ILE A O 1
ATOM 1829 N N . ASP A 1 230 ? -23.887 -9.073 5.402 1.00 95.62 230 ASP A N 1
ATOM 1830 C CA . ASP A 1 230 ? -22.534 -9.521 5.722 1.00 95.62 230 ASP A CA 1
ATOM 1831 C C . ASP A 1 230 ? -21.624 -8.301 5.793 1.00 95.62 230 ASP A C 1
ATOM 1833 O O . ASP A 1 230 ? -21.322 -7.673 4.777 1.00 95.62 230 ASP A O 1
ATOM 1837 N N . ILE A 1 231 ? -21.200 -7.940 7.002 1.00 95.56 231 ILE A N 1
ATOM 1838 C CA . ILE A 1 231 ? -20.364 -6.756 7.175 1.00 95.56 231 ILE A CA 1
ATOM 1839 C C . ILE A 1 231 ? -18.948 -6.962 6.639 1.00 95.56 231 ILE A C 1
ATOM 1841 O O . ILE A 1 231 ? -18.205 -5.988 6.544 1.00 95.56 231 ILE A O 1
ATOM 1845 N N . LEU A 1 232 ? -18.582 -8.208 6.310 1.00 94.25 232 LEU A N 1
ATOM 1846 C CA . LEU A 1 232 ? -17.299 -8.563 5.719 1.00 94.25 232 LEU A CA 1
ATOM 1847 C C . LEU A 1 232 ? -17.299 -8.527 4.187 1.00 94.25 232 LEU A C 1
ATOM 1849 O O . LEU A 1 232 ? -16.220 -8.610 3.593 1.00 94.25 232 LEU A O 1
ATOM 1853 N N . ASP A 1 233 ? -18.461 -8.383 3.546 1.00 92.12 233 ASP A N 1
ATOM 1854 C CA . ASP A 1 233 ? -18.588 -8.203 2.099 1.00 92.12 233 ASP A CA 1
ATOM 1855 C C . ASP A 1 233 ? -18.125 -6.794 1.698 1.00 92.12 233 ASP A C 1
ATOM 1857 O O . ASP A 1 233 ? -18.862 -5.804 1.767 1.00 92.12 233 ASP A O 1
ATOM 1861 N N . ARG A 1 234 ? -16.876 -6.710 1.237 1.00 90.75 234 ARG A N 1
ATOM 1862 C CA . ARG A 1 234 ? -16.218 -5.452 0.853 1.00 90.75 234 ARG A CA 1
ATOM 1863 C C . ARG A 1 234 ? -16.748 -4.848 -0.455 1.00 90.75 234 ARG A C 1
ATOM 1865 O O . ARG A 1 234 ? -16.461 -3.683 -0.744 1.00 90.75 234 ARG A O 1
ATOM 1872 N N . THR A 1 235 ? -17.532 -5.609 -1.226 1.00 90.69 235 THR A N 1
ATOM 1873 C CA . THR A 1 235 ? -18.216 -5.105 -2.431 1.00 90.69 235 THR A CA 1
ATOM 1874 C C . THR A 1 235 ? -19.426 -4.248 -2.070 1.00 90.69 235 THR A C 1
ATOM 1876 O O . THR A 1 235 ? -19.778 -3.315 -2.791 1.00 90.69 235 THR A O 1
ATOM 1879 N N . ARG A 1 236 ? -20.037 -4.510 -0.907 1.00 93.75 236 ARG A N 1
ATOM 1880 C CA . ARG A 1 236 ? -21.202 -3.773 -0.396 1.00 93.75 236 ARG A CA 1
ATOM 1881 C C . ARG A 1 236 ? -20.837 -2.788 0.706 1.00 93.75 236 ARG A C 1
ATOM 1883 O O . ARG A 1 236 ? -21.427 -1.707 0.783 1.00 93.75 236 ARG A O 1
ATOM 1890 N N . VAL A 1 237 ? -19.872 -3.141 1.548 1.00 95.38 237 VAL A N 1
ATOM 1891 C CA . VAL A 1 237 ? -19.466 -2.383 2.733 1.00 95.38 237 VAL A CA 1
ATOM 1892 C C . VAL A 1 237 ? -18.129 -1.695 2.470 1.00 95.38 237 VAL A C 1
ATOM 1894 O O . VAL A 1 237 ? -17.178 -2.295 1.982 1.00 95.38 237 VAL A O 1
ATOM 1897 N N . SER A 1 238 ? -18.053 -0.403 2.782 1.00 95.00 238 SER A N 1
ATOM 1898 C CA . SER A 1 238 ? -16.808 0.380 2.709 1.00 95.00 238 SER A CA 1
ATOM 1899 C C . SER A 1 238 ? -15.997 0.345 4.004 1.00 95.00 238 SER A C 1
ATOM 1901 O O . SER A 1 238 ? -14.788 0.542 3.986 1.00 95.00 238 SER A O 1
ATOM 1903 N N . GLY A 1 239 ? -16.661 0.063 5.120 1.00 96.81 239 GLY A N 1
ATOM 1904 C CA . GLY A 1 239 ? -16.078 0.005 6.450 1.00 96.81 239 GLY A CA 1
ATOM 1905 C C . GLY A 1 239 ? -17.166 0.084 7.514 1.00 96.81 239 GLY A C 1
ATOM 1906 O O . GLY A 1 239 ? -18.359 0.189 7.207 1.00 96.81 239 GLY A O 1
ATOM 1907 N N . PHE A 1 240 ? -16.770 0.052 8.780 1.00 97.00 240 PHE A N 1
ATOM 1908 C CA . PHE A 1 240 ? -17.685 0.247 9.899 1.00 97.00 240 PHE A CA 1
ATOM 1909 C C . PHE A 1 240 ? -16.982 0.854 11.113 1.00 97.00 240 PHE A C 1
ATOM 1911 O O . PHE A 1 240 ? -15.790 0.664 11.339 1.00 97.00 240 PHE A O 1
ATOM 1918 N N . THR A 1 241 ? -17.742 1.586 11.924 1.00 96.81 241 THR A N 1
ATOM 1919 C CA . THR A 1 241 ? -17.288 2.146 13.205 1.00 96.81 241 THR A CA 1
ATOM 1920 C C . THR A 1 241 ? -17.872 1.341 14.357 1.00 96.81 241 THR A C 1
ATOM 1922 O O . THR A 1 241 ? -19.031 0.936 14.304 1.00 96.81 241 THR A O 1
ATOM 1925 N N . ILE A 1 242 ? -17.085 1.146 15.411 1.00 96.12 242 ILE A N 1
ATOM 1926 C CA . ILE A 1 242 ? -17.501 0.510 16.657 1.00 96.12 242 ILE A CA 1
ATOM 1927 C C . ILE A 1 242 ? -17.435 1.544 17.783 1.00 96.12 242 ILE A C 1
ATOM 1929 O O . ILE A 1 242 ? -16.405 2.183 18.024 1.00 96.12 242 ILE A O 1
ATOM 1933 N N . GLU A 1 243 ? -18.553 1.708 18.487 1.00 93.81 243 GLU A N 1
ATOM 1934 C CA . GLU A 1 243 ? -18.672 2.615 19.622 1.00 93.81 243 GLU A CA 1
ATOM 1935 C C . GLU A 1 243 ? -19.088 1.847 20.890 1.00 93.81 243 GLU A C 1
ATOM 1937 O O . GLU A 1 243 ? -20.176 1.261 20.953 1.00 93.81 243 GLU A O 1
ATOM 1942 N N . PRO A 1 244 ? -18.253 1.846 21.944 1.00 93.06 244 PRO A N 1
ATOM 1943 C CA . PRO A 1 244 ? -18.611 1.220 23.204 1.00 93.06 244 PRO A CA 1
ATOM 1944 C C . PRO A 1 244 ? -19.623 2.078 23.972 1.00 93.06 244 PRO A C 1
ATOM 1946 O O . PRO A 1 244 ? -19.288 3.104 24.567 1.00 93.06 244 PRO A O 1
ATOM 1949 N N . ILE A 1 245 ? -20.874 1.621 24.057 1.00 95.19 245 ILE A N 1
ATOM 1950 C CA . ILE A 1 245 ? -21.911 2.306 24.833 1.00 95.19 245 ILE A CA 1
ATOM 1951 C C . ILE A 1 245 ? -21.804 1.849 26.296 1.00 95.19 245 ILE A C 1
ATOM 1953 O O . ILE A 1 245 ? -22.556 0.996 26.766 1.00 95.19 245 ILE A O 1
ATOM 1957 N N . CYS A 1 246 ? -20.843 2.400 27.042 1.00 92.62 246 CYS A N 1
ATOM 1958 C CA . CYS A 1 246 ? -20.474 1.932 28.389 1.00 92.62 246 CYS A CA 1
ATOM 1959 C C . CYS A 1 246 ? -20.371 3.051 29.450 1.00 92.62 246 CYS A C 1
ATOM 1961 O O . CYS A 1 246 ? -19.583 2.980 30.399 1.00 92.62 246 CYS A O 1
ATOM 1963 N N . GLY A 1 247 ? -21.171 4.114 29.311 1.00 91.69 247 GLY A N 1
ATOM 1964 C CA . GLY A 1 247 ? -21.229 5.215 30.280 1.00 91.69 247 GLY A CA 1
ATOM 1965 C C . GLY A 1 247 ? -21.566 4.759 31.709 1.00 91.69 247 GLY A C 1
ATOM 1966 O O . GLY A 1 247 ? -22.188 3.714 31.917 1.00 91.69 247 GLY A O 1
ATOM 1967 N N . TRP A 1 248 ? -21.168 5.550 32.712 1.00 90.88 248 TRP A N 1
ATOM 1968 C CA . TRP A 1 248 ? -21.361 5.212 34.132 1.00 90.88 248 TRP A CA 1
ATOM 1969 C C . TRP A 1 248 ? -22.834 4.953 34.485 1.00 90.88 248 TRP A C 1
ATOM 1971 O O . TRP A 1 248 ? -23.172 3.875 34.970 1.00 90.88 248 TRP A O 1
ATOM 1981 N N . PHE A 1 249 ? -23.727 5.893 34.151 1.00 90.81 249 PHE A N 1
ATOM 1982 C CA . PHE A 1 249 ? -25.171 5.742 34.370 1.00 90.81 249 PHE A CA 1
ATOM 1983 C C . PHE A 1 249 ? -25.738 4.513 33.666 1.00 90.81 249 PHE A C 1
ATOM 1985 O O . PHE A 1 249 ? -26.513 3.757 34.246 1.00 90.81 249 PHE A O 1
ATOM 1992 N N . ARG A 1 250 ? -25.306 4.269 32.426 1.00 90.19 250 ARG A N 1
ATOM 1993 C CA . ARG A 1 250 ? -25.739 3.091 31.685 1.00 90.19 250 ARG A CA 1
ATOM 1994 C C . ARG A 1 250 ? -25.331 1.818 32.402 1.00 90.19 250 ARG A C 1
ATOM 1996 O O . ARG A 1 250 ? -26.180 0.976 32.618 1.00 90.19 250 ARG A O 1
ATOM 2003 N N . THR A 1 251 ? -24.084 1.722 32.840 1.00 90.94 251 THR A N 1
ATOM 2004 C CA . THR A 1 251 ? -23.554 0.552 33.555 1.00 90.94 251 THR A CA 1
ATOM 2005 C C . THR A 1 251 ? -24.327 0.267 34.846 1.00 90.94 251 THR A C 1
ATOM 2007 O O . THR A 1 251 ? -24.537 -0.895 35.193 1.00 90.94 251 THR A O 1
ATOM 2010 N N . LEU A 1 252 ? -24.822 1.315 35.516 1.00 90.81 252 LEU A N 1
ATOM 2011 C CA . LEU A 1 252 ? -25.634 1.208 36.728 1.00 90.81 252 LEU A CA 1
ATOM 2012 C C . LEU A 1 252 ? -27.017 0.583 36.462 1.00 90.81 252 LEU A C 1
ATOM 2014 O O . LEU A 1 252 ? -27.466 -0.274 37.226 1.00 90.81 252 LEU A O 1
ATOM 2018 N N . PHE A 1 253 ? -27.663 0.919 35.339 1.00 91.44 253 PHE A N 1
ATOM 2019 C CA . PHE A 1 253 ? -29.070 0.564 35.073 1.00 91.44 253 PHE A CA 1
ATOM 2020 C C . PHE A 1 253 ? -29.310 -0.436 33.927 1.00 91.44 253 PHE A C 1
ATOM 2022 O O . PHE A 1 253 ? -30.331 -1.115 33.920 1.00 91.44 253 PHE A O 1
ATOM 2029 N N . LYS A 1 254 ? -28.387 -0.561 32.970 1.00 91.88 254 LYS A N 1
ATOM 2030 C CA . LYS A 1 254 ? -28.474 -1.423 31.778 1.00 91.88 254 LYS A CA 1
ATOM 2031 C C . LYS A 1 254 ? -27.129 -2.097 31.478 1.00 91.88 254 LYS A C 1
ATOM 2033 O O . LYS A 1 254 ? -26.092 -1.720 32.018 1.00 91.88 254 LYS A O 1
ATOM 2038 N N . THR A 1 255 ? -27.137 -3.121 30.634 1.00 91.44 255 THR A N 1
ATOM 2039 C CA . THR A 1 255 ? -25.913 -3.824 30.220 1.00 91.44 255 THR A CA 1
ATOM 2040 C C . THR A 1 255 ? -25.188 -3.028 29.128 1.00 91.44 255 THR A C 1
ATOM 2042 O O . THR A 1 255 ? -25.837 -2.670 28.143 1.00 91.44 255 THR A O 1
ATOM 2045 N N . PRO A 1 256 ? -23.881 -2.729 29.274 1.00 94.62 256 PRO A N 1
ATOM 2046 C CA . PRO A 1 256 ? -23.066 -2.172 28.191 1.00 94.62 256 PRO A CA 1
ATOM 2047 C C . PRO A 1 256 ? -23.125 -3.032 26.912 1.00 94.62 256 PRO A C 1
ATOM 2049 O O . PRO A 1 256 ? -23.234 -4.249 27.014 1.00 94.62 256 PRO A O 1
ATOM 2052 N N . TYR A 1 257 ? -23.052 -2.416 25.729 1.00 94.75 257 TYR A N 1
ATOM 2053 C CA . TYR A 1 257 ? -23.028 -3.103 24.423 1.00 94.75 257 TYR A CA 1
ATOM 2054 C C . TYR A 1 257 ? -22.119 -2.344 23.447 1.00 94.75 257 TYR A C 1
ATOM 2056 O O . TYR A 1 257 ? -21.788 -1.179 23.700 1.00 94.75 257 TYR A O 1
ATOM 2064 N N . LEU A 1 258 ? -21.726 -2.996 22.349 1.00 96.12 258 LEU A N 1
ATOM 2065 C CA . LEU A 1 258 ? -21.020 -2.364 21.234 1.00 96.12 258 LEU A CA 1
ATOM 2066 C C . LEU A 1 258 ? -22.019 -1.928 20.164 1.00 96.12 258 LEU A C 1
ATOM 2068 O O . LEU A 1 258 ? -22.737 -2.755 19.603 1.00 96.12 258 LEU A O 1
ATOM 2072 N N . LYS A 1 259 ? -22.079 -0.623 19.912 1.00 97.25 259 LYS A N 1
ATOM 2073 C CA . LYS A 1 259 ? -22.794 -0.066 18.768 1.00 97.25 259 LYS A CA 1
ATOM 2074 C C . LYS A 1 259 ? -21.911 -0.229 17.537 1.00 97.25 259 LYS A C 1
ATOM 2076 O O . LYS A 1 259 ? -20.725 0.089 17.607 1.00 97.25 259 LYS A O 1
ATOM 2081 N N . ILE A 1 260 ? -22.488 -0.683 16.433 1.00 97.94 260 ILE A N 1
ATOM 2082 C CA . ILE A 1 260 ? -21.831 -0.708 15.128 1.00 97.94 260 ILE A CA 1
ATOM 2083 C C . ILE A 1 260 ? -22.548 0.241 14.168 1.00 97.94 260 ILE A C 1
ATOM 2085 O O . ILE A 1 260 ? -23.777 0.279 14.114 1.00 97.94 260 ILE A O 1
ATOM 2089 N N . LEU A 1 261 ? -21.766 1.023 13.426 1.00 98.06 261 LEU A N 1
ATOM 2090 C CA . LEU A 1 261 ? -22.221 1.871 12.326 1.00 98.06 261 LEU A CA 1
ATOM 2091 C C . LEU A 1 261 ? -21.588 1.350 11.037 1.00 98.06 261 LEU A C 1
ATOM 2093 O O . LEU A 1 261 ? -20.400 1.572 10.802 1.00 98.06 261 LEU A O 1
ATOM 2097 N N . ILE A 1 262 ? -22.364 0.632 10.231 1.00 98.06 262 ILE A N 1
ATOM 2098 C CA . ILE A 1 262 ? -21.925 0.014 8.977 1.00 98.06 262 ILE A CA 1
ATOM 2099 C C . ILE A 1 262 ? -22.076 1.039 7.861 1.00 98.06 262 ILE A C 1
ATO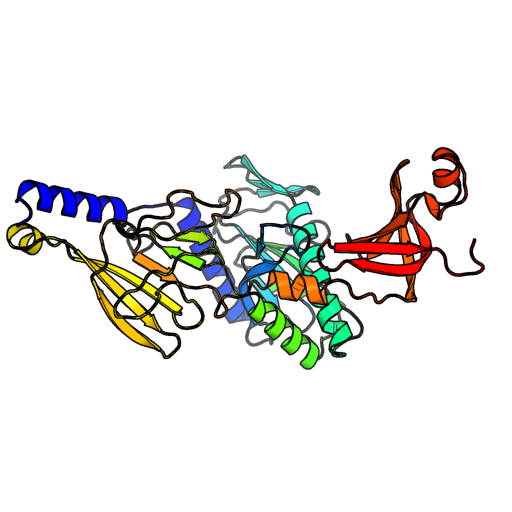M 2101 O O . ILE A 1 262 ? -23.180 1.531 7.634 1.00 98.06 262 ILE A O 1
ATOM 2105 N N . LYS A 1 263 ? -20.990 1.347 7.152 1.00 97.50 263 LYS A N 1
ATOM 2106 C CA . LYS A 1 263 ? -20.998 2.282 6.026 1.00 97.50 263 LYS A CA 1
ATOM 2107 C C . LYS A 1 263 ? -21.013 1.516 4.710 1.00 97.50 263 LYS A C 1
ATOM 2109 O O . LYS A 1 263 ? -20.021 0.887 4.331 1.00 97.50 263 LYS A O 1
ATOM 2114 N N . LEU A 1 264 ? -22.119 1.608 3.984 1.00 96.38 264 LEU A N 1
ATOM 2115 C CA . LEU A 1 264 ? -22.266 0.986 2.673 1.00 96.38 264 LEU A CA 1
ATOM 2116 C C . LEU A 1 264 ? -21.557 1.802 1.587 1.00 96.38 264 LEU A C 1
ATOM 2118 O O . LEU A 1 264 ? -21.383 3.016 1.708 1.00 96.38 264 LEU A O 1
ATOM 2122 N N . ARG A 1 265 ? -21.192 1.140 0.486 1.00 93.31 265 ARG A N 1
ATOM 2123 C CA . ARG A 1 265 ? -20.632 1.786 -0.717 1.00 93.31 265 ARG A CA 1
ATOM 2124 C C . ARG A 1 265 ? -21.623 2.760 -1.374 1.00 93.31 265 ARG A C 1
ATOM 2126 O O . ARG A 1 265 ? -21.205 3.708 -2.025 1.00 93.31 265 ARG A O 1
ATOM 2133 N N . THR A 1 266 ? -22.925 2.595 -1.124 1.00 94.00 266 THR A N 1
ATOM 2134 C CA . THR A 1 266 ? -23.987 3.550 -1.503 1.00 94.00 266 THR A CA 1
ATOM 2135 C C . THR A 1 266 ? -23.953 4.858 -0.701 1.00 94.00 266 THR A C 1
ATOM 2137 O O . THR A 1 266 ? -24.749 5.753 -0.967 1.00 94.00 266 THR A O 1
ATOM 2140 N N . ASN A 1 267 ? -23.034 4.989 0.265 1.00 91.38 267 ASN A N 1
ATOM 2141 C CA . ASN A 1 267 ? -22.966 6.038 1.291 1.00 91.38 267 ASN A CA 1
ATOM 2142 C C . ASN A 1 267 ? -24.099 6.010 2.329 1.00 91.38 267 ASN A C 1
ATOM 2144 O O . ASN A 1 267 ? -24.149 6.878 3.200 1.00 91.38 267 ASN A O 1
ATOM 2148 N N . GLU A 1 268 ? -24.971 5.004 2.294 1.00 95.81 268 GLU A N 1
ATOM 2149 C CA . GLU A 1 268 ? -25.924 4.756 3.373 1.00 95.81 268 GLU A CA 1
ATOM 2150 C C . GLU A 1 268 ? -25.203 4.215 4.614 1.00 95.81 268 GLU A C 1
ATOM 2152 O O . GLU A 1 268 ? -24.140 3.593 4.531 1.00 95.81 268 GLU A O 1
ATOM 2157 N N . THR A 1 269 ? -25.770 4.471 5.792 1.00 97.06 269 THR A N 1
ATOM 2158 C CA . THR A 1 269 ? -25.227 3.989 7.065 1.00 97.06 269 THR A CA 1
ATOM 2159 C C . THR A 1 269 ? -26.302 3.243 7.834 1.00 97.06 269 THR A C 1
ATOM 2161 O O . THR A 1 269 ? -27.421 3.733 7.970 1.00 97.06 269 THR A O 1
ATOM 2164 N N . ILE A 1 270 ? -25.947 2.066 8.345 1.00 97.19 270 ILE A N 1
ATOM 2165 C CA . ILE A 1 270 ? -26.834 1.198 9.120 1.00 97.19 270 ILE A CA 1
ATOM 2166 C C . ILE A 1 270 ? -26.294 1.103 10.537 1.00 97.19 270 ILE A C 1
ATOM 2168 O O . ILE A 1 270 ? -25.121 0.807 10.758 1.00 97.19 270 ILE A O 1
ATOM 2172 N N . GLU A 1 271 ? -27.164 1.380 11.498 1.00 97.94 271 GLU A N 1
ATOM 2173 C CA . GLU A 1 271 ? -26.856 1.326 12.918 1.00 97.94 271 GLU A CA 1
ATOM 2174 C C . GLU A 1 271 ? -27.439 0.051 13.529 1.00 97.94 271 GLU A C 1
ATOM 2176 O O . GLU A 1 271 ? -28.620 -0.232 13.341 1.00 97.94 271 GLU A O 1
ATOM 2181 N N . SER A 1 272 ? -26.629 -0.695 14.281 1.00 97.50 272 SER A N 1
ATOM 2182 C CA . SER A 1 272 ? -27.087 -1.875 15.022 1.00 97.50 272 SER A CA 1
ATOM 2183 C C . SER A 1 272 ? -26.216 -2.147 16.260 1.00 97.50 272 SER A C 1
ATOM 2185 O O . SER A 1 272 ? -25.300 -1.384 16.592 1.00 97.50 272 SER A O 1
ATOM 2187 N N . GLU A 1 273 ? -26.514 -3.233 16.971 1.00 96.38 273 GLU A N 1
ATOM 2188 C CA . GLU A 1 273 ? -25.701 -3.776 18.059 1.00 96.38 273 GLU A CA 1
ATOM 2189 C C . GLU A 1 273 ? -24.901 -4.990 17.566 1.00 96.38 273 GLU A C 1
ATOM 2191 O O . GLU A 1 273 ? -25.402 -5.822 16.813 1.00 96.38 273 GLU A O 1
ATOM 2196 N N . ILE A 1 274 ? -23.654 -5.124 18.023 1.00 95.75 274 ILE A N 1
ATOM 2197 C CA . ILE A 1 274 ? -22.815 -6.295 17.745 1.00 95.75 274 ILE A CA 1
ATOM 2198 C C . ILE A 1 274 ? -22.318 -6.922 19.046 1.00 95.75 274 ILE A C 1
ATOM 2200 O O . ILE A 1 274 ? -22.123 -6.242 20.060 1.00 95.75 274 ILE A O 1
ATOM 2204 N N . SER A 1 275 ? -22.123 -8.243 19.030 1.00 94.12 275 SER A N 1
ATOM 2205 C CA . SER A 1 275 ? -21.610 -8.959 20.195 1.00 94.12 275 SER A CA 1
ATOM 2206 C C . SER A 1 275 ? -20.228 -8.441 20.593 1.00 94.12 275 SER A C 1
ATOM 2208 O O . SER A 1 275 ? -19.348 -8.205 19.768 1.00 94.12 275 SER A O 1
ATOM 2210 N N . ILE A 1 276 ? -20.028 -8.297 21.901 1.00 91.06 276 ILE A N 1
ATOM 2211 C CA . ILE A 1 276 ? -18.762 -7.855 22.488 1.00 91.06 276 ILE A CA 1
ATOM 2212 C C . ILE A 1 276 ? -17.628 -8.870 22.328 1.00 91.06 276 ILE A C 1
ATOM 2214 O O . ILE A 1 276 ? -16.455 -8.506 22.391 1.00 91.06 276 ILE A O 1
ATOM 2218 N N . ASP A 1 277 ? -17.985 -10.133 22.116 1.00 93.00 277 ASP A N 1
ATOM 2219 C CA . ASP A 1 277 ? -17.035 -11.214 21.889 1.00 93.00 277 ASP A CA 1
ATOM 2220 C C . ASP A 1 277 ? -16.823 -11.479 20.385 1.00 93.00 277 ASP A C 1
ATOM 2222 O O . ASP A 1 277 ? -16.080 -12.392 20.033 1.00 93.00 277 ASP A O 1
ATOM 2226 N N . SER A 1 278 ? -17.432 -10.679 19.493 1.00 94.88 278 SER A N 1
ATOM 2227 C CA . SER A 1 278 ? -17.191 -10.773 18.050 1.00 94.88 278 SER A CA 1
ATOM 2228 C C . SER A 1 278 ? -15.737 -10.452 17.704 1.00 94.88 278 SER A C 1
ATOM 2230 O O . SER A 1 278 ? -15.100 -9.570 18.296 1.00 94.88 278 SER A O 1
ATOM 2232 N N . ARG A 1 279 ? -15.209 -11.167 16.709 1.00 94.81 279 ARG A N 1
ATOM 2233 C CA . ARG A 1 279 ? -13.815 -11.069 16.272 1.00 94.81 279 ARG A CA 1
ATOM 2234 C C . ARG A 1 279 ? -13.752 -10.997 14.756 1.00 94.81 279 ARG A C 1
ATOM 2236 O O . ARG A 1 279 ? -14.491 -11.698 14.075 1.00 94.81 279 ARG A O 1
ATOM 2243 N N . ILE A 1 280 ? -12.859 -10.161 14.245 1.00 94.44 280 ILE A N 1
ATOM 2244 C CA . ILE A 1 280 ? -12.613 -10.015 12.814 1.00 94.44 280 ILE A CA 1
ATOM 2245 C C . ILE A 1 280 ? -11.542 -11.017 12.384 1.00 94.44 280 ILE A C 1
ATOM 2247 O O . ILE A 1 280 ? -10.442 -10.986 12.947 1.00 94.44 280 ILE A O 1
ATOM 2251 N N . PRO A 1 281 ? -11.810 -11.890 11.397 1.00 93.31 281 PRO A N 1
ATOM 2252 C CA . PRO A 1 281 ? -10.763 -12.717 10.816 1.00 93.31 281 PRO A CA 1
ATOM 2253 C C . PRO A 1 281 ? -9.721 -11.816 10.149 1.00 93.31 281 PRO A C 1
ATOM 2255 O O . PRO A 1 281 ? -10.064 -10.863 9.450 1.00 93.31 281 PRO A O 1
ATOM 2258 N N . TRP A 1 282 ? -8.441 -12.099 10.387 1.00 90.69 282 TRP A N 1
ATOM 2259 C CA . TRP A 1 282 ? -7.367 -11.184 10.011 1.00 90.69 282 TRP A CA 1
ATOM 2260 C C . TRP A 1 282 ? -6.106 -11.909 9.557 1.00 90.69 282 TRP A C 1
ATOM 2262 O O . TRP A 1 282 ? -5.654 -12.865 10.191 1.00 90.69 282 TRP A O 1
ATOM 2272 N N . ILE A 1 283 ? -5.513 -11.407 8.480 1.00 84.25 283 ILE A N 1
ATOM 2273 C CA . ILE A 1 283 ? -4.180 -11.755 8.002 1.00 84.25 283 ILE A CA 1
ATOM 2274 C C . ILE A 1 283 ? -3.285 -10.554 8.271 1.00 84.25 283 ILE A C 1
ATOM 2276 O O . ILE A 1 283 ? -3.470 -9.482 7.695 1.00 84.25 283 ILE A O 1
ATOM 2280 N N . GLN A 1 284 ? -2.295 -10.750 9.133 1.00 82.44 284 GLN A N 1
ATOM 2281 C CA . GLN A 1 284 ? -1.335 -9.718 9.488 1.00 82.44 284 GLN A CA 1
ATOM 2282 C C . GLN A 1 284 ? -0.102 -9.819 8.572 1.00 82.44 284 GLN A C 1
ATOM 2284 O O . GLN A 1 284 ? 0.533 -10.878 8.523 1.00 82.44 284 GLN A O 1
ATOM 2289 N N . PRO A 1 285 ? 0.292 -8.747 7.862 1.00 71.94 285 PRO A N 1
ATOM 2290 C CA . PRO A 1 285 ? 1.513 -8.731 7.065 1.00 71.94 285 PRO A CA 1
ATOM 2291 C C . PRO A 1 285 ? 2.737 -9.164 7.881 1.00 71.94 285 PRO A C 1
ATOM 2293 O O . PRO A 1 285 ? 2.925 -8.736 9.018 1.00 71.94 285 PRO A O 1
ATOM 2296 N N . GLY A 1 286 ? 3.550 -10.057 7.311 1.00 63.25 286 GLY A N 1
ATOM 2297 C CA . GLY A 1 286 ? 4.744 -10.618 7.958 1.00 63.25 286 GLY A CA 1
ATOM 2298 C C . GLY A 1 286 ? 4.483 -11.694 9.021 1.00 63.25 286 GLY A C 1
ATOM 2299 O O . GLY A 1 286 ? 5.409 -12.422 9.362 1.00 63.25 286 GLY A O 1
ATOM 2300 N N . ILE A 1 287 ? 3.245 -11.836 9.505 1.00 74.31 287 ILE A N 1
ATOM 2301 C CA . ILE A 1 287 ? 2.862 -12.827 10.525 1.00 74.31 287 ILE A CA 1
ATOM 2302 C C . ILE A 1 287 ? 1.985 -13.936 9.921 1.00 74.31 287 ILE A C 1
ATOM 2304 O O . ILE A 1 287 ? 2.184 -15.109 10.221 1.00 74.31 287 ILE A O 1
ATOM 2308 N N . GLY A 1 288 ? 1.055 -13.588 9.029 1.00 74.38 288 GLY A N 1
ATOM 2309 C CA . GLY A 1 288 ? 0.105 -14.513 8.411 1.00 74.38 288 GLY A CA 1
ATOM 2310 C C . GLY A 1 288 ? -1.266 -14.503 9.090 1.00 74.38 288 GLY A C 1
ATOM 2311 O O . GLY A 1 288 ? -1.675 -13.504 9.681 1.00 74.38 288 GLY A O 1
ATOM 2312 N N . HIS A 1 289 ? -2.003 -15.607 8.955 1.00 83.56 289 HIS A N 1
ATOM 2313 C CA . HIS A 1 289 ? -3.351 -15.743 9.511 1.00 83.56 289 HIS A CA 1
ATOM 2314 C C . HIS A 1 289 ? -3.330 -15.713 11.043 1.00 83.56 289 HIS A C 1
ATOM 2316 O O . HIS A 1 289 ? -2.618 -16.487 11.683 1.00 83.56 289 HIS A O 1
ATOM 2322 N N . MET A 1 290 ? -4.159 -14.853 11.633 1.00 83.00 290 MET A N 1
ATOM 2323 C CA . MET A 1 290 ? -4.396 -14.828 13.072 1.00 83.00 290 MET A CA 1
ATOM 2324 C C . MET A 1 290 ? -5.494 -15.833 13.422 1.00 83.00 290 MET A C 1
ATOM 2326 O O . MET A 1 290 ? -6.658 -15.587 13.115 1.00 83.00 290 MET A O 1
ATOM 2330 N N . SER A 1 291 ? -5.138 -16.934 14.092 1.00 82.38 291 SER A N 1
ATOM 2331 C CA . SER A 1 291 ? -6.075 -18.021 14.429 1.00 82.38 291 SER A CA 1
ATOM 2332 C C . SER A 1 291 ? -7.306 -17.546 15.203 1.00 82.38 291 SER A C 1
ATOM 2334 O O . SER A 1 291 ? -8.411 -18.006 14.950 1.00 82.38 291 SER A O 1
ATOM 2336 N N . GLU A 1 292 ? -7.117 -16.592 16.112 1.00 87.75 292 GLU A N 1
ATOM 2337 C CA . GLU A 1 292 ? -8.196 -16.021 16.917 1.00 87.75 292 GLU A CA 1
ATOM 2338 C C . GLU A 1 292 ? -8.851 -14.798 16.252 1.00 87.75 292 GLU A C 1
ATOM 2340 O O . GLU A 1 292 ? -9.900 -14.351 16.694 1.00 87.75 292 GLU A O 1
ATOM 2345 N N . GLY A 1 293 ? -8.246 -14.188 15.230 1.00 90.12 293 GLY A N 1
ATOM 2346 C CA . GLY A 1 293 ? -8.683 -12.885 14.711 1.00 90.12 293 GLY A CA 1
ATOM 2347 C C . GLY A 1 293 ? -8.549 -11.726 15.717 1.00 90.12 293 GLY A C 1
ATOM 2348 O O . GLY A 1 293 ? -8.034 -11.882 16.832 1.00 90.12 293 GLY A O 1
ATOM 2349 N N . ILE A 1 294 ? -9.017 -10.539 15.326 1.00 91.56 294 ILE A N 1
ATOM 2350 C CA . ILE A 1 294 ? -8.927 -9.299 16.113 1.00 91.56 294 ILE A CA 1
ATOM 2351 C C . ILE A 1 294 ? -10.236 -9.054 16.886 1.00 91.56 294 ILE A C 1
ATOM 2353 O O . ILE A 1 294 ? -11.298 -9.020 16.267 1.00 91.56 294 ILE A O 1
ATOM 2357 N N . PRO A 1 295 ? -10.205 -8.848 18.217 1.00 93.31 295 PRO A N 1
ATOM 2358 C CA . PRO A 1 295 ? -11.407 -8.545 18.996 1.00 93.31 295 PRO A CA 1
ATOM 2359 C C . PRO A 1 295 ? -12.041 -7.202 18.601 1.00 93.31 295 PRO A C 1
ATOM 2361 O O . PRO A 1 295 ? -11.382 -6.166 18.687 1.00 93.31 295 PRO A O 1
ATOM 2364 N N . LEU A 1 296 ? -13.341 -7.181 18.281 1.00 93.81 296 LEU A N 1
ATOM 2365 C CA . LEU A 1 296 ? -14.045 -5.939 17.915 1.00 93.81 296 LEU A CA 1
ATOM 2366 C C . LEU A 1 296 ? -14.187 -4.946 19.069 1.00 93.81 296 LEU A C 1
ATOM 2368 O O . LEU A 1 296 ? -14.283 -3.747 18.837 1.00 93.81 296 LEU A O 1
ATOM 2372 N N . ILE A 1 297 ? -14.155 -5.423 20.314 1.00 92.25 297 ILE A N 1
ATOM 2373 C CA . ILE A 1 297 ? -14.254 -4.584 21.516 1.00 92.25 297 ILE A CA 1
ATOM 2374 C C . ILE A 1 297 ? -13.174 -3.487 21.596 1.00 92.25 297 ILE A C 1
ATOM 2376 O O . ILE A 1 297 ? -13.406 -2.462 22.234 1.00 92.25 297 ILE A O 1
ATOM 2380 N N . GLY A 1 298 ? -12.009 -3.687 20.969 1.00 89.00 298 GLY A N 1
ATOM 2381 C CA . GLY A 1 298 ? -10.934 -2.690 20.915 1.00 89.00 298 GLY A CA 1
ATOM 2382 C C . GLY A 1 298 ? -10.971 -1.787 19.680 1.00 89.00 298 GLY A C 1
ATOM 2383 O O . GLY A 1 298 ? -10.284 -0.768 19.636 1.00 89.00 298 GLY A O 1
ATOM 2384 N N . VAL A 1 299 ? -11.785 -2.130 18.684 1.00 91.69 299 VAL A N 1
ATOM 2385 C CA . VAL A 1 299 ? -11.822 -1.432 17.399 1.00 91.69 299 VAL A CA 1
ATOM 2386 C C . VAL A 1 299 ? -12.617 -0.134 17.536 1.00 91.69 299 VAL A C 1
ATOM 2388 O O . VAL A 1 299 ? -13.645 -0.085 18.201 1.00 91.69 299 VAL A O 1
ATOM 2391 N N . LYS A 1 300 ? -12.129 0.937 16.907 1.00 92.12 300 LYS A N 1
ATOM 2392 C CA . LYS A 1 300 ? -12.841 2.200 16.670 1.00 92.12 300 LYS A CA 1
ATOM 2393 C C . LYS A 1 300 ? -13.436 2.218 15.277 1.00 92.12 300 LYS A C 1
ATOM 2395 O O . LYS A 1 300 ? -14.619 2.500 15.150 1.00 92.12 300 LYS A O 1
ATOM 2400 N N . HIS A 1 301 ? -12.653 1.913 14.254 1.00 92.88 301 HIS A N 1
ATOM 2401 C CA . HIS A 1 301 ? -13.176 1.703 12.910 1.00 92.88 301 HIS A CA 1
ATOM 2402 C C . HIS A 1 301 ? -12.342 0.679 12.154 1.00 92.88 301 HIS A C 1
ATOM 2404 O O . HIS A 1 301 ? -11.169 0.463 12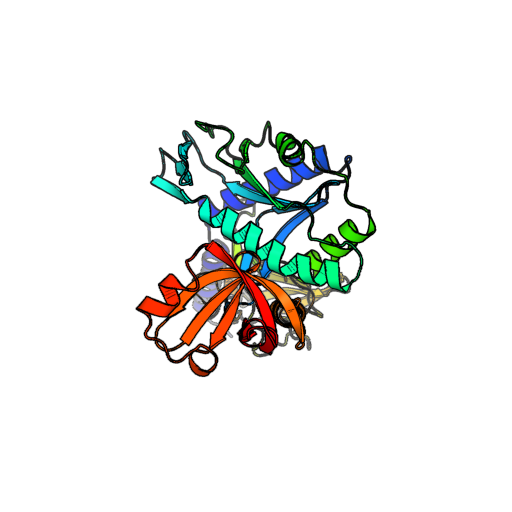.470 1.00 92.88 301 HIS A O 1
ATOM 2410 N N . LEU A 1 302 ? -12.988 0.061 11.175 1.00 95.00 302 LEU A N 1
ATOM 2411 C CA . LEU A 1 302 ? -12.376 -0.756 10.148 1.00 95.00 302 LEU A CA 1
ATOM 2412 C C . LEU A 1 302 ? -12.734 -0.151 8.794 1.00 95.00 302 LEU A C 1
ATOM 2414 O O . LEU A 1 302 ? -13.920 0.058 8.539 1.00 95.00 302 LEU A O 1
ATOM 2418 N N . ASP A 1 303 ? -11.743 0.079 7.937 1.00 93.31 303 ASP A N 1
ATOM 2419 C CA . ASP A 1 303 ? -11.962 0.516 6.557 1.00 93.31 303 ASP A CA 1
ATOM 2420 C C . ASP A 1 303 ? -11.456 -0.542 5.572 1.00 93.31 303 ASP A C 1
ATOM 2422 O O . ASP A 1 303 ? -10.365 -1.099 5.731 1.00 93.31 303 ASP A O 1
ATOM 2426 N N . TYR A 1 304 ? -12.263 -0.818 4.546 1.00 92.31 304 TYR A N 1
ATOM 2427 C CA . TYR A 1 304 ? -11.894 -1.727 3.468 1.00 92.31 304 TYR A CA 1
ATOM 2428 C C . TYR A 1 304 ? -11.063 -1.001 2.424 1.00 92.31 304 TYR A C 1
ATOM 2430 O O . TYR A 1 304 ? -11.545 -0.080 1.757 1.00 92.31 304 TYR A O 1
ATOM 2438 N N . GLY A 1 305 ? -9.842 -1.486 2.215 1.00 87.50 305 GLY A N 1
ATOM 2439 C CA . GLY A 1 305 ? -8.919 -0.904 1.244 1.00 87.50 305 GLY A CA 1
ATOM 2440 C C . GLY A 1 305 ? -9.249 -1.235 -0.213 1.00 87.50 305 GLY A C 1
ATOM 2441 O O . GLY A 1 305 ? -8.634 -0.701 -1.136 1.00 87.50 305 GLY A O 1
ATOM 2442 N N . ARG A 1 306 ? -10.219 -2.128 -0.442 1.00 84.88 306 ARG A N 1
ATOM 2443 C CA . ARG A 1 306 ? -10.644 -2.605 -1.764 1.00 84.88 306 ARG A CA 1
ATOM 2444 C C . ARG A 1 306 ? -12.157 -2.700 -1.868 1.00 84.88 306 ARG A C 1
ATOM 2446 O O . ARG A 1 306 ? -12.843 -2.947 -0.880 1.00 84.88 306 ARG A O 1
ATOM 2453 N N . GLU A 1 307 ? -12.649 -2.562 -3.094 1.00 86.62 307 GLU A N 1
ATOM 2454 C CA . GLU A 1 307 ? -14.079 -2.645 -3.431 1.00 86.62 307 GLU A CA 1
ATOM 2455 C C . GLU A 1 307 ? -14.470 -3.996 -4.054 1.00 86.62 307 GLU A C 1
ATOM 2457 O O . GLU A 1 307 ? -15.609 -4.188 -4.459 1.00 86.62 307 GLU A O 1
ATOM 2462 N N . THR A 1 308 ? -13.527 -4.939 -4.139 1.00 82.00 308 THR A N 1
ATOM 2463 C CA . THR A 1 308 ? -13.729 -6.281 -4.700 1.00 82.00 308 THR A CA 1
ATOM 2464 C C . THR A 1 308 ? -13.248 -7.344 -3.730 1.00 82.00 308 THR A C 1
ATOM 2466 O O . THR A 1 308 ? -12.180 -7.185 -3.136 1.00 82.00 308 THR A O 1
ATOM 2469 N N . ASP A 1 309 ? -14.021 -8.422 -3.587 1.00 76.62 309 ASP A N 1
ATOM 2470 C CA . ASP A 1 309 ? -13.632 -9.610 -2.825 1.00 76.62 309 ASP A CA 1
ATOM 2471 C C . ASP A 1 309 ? -12.603 -10.487 -3.539 1.00 76.62 309 ASP A C 1
ATOM 2473 O O . ASP A 1 309 ? -11.901 -11.260 -2.887 1.00 76.62 309 ASP A O 1
ATOM 2477 N N . GLU A 1 310 ? -12.453 -10.308 -4.849 1.00 74.06 310 GLU A N 1
ATOM 2478 C CA . GLU A 1 310 ? -11.422 -10.981 -5.622 1.00 74.06 310 GLU A CA 1
ATOM 2479 C C . GLU A 1 310 ? -10.032 -10.487 -5.224 1.00 74.06 310 GLU A C 1
ATOM 2481 O O . GLU A 1 310 ? -9.822 -9.328 -4.846 1.00 74.06 310 GLU A O 1
ATOM 2486 N N . ASP A 1 311 ? -9.050 -11.378 -5.317 1.00 72.06 311 ASP A N 1
ATOM 2487 C CA . ASP A 1 311 ? -7.678 -11.012 -5.041 1.00 72.06 311 ASP A CA 1
ATOM 2488 C C . ASP A 1 311 ? -7.023 -10.383 -6.287 1.00 72.06 311 ASP A C 1
ATOM 2490 O O . ASP A 1 311 ? -6.852 -11.069 -7.296 1.00 72.06 311 ASP A O 1
ATOM 2494 N N . PRO A 1 312 ? -6.543 -9.123 -6.229 1.00 68.06 312 PRO A N 1
ATOM 2495 C CA . PRO A 1 312 ? -5.780 -8.504 -7.313 1.00 68.06 312 PRO A CA 1
ATOM 2496 C C . PRO A 1 312 ? -4.571 -9.319 -7.800 1.00 68.06 312 PRO A C 1
ATOM 2498 O O . PRO A 1 312 ? -4.116 -9.149 -8.933 1.00 68.06 312 PRO A O 1
ATOM 2501 N N . ARG A 1 313 ? -4.038 -10.223 -6.966 1.00 64.44 313 ARG A N 1
ATOM 2502 C CA . ARG A 1 313 ? -2.992 -11.177 -7.356 1.00 64.44 313 ARG A CA 1
ATOM 2503 C C . ARG A 1 313 ? -3.446 -12.105 -8.466 1.00 64.44 313 ARG A C 1
ATOM 2505 O O . ARG A 1 313 ? -2.618 -12.459 -9.295 1.00 64.44 313 ARG A O 1
ATOM 2512 N N . ASP A 1 314 ? -4.709 -12.508 -8.490 1.00 61.56 314 ASP A N 1
ATOM 2513 C CA . ASP A 1 314 ? -5.197 -13.430 -9.509 1.00 61.56 314 ASP A CA 1
ATOM 2514 C C . ASP A 1 314 ? -5.217 -12.739 -10.872 1.00 61.56 314 ASP A C 1
ATOM 2516 O O . ASP A 1 314 ? -4.705 -13.295 -11.840 1.00 61.56 314 ASP A O 1
ATOM 2520 N N . PHE A 1 315 ? -5.604 -11.464 -10.922 1.00 59.50 315 PHE A N 1
ATOM 2521 C CA . PHE A 1 315 ? -5.446 -10.629 -12.115 1.00 59.50 315 PHE A CA 1
ATOM 2522 C C . PHE A 1 315 ? -3.979 -10.448 -12.525 1.00 59.50 315 PHE A C 1
ATOM 2524 O O . PHE A 1 315 ? -3.626 -10.646 -13.686 1.00 59.50 315 PHE A O 1
ATOM 2531 N N . ALA A 1 316 ? -3.095 -10.118 -11.577 1.00 58.03 316 ALA A N 1
ATOM 2532 C CA . ALA A 1 316 ? -1.671 -9.924 -11.860 1.00 58.03 316 ALA A CA 1
ATOM 2533 C C . ALA A 1 316 ? -0.951 -11.223 -12.281 1.00 58.03 316 ALA A C 1
ATOM 2535 O O . ALA A 1 316 ? -0.013 -11.177 -13.072 1.00 58.03 316 ALA A O 1
ATOM 2536 N N . ARG A 1 317 ? -1.381 -12.391 -11.784 1.00 55.34 317 ARG A N 1
ATOM 2537 C CA . ARG A 1 317 ? -0.875 -13.714 -12.198 1.00 55.34 317 ARG A CA 1
ATOM 2538 C C . ARG A 1 317 ? -1.365 -14.100 -13.592 1.00 55.34 317 ARG A C 1
ATOM 2540 O O . ARG A 1 317 ? -0.600 -14.690 -14.353 1.00 55.34 317 ARG A O 1
ATOM 2547 N N . LEU A 1 318 ? -2.615 -13.772 -13.920 1.00 46.69 318 LEU A N 1
ATOM 2548 C CA . LEU A 1 318 ? -3.207 -14.046 -15.231 1.00 46.69 318 LEU A CA 1
ATOM 2549 C C . LEU A 1 318 ? -2.590 -13.164 -16.330 1.00 46.69 318 LEU A C 1
ATOM 2551 O O . LEU A 1 318 ? -2.328 -13.666 -17.418 1.00 46.69 318 LEU A O 1
ATOM 2555 N N . GLU A 1 319 ? -2.275 -11.900 -16.033 1.00 51.94 319 GLU A N 1
ATOM 2556 C CA . GLU A 1 319 ? -1.668 -10.958 -16.993 1.00 51.94 319 GLU A CA 1
ATOM 2557 C C . GLU A 1 319 ? -0.122 -10.964 -17.008 1.00 51.94 319 GLU A C 1
ATOM 2559 O O . GLU A 1 319 ? 0.493 -10.474 -17.950 1.00 51.94 319 GLU A O 1
ATOM 2564 N N . GLY A 1 320 ? 0.531 -11.504 -15.973 1.00 53.03 320 GLY A N 1
ATOM 2565 C CA . GLY A 1 320 ? 1.943 -11.243 -15.651 1.00 53.03 320 GLY A CA 1
ATOM 2566 C C . GLY A 1 320 ? 3.014 -12.071 -16.370 1.00 53.03 320 GLY A C 1
ATOM 2567 O O . GLY A 1 320 ? 4.189 -11.953 -16.019 1.00 53.03 320 GLY A O 1
ATOM 2568 N N . ILE A 1 321 ? 2.655 -12.917 -17.339 1.00 61.16 321 ILE A N 1
ATOM 2569 C CA . ILE A 1 321 ? 3.641 -13.524 -18.244 1.00 61.16 321 ILE A CA 1
ATOM 2570 C C . ILE A 1 321 ? 3.339 -12.991 -19.645 1.00 61.16 321 ILE A C 1
ATOM 2572 O O . ILE A 1 321 ? 2.437 -13.519 -20.293 1.00 61.16 321 ILE A O 1
ATOM 2576 N N . PRO A 1 322 ? 4.065 -11.958 -20.118 1.00 63.97 322 PRO A N 1
ATOM 2577 C CA . PRO A 1 322 ? 3.827 -11.303 -21.407 1.00 63.97 322 PRO A CA 1
ATOM 2578 C C . PRO A 1 322 ? 4.340 -12.153 -22.578 1.00 63.97 322 PRO A C 1
ATOM 2580 O O . PRO A 1 322 ? 4.828 -11.621 -23.568 1.00 63.97 322 PRO A O 1
ATOM 2583 N N . TYR A 1 323 ? 4.300 -13.475 -22.428 1.00 71.81 323 TYR A N 1
ATOM 2584 C CA . TYR A 1 323 ? 4.797 -14.424 -23.401 1.00 71.81 323 TYR A CA 1
ATOM 2585 C C . TYR A 1 323 ? 3.731 -15.461 -23.686 1.00 71.81 323 TYR A C 1
ATOM 2587 O O . TYR A 1 323 ? 3.108 -16.011 -22.776 1.00 71.81 323 TYR A O 1
ATOM 2595 N N . SER A 1 324 ? 3.564 -15.751 -24.963 1.00 77.00 324 SER A N 1
ATOM 2596 C CA . SER A 1 324 ? 2.734 -16.825 -25.468 1.00 77.00 324 SER A CA 1
ATOM 2597 C C . SER A 1 324 ? 3.606 -17.980 -25.937 1.00 77.00 324 SER A C 1
ATOM 2599 O O . SER A 1 324 ? 4.786 -17.834 -26.259 1.00 77.00 324 SER A O 1
ATOM 2601 N N . LYS A 1 325 ? 3.022 -19.177 -25.978 1.00 85.44 325 LYS A N 1
ATOM 2602 C CA . LYS A 1 325 ? 3.684 -20.321 -26.604 1.00 85.44 325 LYS A CA 1
ATOM 2603 C C . LYS A 1 325 ? 3.994 -19.988 -28.070 1.00 85.44 325 LYS A C 1
ATOM 2605 O O . LYS A 1 325 ? 3.080 -19.666 -28.820 1.00 85.44 325 LYS A O 1
ATOM 2610 N N . GLY A 1 326 ? 5.250 -20.157 -28.469 1.00 85.19 326 GLY A N 1
ATOM 2611 C CA . GLY A 1 326 ? 5.758 -19.878 -29.812 1.00 85.19 326 GLY A CA 1
ATOM 2612 C C . GLY A 1 326 ? 6.591 -18.600 -29.913 1.00 85.19 326 GLY A C 1
ATOM 2613 O O . GLY A 1 326 ? 7.306 -18.447 -30.899 1.00 85.19 326 GLY A O 1
ATOM 2614 N N . ASP A 1 327 ? 6.562 -17.725 -28.903 1.00 82.75 327 ASP A N 1
ATOM 2615 C CA . ASP A 1 327 ? 7.341 -16.486 -28.925 1.00 82.75 327 ASP A CA 1
ATOM 2616 C C . ASP A 1 327 ? 8.840 -16.786 -28.959 1.00 82.75 327 ASP A C 1
ATOM 2618 O O . ASP A 1 327 ? 9.345 -17.544 -28.126 1.00 82.75 327 ASP A O 1
ATOM 2622 N N . VAL A 1 328 ? 9.555 -16.168 -29.902 1.00 88.31 328 VAL A N 1
ATOM 2623 C CA . VAL A 1 328 ? 11.017 -16.232 -29.995 1.00 88.31 328 VAL A CA 1
ATOM 2624 C C . VAL A 1 328 ? 11.596 -14.946 -29.425 1.00 88.31 328 VAL A C 1
ATOM 2626 O O . VAL A 1 328 ? 11.400 -13.862 -29.972 1.00 88.31 328 VAL A O 1
ATOM 2629 N N . ILE A 1 329 ? 12.327 -15.068 -28.324 1.00 86.81 329 ILE A N 1
ATOM 2630 C CA . ILE A 1 329 ? 12.803 -13.943 -27.517 1.00 86.81 329 ILE A CA 1
ATOM 2631 C C . ILE A 1 329 ? 14.303 -14.065 -27.253 1.00 86.81 329 ILE A C 1
ATOM 2633 O O . ILE A 1 329 ? 14.865 -15.161 -27.232 1.00 86.81 329 ILE A O 1
ATOM 2637 N N . ARG A 1 330 ? 14.975 -12.925 -27.058 1.00 88.31 330 ARG A N 1
ATOM 2638 C CA . ARG A 1 330 ? 16.348 -12.895 -26.538 1.00 88.31 330 ARG A CA 1
ATOM 2639 C C . ARG A 1 330 ? 16.300 -12.801 -25.021 1.00 88.31 330 ARG A C 1
ATOM 2641 O O . ARG A 1 330 ? 15.635 -11.918 -24.492 1.00 88.31 330 ARG A O 1
ATOM 2648 N N . GLY A 1 331 ? 17.029 -13.681 -24.351 1.00 88.00 331 GLY A N 1
ATOM 2649 C CA . GLY A 1 331 ? 17.245 -13.631 -22.911 1.00 88.00 331 GLY A CA 1
ATOM 2650 C C . GLY A 1 331 ? 18.727 -13.721 -22.568 1.00 88.00 331 GLY A C 1
ATOM 2651 O O . GLY A 1 331 ? 19.575 -13.862 -23.453 1.00 88.00 331 GLY A O 1
ATOM 2652 N N . THR A 1 332 ? 19.030 -13.646 -21.281 1.00 87.12 332 THR A N 1
ATOM 2653 C CA . THR A 1 332 ? 20.390 -13.712 -20.744 1.00 87.12 332 THR A CA 1
ATOM 2654 C C . THR A 1 332 ? 20.521 -14.939 -19.860 1.00 87.12 332 THR A C 1
ATOM 2656 O O . THR A 1 332 ? 19.648 -15.216 -19.045 1.00 87.12 332 THR A O 1
ATOM 2659 N N . VAL A 1 333 ? 21.600 -15.703 -19.998 1.00 92.62 333 VAL A N 1
ATOM 2660 C CA . VAL A 1 333 ? 21.847 -16.854 -19.124 1.00 92.62 333 VAL A CA 1
ATOM 2661 C C . VAL A 1 333 ? 22.034 -16.373 -17.686 1.00 92.62 333 VAL A C 1
ATOM 2663 O O . VAL A 1 333 ? 23.000 -15.669 -17.390 1.00 92.62 333 VAL A O 1
ATOM 2666 N N . ASP A 1 334 ? 21.145 -16.793 -16.789 1.00 89.44 334 ASP A N 1
ATOM 2667 C CA . ASP A 1 334 ? 21.217 -16.473 -15.360 1.00 89.44 334 ASP A CA 1
ATOM 2668 C C . ASP A 1 334 ? 21.905 -17.591 -14.560 1.00 89.44 334 ASP A C 1
ATOM 2670 O O . ASP A 1 334 ? 22.635 -17.334 -13.602 1.00 89.44 334 ASP A O 1
ATOM 2674 N N . GLY A 1 335 ? 21.762 -18.850 -14.984 1.00 89.19 335 GLY A N 1
ATOM 2675 C CA . GLY A 1 335 ? 22.455 -19.959 -14.335 1.00 89.19 335 GLY A CA 1
ATOM 2676 C C . GLY A 1 335 ? 22.051 -21.341 -14.829 1.00 89.19 335 GLY A C 1
ATOM 2677 O O . GLY A 1 335 ? 21.306 -21.494 -15.792 1.00 89.19 335 GLY A O 1
ATOM 2678 N N . TRP A 1 336 ? 22.540 -22.370 -14.140 1.00 91.12 336 TRP A N 1
ATOM 2679 C CA . TRP A 1 336 ? 22.364 -23.774 -14.517 1.00 91.12 336 TRP A CA 1
ATOM 2680 C C . TRP A 1 336 ? 22.130 -24.634 -13.286 1.00 91.12 336 TRP A C 1
ATOM 2682 O O . TRP A 1 336 ? 22.607 -24.319 -12.195 1.00 91.12 336 TRP A O 1
ATOM 2692 N N . HIS A 1 337 ? 21.469 -25.767 -13.478 1.00 88.44 337 HIS A N 1
ATOM 2693 C CA . HIS A 1 337 ? 21.271 -26.766 -12.441 1.00 88.44 337 HIS A CA 1
ATOM 2694 C C . HIS A 1 337 ? 21.263 -28.162 -13.064 1.00 88.44 337 HIS A C 1
ATOM 2696 O O . HIS A 1 337 ? 20.548 -28.411 -14.028 1.00 88.44 337 HIS A O 1
ATOM 2702 N N . ASP A 1 338 ? 22.015 -29.087 -12.470 1.00 80.44 338 ASP A N 1
ATOM 2703 C CA . ASP A 1 338 ? 22.205 -30.471 -12.937 1.00 80.44 338 ASP A CA 1
ATOM 2704 C C . ASP A 1 338 ? 20.898 -31.244 -13.217 1.00 80.44 338 ASP A C 1
ATOM 2706 O O . ASP A 1 338 ? 20.806 -31.981 -14.193 1.00 80.44 338 ASP A O 1
ATOM 2710 N N . LYS A 1 339 ? 19.875 -31.067 -12.375 1.00 81.50 339 LYS A N 1
ATOM 2711 C CA . LYS A 1 339 ? 18.559 -31.708 -12.503 1.00 81.50 339 LYS A CA 1
ATOM 2712 C C . LYS A 1 339 ? 17.545 -30.899 -13.304 1.00 81.50 339 LYS A C 1
ATOM 2714 O O . LYS A 1 339 ? 16.652 -31.488 -13.906 1.00 81.50 339 LYS A O 1
ATOM 2719 N N . HIS A 1 340 ? 17.616 -29.570 -13.253 1.00 85.12 340 HIS A N 1
ATOM 2720 C CA . HIS A 1 340 ? 16.578 -28.717 -13.836 1.00 85.12 340 HIS A CA 1
ATOM 2721 C C . HIS A 1 340 ? 16.926 -28.246 -15.248 1.00 85.12 340 HIS A C 1
ATOM 2723 O O . HIS A 1 340 ? 16.042 -28.260 -16.100 1.00 85.12 340 HIS A O 1
ATOM 2729 N N . GLY A 1 341 ? 18.186 -27.900 -15.518 1.00 90.88 341 GLY A N 1
ATOM 2730 C CA . GLY A 1 341 ? 18.655 -27.404 -16.811 1.00 90.88 341 GLY A CA 1
ATOM 2731 C C . GLY A 1 341 ? 19.171 -25.964 -16.752 1.00 90.88 341 GLY A C 1
ATOM 2732 O O . GLY A 1 341 ? 19.819 -25.570 -15.780 1.00 90.88 341 GLY A O 1
ATOM 2733 N N . LEU A 1 342 ? 18.909 -25.196 -17.808 1.00 92.44 342 LEU A N 1
ATOM 2734 C CA . LEU A 1 342 ? 19.464 -23.862 -18.055 1.00 92.44 342 LEU A CA 1
ATOM 2735 C C . LEU A 1 342 ? 18.417 -22.772 -17.781 1.00 92.44 342 LEU A C 1
ATOM 2737 O O . LEU A 1 342 ? 17.346 -22.765 -18.387 1.00 92.44 342 LEU A O 1
ATOM 2741 N N . PHE A 1 343 ? 18.730 -21.848 -16.874 1.00 93.31 343 PHE A N 1
ATOM 2742 C CA . PHE A 1 343 ? 17.885 -20.705 -16.532 1.00 93.31 343 PHE A CA 1
ATOM 2743 C C . PHE A 1 343 ? 18.260 -19.496 -17.380 1.00 93.31 343 PHE A C 1
ATOM 2745 O O . PHE A 1 343 ? 19.406 -19.040 -17.358 1.00 93.31 343 PHE A O 1
ATOM 2752 N N . ILE A 1 344 ? 17.273 -18.970 -18.098 1.00 92.94 344 ILE A N 1
ATOM 2753 C CA . ILE A 1 344 ? 17.410 -17.798 -18.955 1.00 92.94 344 ILE A CA 1
ATOM 2754 C C . ILE A 1 344 ? 16.530 -16.692 -18.388 1.00 92.94 344 ILE A C 1
ATOM 2756 O O . ILE A 1 344 ? 15.308 -16.832 -18.336 1.00 92.94 344 ILE A O 1
ATOM 2760 N N . GLU A 1 345 ? 17.145 -15.591 -17.984 1.00 84.06 345 GLU A N 1
ATOM 2761 C CA . GLU A 1 345 ? 16.453 -14.363 -17.635 1.00 84.06 345 GLU A CA 1
ATOM 2762 C C . GLU A 1 345 ? 15.879 -13.734 -18.906 1.00 84.06 345 GLU A C 1
ATOM 2764 O O . GLU A 1 345 ? 16.602 -13.349 -19.827 1.00 84.06 345 GLU A O 1
ATOM 2769 N N . LEU A 1 346 ? 14.553 -13.678 -18.978 1.00 82.50 346 LEU A N 1
ATOM 2770 C CA . LEU A 1 346 ? 13.825 -13.109 -20.111 1.00 82.50 346 LEU A CA 1
ATOM 2771 C C . LEU A 1 346 ? 13.559 -11.617 -19.898 1.00 82.50 346 LEU A C 1
ATOM 2773 O O . LEU A 1 346 ? 13.417 -10.869 -20.858 1.00 82.50 346 LEU A O 1
ATOM 2777 N N . GLN A 1 347 ? 13.431 -11.213 -18.632 1.00 68.56 347 GLN A N 1
ATOM 2778 C CA . GLN A 1 347 ? 13.272 -9.845 -18.128 1.00 68.56 347 GLN A CA 1
ATOM 2779 C C . GLN A 1 347 ? 13.792 -9.817 -16.683 1.00 68.56 347 GLN A C 1
ATOM 2781 O O . GLN A 1 347 ? 13.810 -10.888 -16.069 1.00 68.56 347 GLN A O 1
ATOM 2786 N N . PRO A 1 348 ? 14.121 -8.641 -16.113 1.00 54.50 348 PRO A N 1
ATOM 2787 C CA . PRO A 1 348 ? 14.573 -8.529 -14.728 1.00 54.50 348 PRO A CA 1
ATOM 2788 C C . PRO A 1 348 ? 13.723 -9.357 -13.753 1.00 54.50 348 PRO A C 1
ATOM 2790 O O . PRO A 1 348 ? 12.524 -9.109 -13.592 1.00 54.50 348 PRO A O 1
ATOM 2793 N N . ASN A 1 349 ? 14.342 -10.344 -13.098 1.00 55.34 349 ASN A N 1
ATOM 2794 C CA . ASN A 1 349 ? 13.700 -11.254 -12.134 1.00 55.34 349 ASN A CA 1
ATOM 2795 C C . ASN A 1 349 ? 12.560 -12.134 -12.708 1.00 55.34 349 ASN A C 1
ATOM 2797 O O . ASN A 1 349 ? 11.646 -12.550 -11.979 1.00 55.34 349 ASN A O 1
ATOM 2801 N N . MET A 1 350 ? 12.582 -12.428 -14.011 1.00 71.31 350 MET A N 1
ATOM 2802 C CA . MET A 1 350 ? 11.696 -13.395 -14.663 1.00 71.31 350 MET A CA 1
ATOM 2803 C C . MET A 1 350 ? 12.504 -14.370 -15.519 1.00 71.31 350 MET A C 1
ATOM 2805 O O . MET A 1 350 ? 12.881 -14.075 -16.655 1.00 71.31 350 MET A O 1
ATOM 2809 N N . ASN A 1 351 ? 12.692 -15.572 -14.977 1.00 82.75 351 ASN A N 1
ATOM 2810 C CA . ASN A 1 351 ? 13.458 -16.624 -15.627 1.00 82.75 351 ASN A CA 1
ATOM 2811 C C . ASN A 1 351 ? 12.536 -17.640 -16.304 1.00 82.75 351 ASN A C 1
ATOM 2813 O O . ASN A 1 351 ? 11.567 -18.123 -15.711 1.00 82.75 351 ASN A O 1
ATOM 2817 N N . GLY A 1 352 ? 12.880 -18.009 -17.532 1.00 90.25 352 GLY A N 1
ATOM 2818 C CA . GLY A 1 352 ? 12.446 -19.262 -18.127 1.00 90.25 352 GLY A CA 1
ATOM 2819 C C . GLY A 1 352 ? 13.488 -20.358 -17.919 1.00 90.25 352 GLY A C 1
ATOM 2820 O O . GLY A 1 352 ? 14.654 -20.094 -17.627 1.00 90.25 352 GLY A O 1
ATOM 2821 N N . LEU A 1 353 ? 13.054 -21.606 -18.051 1.00 94.12 353 LEU A N 1
ATOM 2822 C CA . LEU A 1 353 ? 13.895 -22.789 -17.906 1.00 94.12 353 LEU A CA 1
ATOM 2823 C C . LEU A 1 353 ? 13.897 -23.572 -19.216 1.00 94.12 353 LEU A C 1
ATOM 2825 O O . LEU A 1 353 ? 12.829 -23.962 -19.690 1.00 94.12 353 LEU A O 1
ATOM 2829 N N . ILE A 1 354 ? 15.084 -23.865 -19.743 1.00 93.88 354 ILE A N 1
ATOM 2830 C CA . ILE A 1 354 ? 15.286 -24.933 -20.724 1.00 93.88 354 ILE A CA 1
ATOM 2831 C C . ILE A 1 354 ? 15.587 -26.217 -19.933 1.00 93.88 354 ILE A C 1
ATOM 2833 O O . ILE A 1 354 ? 16.627 -26.282 -19.269 1.00 93.88 354 ILE A O 1
ATOM 2837 N N . PRO A 1 355 ? 14.689 -27.221 -19.939 1.00 90.56 355 PRO A N 1
ATOM 2838 C CA . PRO A 1 355 ? 14.881 -28.483 -19.234 1.00 90.56 355 PRO A CA 1
ATOM 2839 C C . PRO A 1 355 ? 16.167 -29.199 -19.642 1.00 90.56 355 PRO A C 1
ATOM 2841 O O . PRO A 1 355 ? 16.505 -29.238 -20.822 1.00 90.56 355 PRO A O 1
ATOM 2844 N N . MET A 1 356 ? 16.814 -29.875 -18.690 1.00 87.19 356 MET A N 1
ATOM 2845 C CA . MET A 1 356 ? 18.028 -30.661 -18.959 1.00 87.19 356 MET A CA 1
ATOM 2846 C C . MET A 1 356 ? 17.838 -31.703 -20.075 1.00 87.19 356 MET A C 1
ATOM 2848 O O . MET A 1 356 ? 18.762 -31.974 -20.828 1.00 87.19 356 MET A O 1
ATOM 2852 N N . SER A 1 357 ? 16.630 -32.254 -20.222 1.00 85.75 357 SER A N 1
ATOM 2853 C CA . SER A 1 357 ? 16.296 -33.223 -21.273 1.00 85.75 357 SER A CA 1
ATOM 2854 C C . SER A 1 357 ? 16.306 -32.655 -22.696 1.00 85.75 357 SER A C 1
ATOM 2856 O O . SER A 1 357 ? 16.293 -33.435 -23.640 1.00 85.75 357 SER A O 1
ATOM 2858 N N . LEU A 1 358 ? 16.239 -31.329 -22.845 1.00 83.88 358 LEU A N 1
ATOM 2859 C CA . LEU A 1 358 ? 16.281 -30.630 -24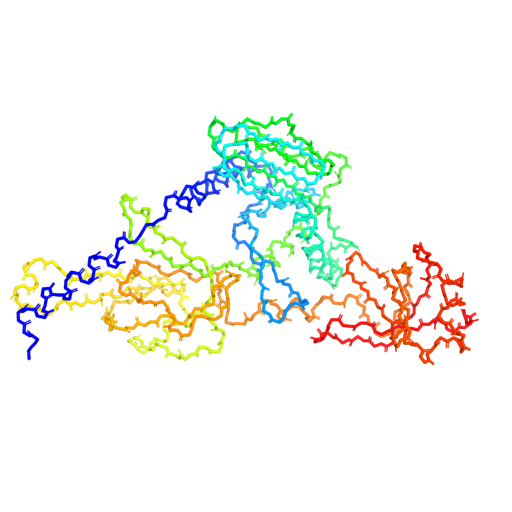.134 1.00 83.88 358 LEU A CA 1
ATOM 2860 C C . LEU A 1 358 ? 17.670 -30.062 -24.443 1.00 83.88 358 LEU A C 1
ATOM 2862 O O . LEU A 1 358 ? 17.897 -29.563 -25.537 1.00 83.88 358 LEU A O 1
ATOM 2866 N N . LEU A 1 359 ? 18.592 -30.126 -23.484 1.00 83.94 359 LEU A N 1
ATOM 2867 C CA . LEU A 1 359 ? 19.974 -29.725 -23.690 1.00 83.94 359 LEU A CA 1
ATOM 2868 C C . LEU A 1 359 ? 20.763 -30.910 -24.265 1.00 83.94 359 LEU A C 1
ATOM 2870 O O . LEU A 1 359 ? 20.423 -32.065 -23.979 1.00 83.94 359 LEU A O 1
ATOM 2874 N N . PRO A 1 360 ? 21.841 -30.657 -25.030 1.00 75.19 360 PRO A N 1
ATOM 2875 C CA . PRO A 1 360 ? 22.754 -31.713 -25.444 1.00 75.19 360 PRO A CA 1
ATOM 2876 C C . PRO A 1 360 ? 23.188 -32.534 -24.226 1.00 75.19 360 PRO A C 1
ATOM 2878 O O . PRO A 1 360 ? 23.414 -31.964 -23.156 1.00 75.19 360 PRO A O 1
ATOM 2881 N N . SER A 1 361 ? 23.305 -33.859 -24.373 1.00 70.06 361 SER A N 1
ATOM 2882 C CA . SER A 1 361 ? 23.654 -34.802 -23.297 1.00 70.06 361 SER A CA 1
ATOM 2883 C C . SER A 1 361 ? 25.114 -34.648 -22.851 1.00 70.06 361 SER A C 1
ATOM 2885 O O . SER A 1 361 ? 25.958 -35.524 -23.038 1.00 70.06 361 SER A O 1
ATOM 2887 N N . LEU A 1 362 ? 25.410 -33.487 -22.289 1.00 66.69 362 LEU A N 1
ATOM 2888 C CA . LEU A 1 362 ? 26.697 -33.016 -21.833 1.00 66.69 362 LEU A CA 1
ATOM 2889 C C . LEU A 1 362 ? 26.601 -32.828 -20.316 1.00 66.69 362 LEU A C 1
ATOM 2891 O O . LEU A 1 362 ? 25.578 -32.395 -19.786 1.00 66.69 362 LEU A O 1
ATOM 2895 N N . GLY A 1 363 ? 27.668 -33.173 -19.595 1.00 71.75 363 GLY A N 1
ATOM 2896 C CA . GLY A 1 363 ? 27.742 -32.910 -18.158 1.00 71.75 363 GLY A CA 1
ATOM 2897 C C . GLY A 1 363 ? 27.632 -31.412 -17.844 1.00 71.75 363 GLY A C 1
ATOM 2898 O O . GLY A 1 363 ? 27.900 -30.564 -18.698 1.00 71.75 363 GLY A O 1
ATOM 2899 N N . LEU A 1 364 ? 27.280 -31.082 -16.597 1.00 78.50 364 LEU A N 1
ATOM 2900 C CA . LEU A 1 364 ? 27.060 -29.701 -16.142 1.00 78.50 364 LEU A CA 1
ATOM 2901 C C . LEU A 1 364 ? 28.235 -28.758 -16.462 1.00 78.50 364 LEU A C 1
ATOM 2903 O O . LEU A 1 364 ? 28.017 -27.593 -16.786 1.00 78.50 364 LEU A O 1
ATOM 2907 N N . ASP A 1 365 ? 29.473 -29.247 -16.394 1.00 82.56 365 ASP A N 1
ATOM 2908 C CA . ASP A 1 365 ? 30.662 -28.428 -16.647 1.00 82.56 365 ASP A CA 1
ATOM 2909 C C . ASP A 1 365 ? 30.775 -27.982 -18.108 1.00 82.56 365 ASP A C 1
ATOM 2911 O O . ASP A 1 365 ? 31.130 -26.838 -18.376 1.00 82.56 365 ASP A O 1
ATOM 2915 N N . ASN A 1 366 ? 30.364 -28.827 -19.053 1.00 81.00 366 ASN A N 1
ATOM 2916 C CA . ASN A 1 366 ? 30.314 -28.461 -20.468 1.00 81.00 366 ASN A CA 1
ATOM 2917 C C . ASN A 1 366 ? 29.183 -27.466 -20.750 1.00 81.00 366 ASN A C 1
ATOM 2919 O O . ASN A 1 366 ? 29.350 -26.559 -21.563 1.00 81.00 366 ASN A O 1
ATOM 2923 N N . LEU A 1 367 ? 28.054 -27.583 -20.044 1.00 83.06 367 LEU A N 1
ATOM 2924 C CA . LEU A 1 367 ? 26.948 -26.635 -20.176 1.00 83.06 367 LEU A CA 1
ATOM 2925 C C . LEU A 1 367 ? 27.355 -25.218 -19.739 1.00 83.06 367 LEU A C 1
ATOM 2927 O O . LEU A 1 367 ? 26.999 -24.246 -20.402 1.00 83.06 367 LEU A O 1
ATOM 2931 N N . LYS A 1 368 ? 28.152 -25.102 -18.666 1.00 86.19 368 LYS A N 1
ATOM 2932 C CA . LYS A 1 368 ? 28.718 -23.819 -18.208 1.00 86.19 368 LYS A CA 1
ATOM 2933 C C . LYS A 1 368 ? 29.666 -23.191 -19.230 1.00 86.19 368 LYS A C 1
ATOM 2935 O O . LYS A 1 368 ? 29.739 -21.969 -19.304 1.00 86.19 368 LYS A O 1
ATOM 2940 N N . ILE A 1 369 ? 30.398 -24.016 -19.983 1.00 85.88 369 ILE A N 1
ATOM 2941 C CA . ILE A 1 369 ? 31.324 -23.558 -21.029 1.00 85.88 369 ILE A CA 1
ATOM 2942 C C . ILE A 1 369 ? 30.550 -23.059 -22.253 1.00 85.88 369 ILE A C 1
ATOM 2944 O O . ILE A 1 369 ? 30.891 -22.012 -22.794 1.00 85.88 369 ILE A O 1
ATOM 2948 N N . LEU A 1 370 ? 29.511 -23.787 -22.677 1.00 85.12 370 LEU A N 1
ATOM 2949 C CA . LEU A 1 370 ? 28.708 -23.438 -23.855 1.00 85.12 370 LEU A CA 1
ATOM 2950 C C . LEU A 1 370 ? 27.802 -22.227 -23.622 1.00 85.12 370 LEU A C 1
ATOM 2952 O O . LEU A 1 370 ? 27.649 -21.392 -24.509 1.00 85.12 370 LEU A O 1
ATOM 2956 N N . TYR A 1 371 ? 27.239 -22.108 -22.420 1.00 89.19 371 TYR A N 1
ATOM 2957 C CA . TYR A 1 371 ? 26.330 -21.023 -22.067 1.00 89.19 371 TYR A CA 1
ATOM 2958 C C . TYR A 1 371 ? 26.789 -20.321 -20.790 1.00 89.19 371 TYR A C 1
ATOM 2960 O O . TYR A 1 371 ? 26.139 -20.506 -19.768 1.00 89.19 371 TYR A O 1
ATOM 2968 N N . PRO A 1 372 ? 27.879 -19.530 -20.793 1.00 88.38 372 PRO A N 1
ATOM 2969 C CA . PRO A 1 372 ? 28.343 -18.796 -19.615 1.00 88.38 372 PRO A CA 1
ATOM 2970 C C . PRO A 1 372 ? 27.281 -17.827 -19.068 1.00 88.38 372 PRO A C 1
ATOM 2972 O O . PRO A 1 372 ? 26.525 -17.231 -19.839 1.00 88.38 372 PRO A O 1
ATOM 2975 N N . ARG A 1 373 ? 27.244 -17.610 -17.746 1.00 91.25 373 ARG A N 1
ATOM 2976 C CA . ARG A 1 373 ? 26.338 -16.629 -17.123 1.00 91.25 373 ARG A CA 1
ATOM 2977 C C . ARG A 1 373 ? 26.585 -15.240 -17.719 1.00 91.25 373 ARG A C 1
ATOM 2979 O O . ARG A 1 373 ? 27.733 -14.850 -17.908 1.00 91.25 373 ARG A O 1
ATOM 2986 N N . GLY A 1 374 ? 25.511 -14.510 -18.010 1.00 84.12 374 GLY A N 1
ATOM 2987 C CA . GLY A 1 374 ? 25.556 -13.208 -18.681 1.00 84.12 374 GLY A CA 1
ATOM 2988 C C . GLY A 1 374 ? 25.546 -13.280 -20.214 1.00 84.12 374 GLY A C 1
ATOM 2989 O O . GLY A 1 374 ? 25.478 -12.242 -20.866 1.00 84.12 374 GLY A O 1
ATOM 2990 N N . THR A 1 375 ? 25.580 -14.477 -20.810 1.00 86.38 375 THR A N 1
ATOM 2991 C CA . THR A 1 375 ? 25.531 -14.637 -22.273 1.00 86.38 375 THR A CA 1
ATOM 2992 C C . THR A 1 375 ? 24.116 -14.419 -22.798 1.00 86.38 375 THR A C 1
ATOM 2994 O O . THR A 1 375 ? 23.162 -14.977 -22.257 1.00 86.38 375 THR A O 1
ATOM 2997 N N . SER A 1 376 ? 23.971 -13.646 -23.876 1.00 86.62 376 SER A N 1
ATOM 2998 C CA . SER A 1 376 ? 22.683 -13.478 -24.557 1.00 86.62 376 SER A CA 1
ATOM 2999 C C . SER A 1 376 ? 22.383 -14.675 -25.461 1.00 86.62 376 SER A C 1
ATOM 3001 O O . SER A 1 376 ? 23.209 -15.046 -26.294 1.00 86.62 376 SER A O 1
ATOM 3003 N N . VAL A 1 377 ? 21.189 -15.252 -25.330 1.00 91.94 377 VAL A N 1
ATOM 3004 C CA . VAL A 1 377 ? 20.719 -16.407 -26.107 1.00 91.94 377 VAL A CA 1
ATOM 3005 C C . VAL A 1 377 ? 19.326 -16.151 -26.679 1.00 91.94 377 VAL A C 1
ATOM 3007 O O . VAL A 1 377 ? 18.515 -15.447 -26.076 1.00 91.94 377 VAL A O 1
ATOM 3010 N N . ARG A 1 378 ? 19.034 -16.719 -27.853 1.00 91.94 378 ARG A N 1
ATOM 3011 C CA . ARG A 1 378 ? 17.668 -16.772 -28.393 1.00 91.94 378 ARG A CA 1
ATOM 3012 C C . ARG A 1 378 ? 16.979 -18.035 -27.906 1.00 91.94 378 ARG A C 1
ATOM 3014 O O . ARG A 1 378 ? 17.572 -19.107 -27.935 1.00 91.94 378 ARG A O 1
ATOM 3021 N N . VAL A 1 379 ? 15.728 -17.903 -27.491 1.00 93.56 379 VAL A N 1
ATOM 3022 C CA . VAL A 1 379 ? 14.912 -19.003 -26.974 1.00 93.56 379 VAL A CA 1
ATOM 3023 C C . VAL A 1 379 ? 13.487 -18.887 -27.490 1.00 93.56 379 VAL A C 1
ATOM 3025 O O . VAL A 1 379 ? 13.005 -17.786 -27.747 1.00 93.56 379 VAL A O 1
ATOM 3028 N N . VAL A 1 380 ? 12.813 -20.024 -27.625 1.00 92.94 380 VAL A N 1
ATOM 3029 C CA . VAL A 1 380 ? 11.389 -20.106 -27.940 1.00 92.94 380 VAL A CA 1
ATOM 3030 C C . VAL A 1 380 ? 10.598 -20.532 -26.709 1.00 92.94 380 VAL A C 1
ATOM 3032 O O . VAL A 1 380 ? 10.986 -21.449 -25.980 1.00 92.94 380 VAL A O 1
ATOM 3035 N N . VAL A 1 381 ? 9.468 -19.879 -26.469 1.00 91.81 381 VAL A N 1
ATOM 3036 C CA . VAL A 1 381 ? 8.568 -20.200 -25.361 1.00 91.81 381 VAL A CA 1
ATOM 3037 C C . VAL A 1 381 ? 7.743 -21.433 -25.720 1.00 91.81 381 VAL A C 1
ATOM 3039 O O . VAL A 1 381 ? 6.911 -21.403 -26.622 1.00 91.81 381 VAL A O 1
ATOM 3042 N N . THR A 1 382 ? 7.943 -22.546 -25.014 1.00 90.81 382 THR A N 1
ATOM 3043 C CA . THR A 1 382 ? 7.240 -23.810 -25.307 1.00 90.81 382 THR A CA 1
ATOM 3044 C C . THR A 1 382 ? 5.981 -23.995 -24.476 1.00 90.81 382 THR A C 1
ATOM 3046 O O . THR A 1 382 ? 5.002 -24.590 -24.939 1.00 90.81 382 THR A O 1
ATOM 3049 N N . ARG A 1 383 ? 5.985 -23.488 -23.242 1.00 84.12 383 ARG A N 1
ATOM 3050 C CA . ARG A 1 383 ? 4.831 -23.523 -22.347 1.00 84.12 383 ARG A CA 1
ATOM 3051 C C . ARG A 1 383 ? 4.930 -22.415 -21.315 1.00 84.12 383 ARG A C 1
ATOM 3053 O O . ARG A 1 383 ? 5.983 -22.198 -20.723 1.00 84.12 383 ARG A O 1
ATOM 3060 N N . VAL A 1 384 ? 3.786 -21.813 -21.024 1.00 79.00 384 VAL A N 1
ATOM 3061 C CA . VAL A 1 384 ? 3.628 -20.849 -19.942 1.00 79.00 384 VAL A CA 1
ATOM 3062 C C . VAL A 1 384 ? 2.673 -21.422 -18.903 1.00 79.00 384 VAL A C 1
ATOM 3064 O O . VAL A 1 384 ? 1.574 -21.868 -19.225 1.00 79.00 384 VAL A O 1
ATOM 3067 N N . ASP A 1 385 ? 3.121 -21.481 -17.652 1.00 70.75 385 ASP A N 1
ATOM 3068 C CA . ASP A 1 385 ? 2.307 -21.872 -16.505 1.00 70.75 385 ASP A CA 1
ATOM 3069 C C . ASP A 1 385 ? 2.051 -20.636 -15.640 1.00 70.75 385 ASP A C 1
ATOM 3071 O O . ASP A 1 385 ? 2.833 -20.306 -14.744 1.00 70.75 385 ASP A O 1
ATOM 3075 N N . HIS A 1 386 ? 0.943 -19.952 -15.933 1.00 61.72 386 HIS A N 1
ATOM 3076 C CA . HIS A 1 386 ? 0.525 -18.731 -15.240 1.00 61.72 386 HIS A CA 1
ATOM 3077 C C . HIS A 1 386 ? 0.232 -18.963 -13.749 1.00 61.72 386 HIS A C 1
ATOM 3079 O O . HIS A 1 386 ? 0.423 -18.065 -12.936 1.00 61.72 386 HIS A O 1
ATOM 3085 N N . ARG A 1 387 ? -0.179 -20.179 -13.351 1.00 53.09 387 ARG A N 1
ATOM 3086 C CA . ARG A 1 387 ? -0.463 -20.495 -11.939 1.00 53.09 387 ARG A CA 1
ATOM 3087 C C . ARG A 1 387 ? 0.806 -20.634 -11.108 1.00 53.09 387 ARG A C 1
ATOM 3089 O O . ARG A 1 387 ? 0.794 -20.334 -9.919 1.00 53.09 387 ARG A O 1
ATOM 3096 N N . ARG A 1 388 ? 1.882 -21.147 -11.709 1.00 57.53 388 ARG A N 1
ATOM 3097 C CA . ARG A 1 388 ? 3.158 -21.413 -11.024 1.00 57.53 388 ARG A CA 1
ATOM 3098 C C . ARG A 1 388 ? 4.248 -20.396 -11.355 1.00 57.53 388 ARG A C 1
ATOM 3100 O O . ARG A 1 388 ? 5.366 -20.575 -10.878 1.00 57.53 388 ARG A O 1
ATOM 3107 N N . SER A 1 389 ? 3.943 -19.382 -12.166 1.00 61.22 389 SER A N 1
ATOM 3108 C CA . SER A 1 389 ? 4.904 -18.398 -12.679 1.00 61.22 389 SER A CA 1
ATOM 3109 C C . SER A 1 389 ? 6.127 -19.051 -13.338 1.00 61.22 389 SER A C 1
ATOM 3111 O O . SER A 1 389 ? 7.263 -18.654 -13.086 1.00 61.22 389 SER A O 1
ATOM 3113 N N . ARG A 1 390 ? 5.911 -20.099 -14.148 1.00 76.12 390 ARG A N 1
ATOM 3114 C CA . ARG A 1 390 ? 6.990 -20.840 -14.830 1.00 76.12 390 ARG A CA 1
ATOM 3115 C C . ARG A 1 390 ? 6.872 -20.714 -16.338 1.00 76.12 390 ARG A C 1
ATOM 3117 O O . ARG A 1 390 ? 5.795 -20.909 -16.894 1.00 76.12 390 ARG A O 1
ATOM 3124 N N . ILE A 1 391 ? 8.006 -20.484 -16.987 1.00 85.88 391 ILE A N 1
ATOM 3125 C CA . ILE A 1 391 ? 8.116 -20.425 -18.442 1.00 85.88 391 ILE A CA 1
ATOM 3126 C C . ILE A 1 391 ? 9.062 -21.545 -18.861 1.00 85.88 391 ILE A C 1
ATOM 3128 O O . ILE A 1 391 ? 10.224 -21.562 -18.460 1.00 85.88 391 ILE A O 1
ATOM 3132 N N . ALA A 1 392 ? 8.553 -22.512 -19.614 1.00 91.44 392 ALA A N 1
ATOM 3133 C CA . ALA A 1 392 ? 9.384 -23.516 -20.255 1.00 91.44 392 ALA A CA 1
ATOM 3134 C C . ALA A 1 392 ? 9.860 -22.967 -21.600 1.00 91.44 392 ALA A C 1
ATOM 3136 O O . ALA A 1 392 ? 9.075 -22.412 -22.375 1.00 91.44 392 ALA A O 1
ATOM 3137 N N . LEU A 1 393 ? 11.147 -23.136 -21.857 1.00 94.50 393 LEU A N 1
ATOM 3138 C CA . LEU A 1 393 ? 11.837 -22.641 -23.034 1.00 94.50 393 LEU A CA 1
ATOM 3139 C C . LEU A 1 393 ? 12.447 -23.805 -23.816 1.00 94.50 393 LEU A C 1
ATOM 3141 O O . LEU A 1 393 ? 12.637 -24.899 -23.281 1.00 94.50 393 LEU A O 1
ATOM 3145 N N . ASN A 1 394 ? 12.767 -23.547 -25.075 1.00 93.56 394 ASN A N 1
ATOM 3146 C CA . ASN A 1 394 ? 13.650 -24.375 -25.885 1.00 93.56 394 ASN A CA 1
ATOM 3147 C C . ASN A 1 394 ? 14.541 -23.475 -26.753 1.00 93.56 394 ASN A C 1
ATOM 3149 O O . ASN A 1 394 ? 14.286 -22.272 -26.852 1.00 93.56 394 ASN A O 1
ATOM 3153 N N . PHE A 1 395 ? 15.561 -24.036 -27.393 1.00 90.75 395 PHE A N 1
ATOM 3154 C CA . PHE A 1 395 ? 16.228 -23.350 -28.493 1.00 90.75 395 PHE A CA 1
ATOM 3155 C C . PHE A 1 395 ? 15.328 -23.352 -29.743 1.00 90.75 395 PHE A C 1
ATOM 3157 O O . PHE A 1 395 ? 14.548 -24.291 -29.934 1.00 90.75 395 PHE A O 1
ATOM 3164 N N . PRO A 1 396 ? 15.350 -22.286 -30.561 1.00 85.56 396 PRO A N 1
ATOM 3165 C CA . PRO A 1 396 ? 14.691 -22.287 -31.864 1.00 85.56 396 PRO A CA 1
ATOM 3166 C C . PRO A 1 396 ? 15.287 -23.368 -32.778 1.00 85.56 396 PRO A C 1
ATOM 3168 O O . PRO A 1 396 ? 16.477 -23.666 -32.688 1.00 85.56 396 PRO A O 1
ATOM 3171 N N . GLU A 1 397 ? 14.483 -23.927 -33.685 1.00 76.25 397 GLU A N 1
ATOM 3172 C CA . GLU A 1 397 ? 14.972 -24.897 -34.675 1.00 76.25 397 GLU A CA 1
ATOM 3173 C C . GLU A 1 397 ? 16.145 -24.310 -35.488 1.00 76.25 397 GLU A C 1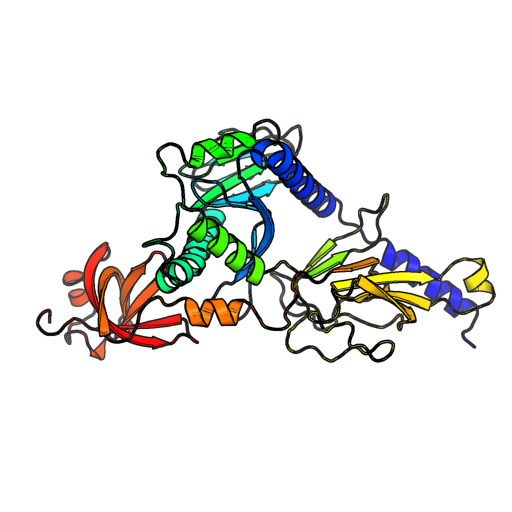
ATOM 3175 O O . GLU A 1 397 ? 16.033 -23.219 -36.051 1.00 76.25 397 GLU A O 1
ATOM 3180 N N . GLY A 1 398 ? 17.266 -25.039 -35.552 1.00 61.97 398 GLY A N 1
ATOM 3181 C CA . GLY A 1 398 ? 18.471 -24.643 -36.296 1.00 61.97 398 GLY A CA 1
ATOM 3182 C C . GLY A 1 398 ? 19.534 -23.870 -35.502 1.00 61.97 398 GLY A C 1
ATOM 3183 O O . GLY A 1 398 ? 20.585 -23.582 -36.068 1.00 61.97 398 GLY A O 1
ATOM 3184 N N . ASP A 1 399 ? 19.289 -23.578 -34.218 1.00 55.41 399 ASP A N 1
ATOM 3185 C CA . ASP A 1 399 ? 20.264 -23.005 -33.267 1.00 55.41 399 ASP A CA 1
ATOM 3186 C C . ASP A 1 399 ? 20.778 -24.070 -32.245 1.00 55.41 399 ASP A C 1
ATOM 3188 O O . ASP A 1 399 ? 21.330 -23.695 -31.207 1.00 55.41 399 ASP A O 1
ATOM 3192 N N . GLU A 1 400 ? 20.563 -25.374 -32.513 1.00 46.19 400 GLU A N 1
ATOM 3193 C CA . GLU A 1 400 ? 20.950 -26.527 -31.655 1.00 46.19 400 GLU A CA 1
ATOM 3194 C C . GLU A 1 400 ? 22.460 -26.800 -31.565 1.00 46.19 400 GLU A C 1
ATOM 3196 O O . GLU A 1 400 ? 23.152 -26.750 -32.612 1.00 46.19 400 GLU A O 1
#

Secondary structure (DSSP, 8-state):
---HHHHHHHHHHHHHHHT---HHHHHHHHHHHHHHHHHHHHHGGGT-EEEEEEEEE-TT-SS-EEEEEEEEE-SS-EEEEEEE---EEEEEETTEEEETTT--EEETHHHHHHHHHHHHHHHHHHHHTTS-SSPPPEEEEEEE-STTEEES-SEETTEEEEETTTGGGGGGGGTTPPPPPHHHHHHHHHHHHHH-B-EEEEE--GGG---EEEEB--SSPPP-EETTEETT-TTTEEEEEEEEE--HHHHHHS--EEEEEEEETTS-EEEEEE-TT-EEEEEETTTEEEEEEEEGGGEEEEE-S-S-SS-HHHHHHHHS----TT-EEEEEEEEEETTTEEEEEEETTEEEEEEGGGS-S--HHHHHHHS-TT-EEEEEEEEEETTTTEEEEEPPTT--

Foldseek 3Di:
DDDLVRQVVVLVLLVVLQAAADPQVLLQLVQLVLLQVLCCVVCVVVVKDKDAQQWQFDLQDPDDTDGQGIWIQHQFAIEREAEDAAAAEWEADLQFIARPPPRDTDGCVVVVVVQQSLQLQLFLLCVVVVQDVGHTDYAYEYEHEHPRYDYPDQDHDLYGYYYSVCSNCVVCSQVVTDGRDVSSSVSSVVLSVQSFHFKWWFGAHVVRSHDIATFHQDLPDDFDDDPNDRLNQLLFFFKKFWDWPSDPVCSNPHHIFIWMWTQTPVRDTDIDTDHQQDFGFTQGHPPGTDPSHHGCSRTGMIGDRDNDSDHSSVVSLVSRPSDDAFDKAKFFFADADQQAGTWTHRDVPQTEGAGPVQDPPDGPVVSCVVHPGGDIAIWGFHDADSNNSYTYIHHDPPPD

pLDDT: mean 85.56, std 10.95, range [46.19, 98.06]